Protein AF-A0A6A3CNN8-F1 (afdb_monomer)

InterPro domains:
  IPR002156 Ribonuclease H domain [PF13456] (486-608)
  IPR002300 Aminoacyl-tRNA synthetase, class Ia [PF00133] (35-396)
  IPR002301 Isoleucine-tRNA ligase [PR00984] (163-186)
  IPR002301 Isoleucine-tRNA ligase [PR00984] (351-366)
  IPR009008 Valyl/Leucyl/Isoleucyl-tRNA synthetase, editing domain [G3DSA:3.90.740.10] (124-358)
  IPR009008 Valyl/Leucyl/Isoleucyl-tRNA synthetase, editing domain [SSF50677] (131-353)
  IPR012337 Ribonuclease H-like superfamily [SSF53098] (482-610)
  IPR014729 Rossmann-like alpha/beta/alpha sandwich fold [G3DSA:3.40.50.620] (22-123)
  IPR036397 Ribonuclease H superfamily [G3DSA:3.30.420.10] (482-611)
  IPR044730 Ribonuclease H-like domain, plant type [cd06222] (486-607)
  IPR050081 Isoleucine--tRNA ligase [PTHR42765] (30-399)

Sequence (611 aa):
MNIVHSSSETLDFFENSLKLSLPLAFILSLLQSLDQDARKDLTPLKLRAKAAKFAKATVKAQMSSFQRFGVWADWDNPYLTLDPKYEAAQIEVFGEMALRGYIYRGRKPVHWSPSSRTALAEAELEYPEGHVSRSIYVLFRMVSAPASKDSLLKEFFPDLCFAIWTTTPWTVPANAAVAVNAKLQYAVVGAKPFFEDAHLSAGNKKKRVGNVLKEPNMPFFIVAYDLVPTLEAKWGIKLIIKKTLLGSDLENFRYVHPVTNIECPVVIGGDYITTESGTGLVHTAPGHGQEDYVTGMKYGLPINSPVDDDGKFTDEAGQFNGLDVLGDGNVAVVKYLDEKMSLIMEESYEHKYPYDWRTKKPTIFRATEQWFASVEGFHQAVMDAIGHVKWIPAQRAVVLVLYKERCISLGNARVFEGTPIDKVSLFFIIRFRIAKWFLAKFPGITIQEDVLIGNPSLADGVSSSNVIDRVVLRWLPPPVDFLKMNVDGAVRQIDSGGGIGGLLRDWNGCTLLTFSESIGQAIPPLAELKAIKRGLDIFLSSRWASVARLIVESDCSSAVEWIHSPVLAPIFFLPIVFQISRLISDKVHSFRLIPRECNGEADILAKEGIG

Organism: Hibiscus syriacus (NCBI:txid106335)

pLDDT: mean 80.38, std 17.81, range [21.27, 97.81]

Radius of gyration: 33.65 Å; Cα contacts (8 Å, |Δi|>4): 1091; chains: 1; bounding box: 75×48×112 Å

Secondary structure (DSSP, 8-state):
------S-HHHHHHHHTTS-SS-HHHHHHHHHHS-HHHHHT--HHHHHHHHHHHHHHHHHHHHHHHHHTT----SSS---TTSHHHHHHHHHHHHHHHHTT-EEEEEEEEEEETTTTEEE-GGGEE--TT-EEEEEEEEEEEEE--GGGHHHHGGG-SSEEEEEEES-GGGGGG--EEEE-TTSEEEEEEEEE--------TT-TTEEE-GGGGSSSPPEEEEEGGGHHHHHHHHTEEEEEEEEEEGGGGTT-EEE-TTT--EEEEEE--TT--SSSTTSEEEE-TTS-HHHHHHHHHHT------B-TTSBB-GGGGGGTT-BTTTHHHHHHHHHHHHTT-EEEEEEEE----EETTT--B-EEEEEEEEEEESTTTHHHHHHHHHT---SSGGGGGGGTT-SEEE-----TTTTTT----HHHHHHHHHHHHHHHHHHH-TT----HHHHHH-GGGGTT--TT--------S--PPPTTEEEEEEEEEE-TTT-EEEEEEEEE-TT--EEEEEEEEEEE--HHHHHHHHHHHHHHHHHTSGGGGT-EEEEEES-HHHHHHHH-GGGS-TTTHHHHHHHHHH--TTEEEEEE--GGG-HHHHHHHHHTT-

Solvent-accessible surface area (backbone atoms only — not comparable to full-atom values): 33558 Å² total; per-residue (Å²): 130,90,85,76,86,74,91,54,65,74,53,50,56,60,56,51,54,57,37,96,56,76,61,62,65,46,50,51,52,51,52,71,74,47,55,76,71,69,56,74,78,54,48,48,67,59,46,50,54,51,29,53,54,49,50,55,52,50,50,55,54,50,50,54,51,40,50,73,72,65,59,86,73,70,80,90,70,64,89,50,78,86,36,67,72,46,48,30,54,37,46,51,53,50,49,54,39,38,76,72,63,31,48,46,76,49,76,45,42,36,44,27,26,38,91,76,37,30,58,50,56,78,90,48,46,36,66,55,84,84,37,70,37,59,25,39,33,35,48,36,45,43,74,49,56,44,84,94,49,39,82,80,56,51,93,45,60,79,46,30,26,40,36,31,36,44,58,56,51,49,48,58,77,34,52,48,32,39,28,28,25,51,86,45,53,29,24,38,28,39,69,41,88,52,89,65,92,66,73,74,64,95,76,70,93,52,69,44,78,23,54,34,71,73,46,95,78,55,60,32,31,37,33,26,47,85,33,46,68,60,47,24,70,73,70,55,34,47,68,43,78,77,45,75,47,50,27,58,73,50,50,59,24,31,26,36,39,88,78,82,67,46,80,29,44,25,41,69,47,53,85,87,52,43,78,86,60,78,27,40,31,38,69,25,24,17,5,51,31,67,67,28,28,56,46,19,64,76,72,72,48,65,66,44,45,45,52,50,66,71,39,20,25,30,72,83,43,52,94,48,43,70,28,39,39,88,54,60,23,29,56,53,44,51,51,51,36,30,77,66,52,24,19,49,34,38,35,70,39,75,50,80,49,57,19,31,64,84,78,72,39,74,44,44,49,38,42,42,82,40,36,30,40,52,33,74,90,48,45,66,62,50,52,56,54,55,71,74,56,87,54,87,62,68,83,61,72,70,77,76,78,79,67,68,63,42,79,49,52,70,58,43,42,83,67,54,81,59,60,80,80,43,74,64,58,48,50,49,55,50,35,46,44,51,28,53,33,52,46,70,75,39,73,80,48,83,70,53,57,57,57,34,40,50,40,58,72,77,61,64,92,69,51,102,86,56,81,62,84,76,79,77,85,60,76,71,48,36,28,85,62,29,30,34,32,39,29,19,31,30,56,40,89,88,77,29,40,12,5,20,7,23,37,34,27,35,46,86,58,48,77,79,47,74,49,58,39,62,65,51,72,42,52,55,70,56,22,36,46,49,15,49,43,49,54,49,56,52,43,70,74,37,82,54,50,82,69,33,33,35,35,41,36,29,60,49,58,66,52,43,48,20,61,80,37,56,88,74,37,56,80,89,49,36,68,60,38,52,52,44,57,70,68,59,44,97,44,48,71,49,76,36,70,44,62,63,85,56,40,52,71,16,46,51,29,1,47,59,17,51,108

Mean predicted aligned error: 15.68 Å

Foldseek 3Di:
DDDDDDPLVVVVVVQVLLQLADPVVLLVVVVVVDDPVVLVPDDLVNSRVVSVVVVVVVLVVVLVVCVVVVDDDDPVDDDDCPDLLNSLVSLVVVVVLVVVVQKDKDWAWFWADLVQLWGDDPSQWDWDFFDKFKKFKWWWFFDADPPVQRVVCVVQPRQETETAIDRQLLLLLLFFAKAAAQAFKKFFWDKDQDDDPPPPPPPAPFKDFFPLSVDRGHGTYMFGPLCQVVCCVVLVIHIDTDDMDGRNSQFQTWTQRLQPRDIHTYFHFDPVQDSPDTRSMYGARRFFDNSSVVRCVVVVTDNDFQADSNQAGPCSSPPRGGDRSRPVSSVVSQVSSRVSSTTGMIGIDTDTFIARNSVRHGITTGTDTFMKRACPVCLVVVVVVLVPDDDVVPVPSPPPNPDRMDGSDICCCPNVVNDPCDPLNVLLVSLLSNLVNLCVVAVLEPDDSQNCSLPVCVSPPDDPVDHDHPADLEDAAGDAQEKEKQKAKDADPPQQWIKIKIFIAHNVRDTPDIAIATPGHDDRLRRRLVNLLVSLVVCVPDPSLVRHAYEYEYQDPLNQVCLVPVVPDDPVCSVSSVSSVVSDDPRHDGYDNDHPSHRVVRVVRGVVNSD

Nearest PDB structures (foldseek):
  8c9f-assembly1_A  TM=9.309E-01  e=1.571E-35  Priestia megaterium
  8c9g-assembly1_A  TM=8.594E-01  e=1.631E-36  Priestia megaterium
  8wnj-assembly1_A  TM=8.677E-01  e=2.219E-28  Helicobacter pylori
  8c8v-assembly1_A  TM=8.482E-01  e=1.274E-25  Priestia megaterium NBRC 15308 = ATCC 14581
  8c8w-assembly1_A  TM=8.395E-01  e=4.066E-25  Priestia megaterium

Structure (mmCIF, N/CA/C/O backbone):
data_AF-A0A6A3CNN8-F1
#
_entry.id   AF-A0A6A3CNN8-F1
#
loop_
_atom_site.group_PDB
_atom_site.id
_atom_site.type_symbol
_atom_site.label_atom_id
_atom_site.label_alt_id
_atom_site.label_comp_id
_atom_site.label_asym_id
_atom_site.label_entity_id
_atom_site.label_seq_id
_atom_site.pdbx_PDB_ins_code
_atom_site.Cartn_x
_atom_site.Cartn_y
_atom_site.Cartn_z
_atom_site.occupancy
_atom_site.B_iso_or_equiv
_atom_site.auth_seq_id
_atom_site.auth_comp_id
_atom_site.auth_asym_id
_atom_site.auth_atom_id
_atom_site.pdbx_PDB_model_num
ATOM 1 N N . MET A 1 1 ? 40.280 2.845 15.882 1.00 25.11 1 MET A N 1
ATOM 2 C CA . MET A 1 1 ? 39.636 4.168 15.722 1.00 25.11 1 MET A CA 1
ATOM 3 C C . MET A 1 1 ? 38.171 3.899 15.416 1.00 25.11 1 MET A C 1
ATOM 5 O O . MET A 1 1 ? 37.906 3.089 14.539 1.00 25.11 1 MET A O 1
ATOM 9 N N . ASN A 1 2 ? 37.262 4.416 16.243 1.00 21.27 2 ASN A N 1
ATOM 10 C CA . ASN A 1 2 ? 35.865 3.980 16.339 1.00 21.27 2 ASN A CA 1
ATOM 11 C C . ASN A 1 2 ? 35.083 4.170 15.031 1.00 21.27 2 ASN A C 1
ATOM 13 O O . ASN A 1 2 ? 34.827 5.296 14.617 1.00 21.27 2 ASN A O 1
ATOM 17 N N . ILE A 1 3 ? 34.686 3.050 14.425 1.00 21.47 3 ILE A N 1
ATOM 18 C CA . ILE A 1 3 ? 33.710 2.971 13.337 1.00 21.47 3 ILE A CA 1
ATOM 19 C C . ILE A 1 3 ? 32.329 2.974 13.999 1.00 21.47 3 ILE A C 1
ATOM 21 O O . ILE A 1 3 ? 31.939 2.000 14.642 1.00 21.47 3 ILE A O 1
ATOM 25 N N . VAL A 1 4 ? 31.616 4.090 13.887 1.00 22.12 4 VAL A N 1
ATOM 26 C CA . VAL A 1 4 ? 30.238 4.251 14.359 1.00 22.12 4 VAL A CA 1
ATOM 27 C C . VAL A 1 4 ? 29.326 4.291 13.131 1.00 22.12 4 VAL A C 1
ATOM 29 O O . VAL A 1 4 ? 29.430 5.226 12.348 1.00 22.12 4 VAL A O 1
ATOM 32 N N . HIS A 1 5 ? 28.442 3.285 13.032 1.00 22.83 5 HIS A N 1
ATOM 33 C CA . HIS A 1 5 ? 27.302 3.123 12.101 1.00 22.83 5 HIS A CA 1
ATOM 34 C C . HIS A 1 5 ? 27.659 3.015 10.593 1.00 22.83 5 HIS A C 1
ATOM 36 O O . HIS A 1 5 ? 28.564 3.674 10.121 1.00 22.83 5 HIS A O 1
ATOM 42 N N . SER A 1 6 ? 27.045 2.172 9.756 1.00 23.89 6 SER A N 1
ATOM 43 C CA . SER A 1 6 ? 25.745 1.507 9.800 1.00 23.89 6 SER A CA 1
ATOM 44 C C . SER A 1 6 ? 25.821 0.082 9.219 1.00 23.89 6 SER A C 1
ATOM 46 O O . SER A 1 6 ? 26.575 -0.232 8.307 1.00 23.89 6 SER A O 1
ATOM 48 N N . SER A 1 7 ? 24.994 -0.810 9.751 1.00 22.55 7 SER A N 1
ATOM 49 C CA . SER A 1 7 ? 24.677 -2.126 9.184 1.00 22.55 7 SER A CA 1
ATOM 50 C C . SER A 1 7 ? 23.619 -2.044 8.067 1.00 22.55 7 SER A C 1
ATOM 52 O O . SER A 1 7 ? 22.994 -3.053 7.755 1.00 22.55 7 SER A O 1
ATOM 54 N N . SER A 1 8 ? 23.381 -0.852 7.499 1.00 25.02 8 SER A N 1
ATOM 55 C CA . SER A 1 8 ? 22.343 -0.604 6.486 1.00 25.02 8 SER A CA 1
ATOM 56 C C . SER A 1 8 ? 22.848 -0.774 5.049 1.00 25.02 8 SER A C 1
ATOM 58 O O . SER A 1 8 ? 22.085 -1.186 4.184 1.00 25.02 8 SER A O 1
ATOM 60 N N . GLU A 1 9 ? 24.139 -0.548 4.787 1.00 24.92 9 GLU A N 1
ATOM 61 C CA . GLU A 1 9 ? 24.662 -0.468 3.411 1.00 24.92 9 GLU A CA 1
ATOM 62 C C . GLU A 1 9 ? 24.713 -1.823 2.680 1.00 24.92 9 GLU A C 1
ATOM 64 O O . GLU A 1 9 ? 24.568 -1.892 1.460 1.00 24.92 9 GLU A O 1
ATOM 69 N N . THR A 1 10 ? 24.868 -2.934 3.405 1.00 23.72 10 THR A N 1
ATOM 70 C CA . THR A 1 10 ? 24.856 -4.281 2.800 1.00 23.72 10 THR A CA 1
ATOM 71 C C . THR A 1 10 ? 23.437 -4.753 2.472 1.00 23.72 10 THR A C 1
ATOM 73 O O . THR A 1 10 ? 23.248 -5.544 1.550 1.00 23.72 10 THR A O 1
ATOM 76 N N . LEU A 1 11 ? 22.433 -4.237 3.191 1.00 24.55 11 LEU A N 1
ATOM 77 C CA . LEU A 1 11 ? 21.018 -4.440 2.882 1.00 24.55 11 LEU A CA 1
ATOM 78 C C . LEU A 1 11 ? 20.604 -3.554 1.696 1.00 24.55 11 LEU A C 1
ATOM 80 O O . LEU A 1 11 ? 19.995 -4.078 0.763 1.00 24.55 11 LEU A O 1
ATOM 84 N N . ASP A 1 12 ? 21.056 -2.293 1.643 1.00 27.58 12 ASP A N 1
ATOM 85 C CA . ASP A 1 12 ? 20.881 -1.375 0.499 1.00 27.58 12 ASP A CA 1
ATOM 86 C C . ASP A 1 12 ? 21.372 -1.966 -0.836 1.00 27.58 12 ASP A C 1
ATOM 88 O O . ASP A 1 12 ? 20.787 -1.703 -1.894 1.00 27.58 12 ASP A O 1
ATOM 92 N N . PHE A 1 13 ? 22.418 -2.799 -0.804 1.00 26.97 13 PHE A N 1
ATOM 93 C CA . PHE A 1 13 ? 22.959 -3.480 -1.985 1.00 26.97 13 PHE A CA 1
ATOM 94 C C . PHE A 1 13 ? 21.966 -4.480 -2.602 1.00 26.97 13 PHE A C 1
ATOM 96 O O . PHE A 1 13 ? 21.822 -4.506 -3.823 1.00 26.97 13 PHE A O 1
ATOM 103 N N . PHE A 1 14 ? 21.232 -5.244 -1.782 1.00 26.88 14 PHE A N 1
ATOM 104 C CA . PHE A 1 14 ? 20.165 -6.160 -2.226 1.00 26.88 14 PHE A CA 1
ATOM 105 C C . PHE A 1 14 ? 18.826 -5.433 -2.469 1.00 26.88 14 PHE A C 1
ATOM 107 O O . PHE A 1 14 ? 18.009 -5.878 -3.273 1.00 26.88 14 PHE A O 1
ATOM 114 N N . GLU A 1 15 ? 18.570 -4.314 -1.775 1.00 32.97 15 GLU A N 1
ATOM 115 C CA . GLU A 1 15 ? 17.359 -3.491 -1.946 1.00 32.97 15 GLU A CA 1
ATOM 116 C C . GLU A 1 15 ? 17.323 -2.778 -3.306 1.00 32.97 15 GLU A C 1
ATOM 118 O O . GLU A 1 15 ? 16.279 -2.730 -3.963 1.00 32.97 15 GLU A O 1
ATOM 123 N N . ASN A 1 16 ? 18.461 -2.233 -3.747 1.00 34.84 16 ASN A N 1
ATOM 124 C CA . ASN A 1 16 ? 18.561 -1.525 -5.023 1.00 34.84 16 ASN A CA 1
ATOM 125 C C . ASN A 1 16 ? 18.631 -2.477 -6.224 1.00 34.84 16 ASN A C 1
ATOM 127 O O . ASN A 1 16 ? 18.208 -2.108 -7.314 1.00 34.84 16 ASN A O 1
ATOM 131 N N . SER A 1 17 ? 19.102 -3.710 -6.026 1.00 31.59 17 SER A N 1
ATOM 132 C CA . SER A 1 17 ? 19.257 -4.718 -7.082 1.00 31.59 17 SER A CA 1
ATOM 133 C C . SER A 1 17 ? 18.014 -5.582 -7.320 1.00 31.59 17 SER A C 1
ATOM 135 O O . SER A 1 17 ? 18.073 -6.512 -8.108 1.00 31.59 17 SER A O 1
ATOM 137 N N . LEU A 1 18 ? 16.854 -5.262 -6.734 1.00 33.56 18 LEU A N 1
ATOM 138 C CA . LEU A 1 18 ? 15.545 -5.774 -7.194 1.00 33.56 18 LEU A CA 1
ATOM 139 C C . LEU A 1 18 ? 14.625 -4.660 -7.717 1.00 33.56 18 LEU A C 1
ATOM 141 O O . LEU A 1 18 ? 13.737 -4.914 -8.530 1.00 33.56 18 LEU A O 1
ATOM 145 N N . LYS A 1 19 ? 14.894 -3.406 -7.345 1.00 41.84 19 LYS A N 1
ATOM 146 C CA . LYS A 1 19 ? 14.243 -2.222 -7.910 1.00 41.84 19 LYS A CA 1
ATOM 147 C C . LYS A 1 19 ? 14.840 -1.964 -9.302 1.00 41.84 19 LYS A C 1
ATOM 149 O O . LYS A 1 19 ? 15.948 -1.469 -9.428 1.00 41.84 19 LYS A O 1
ATOM 154 N N . LEU A 1 20 ? 14.110 -2.314 -10.363 1.00 39.22 20 LEU A N 1
ATOM 155 C CA . LEU A 1 20 ? 14.493 -2.223 -11.794 1.00 39.22 20 LEU A CA 1
ATOM 156 C C . LEU A 1 20 ? 14.838 -0.805 -12.331 1.00 39.22 20 LEU A C 1
ATOM 158 O O . LEU A 1 20 ? 14.877 -0.590 -13.549 1.00 39.22 20 LEU A O 1
ATOM 162 N N . SER A 1 21 ? 15.076 0.180 -11.468 1.00 40.66 21 SER A N 1
ATOM 163 C CA . SER A 1 21 ? 15.375 1.565 -11.828 1.00 40.66 21 SER A CA 1
ATOM 164 C C . SER A 1 21 ? 16.665 2.040 -11.169 1.00 40.66 21 SER A C 1
ATOM 166 O O . SER A 1 21 ? 16.942 1.648 -10.038 1.00 40.66 21 SER A O 1
ATOM 168 N N . LEU A 1 22 ? 17.373 2.970 -11.835 1.00 42.97 22 LEU A N 1
ATOM 169 C CA . LEU A 1 22 ? 18.376 3.850 -11.217 1.00 42.97 22 LEU A CA 1
ATOM 170 C C . LEU A 1 22 ? 17.983 4.188 -9.771 1.00 42.97 22 LEU A C 1
ATOM 172 O O . LEU A 1 22 ? 16.787 4.413 -9.545 1.00 42.97 22 LEU A O 1
ATOM 176 N N . PRO A 1 23 ? 18.942 4.295 -8.828 1.00 53.31 23 PRO A N 1
ATOM 177 C CA . PRO A 1 23 ? 18.626 4.501 -7.423 1.00 53.31 23 PRO A CA 1
ATOM 178 C C . PRO A 1 23 ? 17.643 5.659 -7.309 1.00 53.31 23 PRO A C 1
ATOM 180 O O . PRO A 1 23 ? 17.953 6.790 -7.692 1.00 53.31 23 PRO A O 1
ATOM 183 N N . LEU A 1 24 ? 16.433 5.364 -6.836 1.00 51.78 24 LEU A N 1
ATOM 184 C CA . LEU A 1 24 ? 15.346 6.333 -6.700 1.00 51.78 24 LEU A CA 1
ATOM 185 C C . LEU A 1 24 ? 15.821 7.582 -5.937 1.00 51.78 24 LEU A C 1
ATOM 187 O O . LEU A 1 24 ? 15.384 8.694 -6.222 1.00 51.78 24 LEU A O 1
ATOM 191 N N . ALA A 1 25 ? 16.795 7.392 -5.042 1.00 53.94 25 ALA A N 1
ATOM 192 C CA . ALA A 1 25 ? 17.545 8.429 -4.349 1.00 53.94 25 ALA A CA 1
ATOM 193 C C . ALA A 1 25 ? 18.136 9.502 -5.285 1.00 53.94 25 ALA A C 1
ATOM 195 O O . ALA A 1 25 ? 17.972 10.689 -5.018 1.00 53.94 25 ALA A O 1
ATOM 196 N N . PHE A 1 26 ? 18.757 9.125 -6.407 1.00 57.94 26 PHE A N 1
ATOM 197 C CA . PHE A 1 26 ? 19.326 10.084 -7.359 1.00 57.94 26 PHE A CA 1
ATOM 198 C C . PHE A 1 26 ? 18.257 10.813 -8.163 1.00 57.94 26 PHE A C 1
ATOM 200 O O . PHE A 1 26 ? 18.399 12.005 -8.418 1.00 57.94 26 PHE A O 1
ATOM 207 N N . ILE A 1 27 ? 17.172 10.130 -8.537 1.00 60.53 27 ILE A N 1
ATOM 208 C CA . ILE A 1 27 ? 16.049 10.767 -9.238 1.00 60.53 27 ILE A CA 1
ATOM 209 C C . ILE A 1 27 ? 15.367 11.785 -8.319 1.00 60.53 27 ILE A C 1
ATOM 211 O O . ILE A 1 27 ? 15.119 12.911 -8.739 1.00 60.53 27 ILE A O 1
ATOM 215 N N . LEU A 1 28 ? 15.099 11.424 -7.063 1.00 59.16 28 LEU A N 1
ATOM 216 C CA . LEU A 1 28 ? 14.475 12.318 -6.086 1.00 59.16 28 LEU A CA 1
ATOM 217 C C . LEU A 1 28 ? 15.395 13.479 -5.697 1.00 59.16 28 LEU A C 1
ATOM 219 O O . LEU A 1 28 ? 14.931 14.615 -5.676 1.00 59.16 28 LEU A O 1
ATOM 223 N N . SER A 1 29 ? 16.683 13.223 -5.453 1.00 63.25 29 SER A N 1
ATOM 224 C CA . SER A 1 29 ? 17.671 14.271 -5.160 1.00 63.25 29 SER A CA 1
ATOM 225 C C . SER A 1 29 ? 17.822 15.242 -6.337 1.00 63.25 29 SER A C 1
ATOM 227 O O . SER A 1 29 ? 17.780 16.459 -6.151 1.00 63.25 29 SER A O 1
ATOM 229 N N . LEU A 1 30 ? 17.869 14.720 -7.569 1.00 67.31 30 LEU A N 1
ATOM 230 C CA . LEU A 1 30 ? 17.843 15.540 -8.775 1.00 67.31 30 LEU A CA 1
ATOM 231 C C . LEU A 1 30 ? 16.554 16.364 -8.850 1.00 67.31 30 LEU A C 1
ATOM 233 O O . LEU A 1 30 ? 16.626 17.569 -9.063 1.00 67.31 30 LEU A O 1
ATOM 237 N N . LEU A 1 31 ? 15.384 15.754 -8.649 1.00 66.19 31 LEU A N 1
ATOM 238 C CA . LEU A 1 31 ? 14.110 16.473 -8.671 1.00 66.19 31 LEU A CA 1
ATOM 239 C C . LEU A 1 31 ? 14.078 17.587 -7.621 1.00 66.19 31 LEU A C 1
ATOM 241 O O . LEU A 1 31 ? 13.673 18.695 -7.953 1.00 66.19 31 LEU A O 1
ATOM 245 N N . GLN A 1 32 ? 14.541 17.328 -6.396 1.00 67.19 32 GLN A N 1
ATOM 246 C CA . GLN A 1 32 ? 14.641 18.325 -5.324 1.00 67.19 32 GLN A CA 1
ATOM 247 C C . GLN A 1 32 ? 15.563 19.495 -5.694 1.00 67.19 32 GLN A C 1
ATOM 249 O O . GLN A 1 32 ? 15.250 20.626 -5.336 1.00 67.19 32 GLN A O 1
ATOM 254 N N . SER A 1 33 ? 16.639 19.240 -6.446 1.00 67.50 33 SER A N 1
ATOM 255 C CA . SER A 1 33 ? 17.569 20.269 -6.935 1.00 67.50 33 SER A CA 1
ATOM 256 C C . SER A 1 33 ? 17.035 21.105 -8.109 1.00 67.50 33 SER A C 1
ATOM 258 O O . SER A 1 33 ? 17.602 22.150 -8.415 1.00 67.50 33 SER A O 1
ATOM 260 N N . LEU A 1 34 ? 15.963 20.654 -8.771 1.00 70.69 34 LEU A N 1
ATOM 261 C CA . LEU A 1 34 ? 15.360 21.318 -9.929 1.00 70.69 34 LEU A CA 1
ATOM 262 C C . LEU A 1 34 ? 14.177 22.200 -9.513 1.00 70.69 34 LEU A C 1
ATOM 264 O O . LEU A 1 34 ? 13.340 21.802 -8.694 1.00 70.69 34 LEU A O 1
ATOM 268 N N . ASP A 1 35 ? 14.079 23.363 -10.146 1.00 69.56 35 ASP A N 1
ATOM 269 C CA . ASP A 1 35 ? 12.978 24.316 -10.045 1.00 69.56 35 ASP A CA 1
ATOM 270 C C . ASP A 1 35 ? 11.686 23.799 -10.708 1.00 69.56 35 ASP A C 1
ATOM 272 O O . ASP A 1 35 ? 11.681 22.836 -11.481 1.00 69.56 35 ASP A O 1
ATOM 276 N N . GLN A 1 36 ? 10.546 24.409 -10.359 1.00 60.50 36 GLN A N 1
ATOM 277 C CA . GLN A 1 36 ? 9.219 23.934 -10.776 1.00 60.50 36 GLN A CA 1
ATOM 278 C C . GLN A 1 36 ? 9.005 23.956 -12.294 1.00 60.50 36 GLN A C 1
ATOM 280 O O . GLN A 1 36 ? 8.314 23.073 -12.803 1.00 60.50 36 GLN A O 1
ATOM 285 N N . ASP A 1 37 ? 9.599 24.905 -13.016 1.00 60.41 37 ASP A N 1
ATOM 286 C CA . ASP A 1 37 ? 9.435 25.000 -14.468 1.00 60.41 37 ASP A CA 1
ATOM 287 C C . ASP A 1 37 ? 10.315 23.986 -15.208 1.00 60.41 37 ASP A C 1
ATOM 289 O O . ASP A 1 37 ? 9.823 23.302 -16.107 1.00 60.41 37 ASP A O 1
ATOM 293 N N . ALA A 1 38 ? 11.544 23.728 -14.742 1.00 62.09 38 ALA A N 1
ATOM 294 C CA . ALA A 1 38 ? 12.375 22.653 -15.293 1.00 62.09 38 ALA A CA 1
ATOM 295 C C . ALA A 1 38 ? 11.774 21.249 -15.104 1.00 62.09 38 ALA A C 1
ATOM 297 O O . ALA A 1 38 ? 12.139 20.324 -15.837 1.00 62.09 38 ALA A O 1
ATOM 298 N N . ARG A 1 39 ? 10.861 21.070 -14.136 1.00 64.94 39 ARG A N 1
ATOM 299 C CA . ARG A 1 39 ? 10.127 19.812 -13.911 1.00 64.94 39 ARG A CA 1
ATOM 300 C C . ARG A 1 39 ? 9.022 19.554 -14.938 1.00 64.94 39 ARG A C 1
ATOM 302 O O . ARG A 1 39 ? 8.715 18.386 -15.161 1.00 64.94 39 ARG A O 1
ATOM 309 N N . LYS A 1 40 ? 8.444 20.585 -15.564 1.00 61.16 40 LYS A N 1
ATOM 310 C CA . LYS A 1 40 ? 7.328 20.431 -16.522 1.00 61.16 40 LYS A CA 1
ATOM 311 C C . LYS A 1 40 ? 7.773 19.841 -17.868 1.00 61.16 40 LYS A C 1
ATOM 313 O O . LYS A 1 40 ? 7.027 19.070 -18.459 1.00 61.16 40 LYS A O 1
ATOM 318 N N . ASP A 1 41 ? 9.012 20.103 -18.289 1.00 65.75 41 ASP A N 1
ATOM 319 C CA . ASP A 1 41 ? 9.572 19.643 -19.577 1.00 65.75 41 ASP A CA 1
ATOM 320 C C . ASP A 1 41 ? 10.328 18.297 -19.504 1.00 65.75 41 ASP A C 1
ATOM 322 O O . ASP A 1 41 ? 10.981 17.851 -20.465 1.00 65.75 41 ASP A O 1
ATOM 326 N N . LEU A 1 42 ? 10.297 17.643 -18.340 1.00 67.50 42 LEU A N 1
ATOM 327 C CA . LEU A 1 42 ? 11.040 16.417 -18.074 1.00 67.50 42 LEU A CA 1
ATOM 328 C C . LEU A 1 42 ? 10.244 15.175 -18.483 1.00 67.50 42 LEU A C 1
ATOM 330 O O . LEU A 1 42 ? 9.400 14.684 -17.743 1.00 67.50 42 LEU A O 1
ATOM 334 N N . THR A 1 43 ? 10.595 14.602 -19.636 1.00 70.25 43 THR A N 1
ATOM 335 C CA . THR A 1 43 ? 10.170 13.241 -19.993 1.00 70.25 43 THR A CA 1
ATOM 336 C C . THR A 1 43 ? 10.929 12.198 -19.157 1.00 70.25 43 THR A C 1
ATOM 338 O O . THR A 1 43 ? 12.069 12.455 -18.742 1.00 70.25 43 THR A O 1
ATOM 341 N N . PRO A 1 44 ? 10.387 10.982 -18.953 1.00 63.28 44 PRO A N 1
ATOM 342 C CA . PRO A 1 44 ? 11.074 9.928 -18.199 1.00 63.28 44 PRO A CA 1
ATOM 343 C C . PRO A 1 44 ? 12.458 9.557 -18.747 1.00 63.28 44 PRO A C 1
ATOM 345 O O . PRO A 1 44 ? 13.372 9.224 -17.991 1.00 63.28 44 PRO A O 1
ATOM 348 N N . LEU A 1 45 ? 12.651 9.622 -20.069 1.00 65.88 45 LEU A N 1
ATOM 349 C CA . LEU A 1 45 ? 13.955 9.391 -20.705 1.00 65.88 45 LEU A CA 1
ATOM 350 C C . LEU A 1 45 ? 14.961 10.491 -20.350 1.00 65.88 45 LEU A C 1
ATOM 352 O O . LEU A 1 45 ? 16.081 10.188 -19.934 1.00 65.88 45 LEU A O 1
ATOM 356 N N . LYS A 1 46 ? 14.551 11.764 -20.449 1.00 72.06 46 LYS A N 1
ATOM 357 C CA . LYS A 1 46 ? 15.391 12.907 -20.058 1.00 72.06 46 LYS A CA 1
ATOM 358 C C . LYS A 1 46 ? 15.742 12.847 -18.571 1.00 72.06 46 LYS A C 1
ATOM 360 O O . LYS A 1 46 ? 16.886 13.116 -18.202 1.00 72.06 46 LYS A O 1
ATOM 365 N N . LEU A 1 47 ? 14.787 12.455 -17.728 1.00 68.69 47 LEU A N 1
ATOM 366 C CA . LEU A 1 47 ? 14.991 12.295 -16.291 1.00 68.69 47 LEU A CA 1
ATOM 367 C C . LEU A 1 47 ? 16.031 11.210 -15.985 1.00 68.69 47 LEU A C 1
ATOM 369 O O . LEU A 1 47 ? 16.984 11.473 -15.252 1.00 68.69 47 LEU A O 1
ATOM 373 N N . ARG A 1 48 ? 15.905 10.025 -16.599 1.00 67.88 48 ARG A N 1
ATOM 374 C CA . ARG A 1 48 ? 16.876 8.926 -16.451 1.00 67.88 48 ARG A CA 1
ATOM 375 C C . ARG A 1 48 ? 18.275 9.321 -16.918 1.00 67.88 48 ARG A C 1
ATOM 377 O O . ARG A 1 48 ? 19.243 9.053 -16.211 1.00 67.88 48 ARG A O 1
ATOM 384 N N . ALA A 1 49 ? 18.388 10.009 -18.055 1.00 73.62 49 ALA A N 1
ATOM 385 C CA . ALA A 1 49 ? 19.674 10.479 -18.569 1.00 73.62 49 ALA A CA 1
ATOM 386 C C . ALA A 1 49 ? 20.349 11.481 -17.615 1.00 73.62 49 ALA A C 1
ATOM 388 O O . ALA A 1 49 ? 21.543 11.358 -17.324 1.00 73.62 49 ALA A O 1
ATOM 389 N N . LYS A 1 50 ? 19.589 12.445 -17.075 1.00 76.19 50 LYS A N 1
ATOM 390 C CA . LYS A 1 50 ? 20.108 13.394 -16.077 1.00 76.19 50 LYS A CA 1
ATOM 391 C C . LYS A 1 50 ? 20.517 12.690 -14.780 1.00 76.19 50 LYS A C 1
ATOM 393 O O . LYS A 1 50 ? 21.593 12.980 -14.264 1.00 76.19 50 LYS A O 1
ATOM 398 N N . ALA A 1 51 ? 19.712 11.749 -14.287 1.00 71.94 51 ALA A N 1
ATOM 399 C CA . ALA A 1 51 ? 20.025 10.983 -13.082 1.00 71.94 51 ALA A CA 1
ATOM 400 C C . ALA A 1 51 ? 21.295 10.131 -13.257 1.00 71.94 51 ALA A C 1
ATOM 402 O O . ALA A 1 51 ? 22.153 10.134 -12.379 1.00 71.94 51 ALA A O 1
ATOM 403 N N . ALA A 1 52 ? 21.475 9.483 -14.414 1.00 73.94 52 ALA A N 1
ATOM 404 C CA . ALA A 1 52 ? 22.689 8.727 -14.726 1.00 73.94 52 ALA A CA 1
ATOM 405 C C . ALA A 1 52 ? 23.934 9.625 -14.781 1.00 73.94 52 ALA A C 1
ATOM 407 O O . ALA A 1 52 ? 24.989 9.260 -14.261 1.00 73.94 52 ALA A O 1
ATOM 408 N N . LYS A 1 53 ? 23.815 10.824 -15.369 1.00 80.75 53 LYS A N 1
ATOM 409 C CA . LYS A 1 53 ? 24.903 11.812 -15.387 1.00 80.75 53 LYS A CA 1
ATOM 410 C C . LYS A 1 53 ? 25.272 12.270 -13.975 1.00 80.75 53 LYS A C 1
ATOM 412 O O . LYS A 1 53 ? 26.456 12.339 -13.655 1.00 80.75 53 LYS A O 1
ATOM 417 N N . PHE A 1 54 ? 24.271 12.561 -13.145 1.00 76.75 54 PHE A N 1
ATOM 418 C CA . PHE A 1 54 ? 24.473 12.950 -11.752 1.00 76.75 54 PHE A CA 1
ATOM 419 C C . PHE A 1 54 ? 25.163 11.833 -10.957 1.00 76.75 54 PHE A C 1
ATOM 421 O O . PHE A 1 54 ? 26.210 12.076 -10.366 1.00 76.75 54 PHE A O 1
ATOM 428 N N . ALA A 1 55 ? 24.661 10.595 -11.043 1.00 76.38 55 ALA A N 1
ATOM 429 C CA . ALA A 1 55 ? 25.242 9.438 -10.363 1.00 76.38 55 ALA A CA 1
ATOM 430 C C . ALA A 1 55 ? 26.720 9.226 -10.732 1.00 76.38 55 ALA A C 1
ATOM 432 O O . ALA A 1 55 ? 27.561 9.092 -9.847 1.00 76.38 55 ALA A O 1
ATOM 433 N N . LYS A 1 56 ? 27.069 9.280 -12.026 1.00 81.31 56 LYS A N 1
ATOM 434 C CA . LYS A 1 56 ? 28.467 9.149 -12.483 1.00 81.31 56 LYS A CA 1
ATOM 435 C C . LYS A 1 56 ? 29.375 10.256 -11.937 1.00 81.31 56 LYS A C 1
ATOM 437 O O . LYS A 1 56 ? 30.525 9.989 -11.591 1.00 81.31 56 LYS A O 1
ATOM 442 N N . ALA A 1 57 ? 28.874 11.488 -11.841 1.00 81.25 57 ALA A N 1
ATOM 443 C CA . ALA A 1 57 ? 29.627 12.591 -11.247 1.00 81.25 57 ALA A CA 1
ATOM 444 C C . ALA A 1 57 ? 29.858 12.376 -9.740 1.00 81.25 57 ALA A C 1
ATOM 446 O O . ALA A 1 57 ? 30.976 12.571 -9.262 1.00 81.25 57 ALA A O 1
ATOM 447 N N . THR A 1 58 ? 28.835 11.920 -9.009 1.00 79.94 58 THR A N 1
ATOM 448 C CA . THR A 1 58 ? 28.935 11.595 -7.579 1.00 79.94 58 THR A CA 1
ATOM 449 C C . THR A 1 58 ? 29.911 10.449 -7.321 1.00 79.94 58 THR A C 1
ATOM 451 O O . THR A 1 58 ? 30.756 10.580 -6.440 1.00 79.94 58 THR A O 1
ATOM 454 N N . VAL A 1 59 ? 29.859 9.377 -8.120 1.00 83.31 59 VAL A N 1
ATOM 455 C CA . VAL A 1 59 ? 30.803 8.246 -8.041 1.00 83.31 59 VAL A CA 1
ATOM 456 C C . VAL A 1 59 ? 32.241 8.740 -8.171 1.00 83.31 59 VAL A C 1
ATOM 458 O O . VAL A 1 59 ? 33.070 8.442 -7.317 1.00 83.31 59 VAL A O 1
ATOM 461 N N . LYS A 1 60 ? 32.531 9.577 -9.177 1.00 86.00 60 LYS A N 1
ATOM 462 C CA . LYS A 1 60 ? 33.878 10.131 -9.371 1.00 86.00 60 LYS A CA 1
ATOM 463 C C . LYS A 1 60 ? 34.350 10.941 -8.158 1.00 86.00 60 LYS A C 1
ATOM 465 O O . LYS A 1 60 ? 35.492 10.789 -7.733 1.00 86.00 60 LYS A O 1
ATOM 470 N N . ALA A 1 61 ? 33.478 11.775 -7.591 1.00 84.38 61 ALA A N 1
ATOM 471 C CA . ALA A 1 61 ? 33.802 12.562 -6.403 1.00 84.38 61 ALA A CA 1
ATOM 472 C C . ALA A 1 61 ? 34.075 11.672 -5.175 1.00 84.38 61 ALA A C 1
ATOM 474 O O . ALA A 1 61 ? 35.075 11.869 -4.487 1.00 84.38 61 ALA A O 1
ATOM 475 N N . GLN A 1 62 ? 33.231 10.662 -4.937 1.00 84.19 62 GLN A N 1
ATOM 476 C CA . GLN A 1 62 ? 33.397 9.703 -3.840 1.00 84.19 62 GLN A CA 1
ATOM 477 C C . GLN A 1 62 ? 34.676 8.871 -3.986 1.00 84.19 62 GLN A C 1
ATOM 479 O O . GLN A 1 62 ? 35.399 8.701 -3.006 1.00 84.19 62 GLN A O 1
ATOM 484 N N . MET A 1 63 ? 35.006 8.417 -5.200 1.00 86.50 63 MET A N 1
ATOM 485 C CA . MET A 1 63 ? 36.259 7.705 -5.480 1.00 86.50 63 MET A CA 1
ATOM 486 C C . MET A 1 63 ? 37.479 8.557 -5.120 1.00 86.50 63 MET A C 1
ATOM 488 O O . MET A 1 63 ? 38.366 8.080 -4.416 1.00 86.50 63 MET A O 1
ATOM 492 N N . SER A 1 64 ? 37.508 9.834 -5.523 1.00 91.81 64 SER A N 1
ATOM 493 C CA . SER A 1 64 ? 38.602 10.746 -5.156 1.00 91.81 64 SER A CA 1
ATOM 494 C C . SER A 1 64 ? 38.729 10.925 -3.640 1.00 91.81 64 SER A C 1
ATOM 496 O O . SER A 1 64 ? 39.841 10.962 -3.110 1.00 91.81 64 SER A O 1
ATOM 498 N N . SER A 1 65 ? 37.607 11.004 -2.918 1.00 90.88 65 SER A N 1
ATOM 499 C CA . SER A 1 65 ? 37.615 11.050 -1.453 1.00 90.88 65 SER A CA 1
ATOM 500 C C . SER A 1 65 ? 38.149 9.755 -0.833 1.00 90.88 65 SER A C 1
ATOM 502 O O . SER A 1 65 ? 39.000 9.828 0.051 1.00 90.88 65 SER A O 1
ATOM 504 N N . PHE A 1 66 ? 37.721 8.580 -1.302 1.00 90.56 66 PHE A N 1
ATOM 505 C CA . PHE A 1 66 ? 38.215 7.298 -0.786 1.00 90.56 66 PHE A CA 1
ATOM 506 C C . PHE A 1 66 ? 39.704 7.075 -1.063 1.00 90.56 66 PHE A C 1
ATOM 508 O O . PHE A 1 66 ? 40.429 6.637 -0.167 1.00 90.56 66 PHE A O 1
ATOM 515 N N . GLN A 1 67 ? 40.185 7.451 -2.249 1.00 93.19 67 GLN A N 1
ATOM 516 C CA . GLN A 1 67 ? 41.615 7.452 -2.566 1.00 93.19 67 GLN A CA 1
ATOM 517 C C . GLN A 1 67 ? 42.393 8.362 -1.609 1.00 93.19 67 GLN A C 1
ATOM 519 O O . GLN A 1 67 ? 43.431 7.965 -1.081 1.00 93.19 67 GLN A O 1
ATOM 524 N N . ARG A 1 68 ? 41.863 9.558 -1.310 1.00 95.25 68 ARG A N 1
ATOM 525 C CA . ARG A 1 68 ? 42.461 10.480 -0.332 1.00 95.25 68 ARG A CA 1
ATOM 526 C C . ARG A 1 68 ? 42.480 9.908 1.088 1.00 95.25 68 ARG A C 1
ATOM 528 O O . ARG A 1 68 ? 43.416 10.190 1.830 1.00 95.25 68 ARG A O 1
ATOM 535 N N . PHE A 1 69 ? 41.485 9.107 1.466 1.00 95.62 69 PHE A N 1
ATOM 536 C CA . PHE A 1 69 ? 41.474 8.382 2.741 1.00 95.62 69 PHE A CA 1
ATOM 537 C C . PHE A 1 69 ? 42.446 7.192 2.780 1.00 95.62 69 PHE A C 1
ATOM 539 O O . PHE A 1 69 ? 42.575 6.555 3.823 1.00 95.62 69 PHE A O 1
ATOM 546 N N . GLY A 1 70 ? 43.148 6.902 1.681 1.00 95.25 70 GLY A N 1
ATOM 547 C CA . GLY A 1 70 ? 44.101 5.799 1.598 1.00 95.25 70 GLY A CA 1
ATOM 548 C C . GLY A 1 70 ? 43.441 4.434 1.409 1.00 95.25 70 GLY A C 1
ATOM 549 O O . GLY A 1 70 ? 44.076 3.419 1.680 1.00 95.25 70 GLY A O 1
ATOM 550 N N . VAL A 1 71 ? 42.183 4.385 0.953 1.00 95.00 71 VAL A N 1
ATOM 551 C CA . VAL A 1 71 ? 41.510 3.119 0.637 1.00 95.00 71 VAL A CA 1
ATOM 552 C C . VAL A 1 71 ? 42.170 2.495 -0.594 1.00 95.00 71 VAL A C 1
ATOM 554 O O . VAL A 1 71 ? 42.276 3.121 -1.650 1.00 95.00 71 VAL A O 1
ATOM 557 N N . TRP A 1 72 ? 42.621 1.250 -0.460 1.00 93.88 72 TRP A N 1
ATOM 558 C CA . TRP A 1 72 ? 43.160 0.462 -1.566 1.00 93.88 72 TRP A CA 1
ATOM 559 C C . TRP A 1 72 ? 42.043 -0.377 -2.189 1.00 93.88 72 TRP A C 1
ATOM 561 O O . TR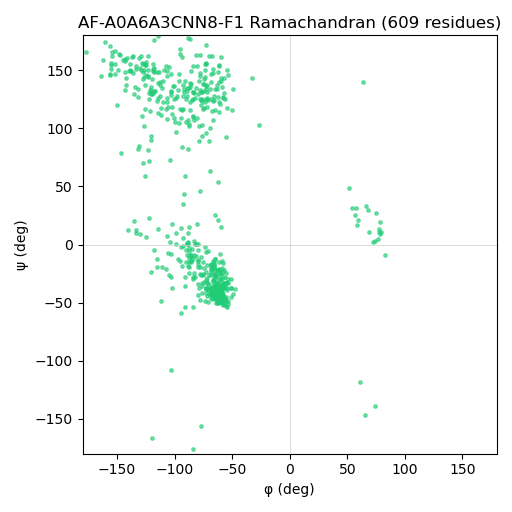P A 1 72 ? 41.468 -1.235 -1.523 1.00 93.88 72 TRP A O 1
ATOM 57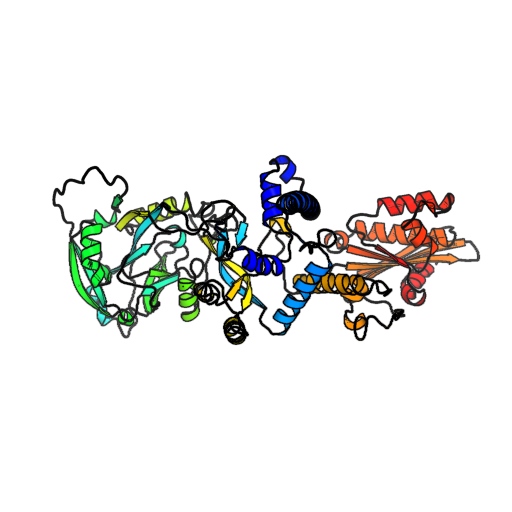1 N N . ALA A 1 73 ? 41.728 -0.109 -3.456 1.00 91.88 73 ALA A N 1
ATOM 572 C CA . ALA A 1 73 ? 40.710 -0.804 -4.239 1.00 91.88 73 ALA A CA 1
ATOM 573 C C . ALA A 1 73 ? 41.066 -0.754 -5.736 1.00 91.88 73 ALA A C 1
ATOM 575 O O . ALA A 1 73 ? 41.929 0.029 -6.140 1.00 91.88 73 ALA A O 1
ATOM 576 N N . ASP A 1 74 ? 40.393 -1.567 -6.554 1.00 91.69 74 ASP A N 1
ATOM 577 C CA . ASP A 1 74 ? 40.447 -1.448 -8.016 1.00 91.69 74 ASP A CA 1
ATOM 578 C C . ASP A 1 74 ? 39.586 -0.255 -8.460 1.00 91.69 74 ASP A C 1
ATOM 580 O O . ASP A 1 74 ? 38.367 -0.351 -8.611 1.00 91.69 74 ASP A O 1
ATOM 584 N N . TRP A 1 75 ? 40.228 0.904 -8.595 1.00 89.38 75 TRP A N 1
ATOM 585 C CA . TRP A 1 75 ? 39.570 2.150 -8.987 1.00 89.38 75 TRP A CA 1
ATOM 586 C C . TRP A 1 75 ? 39.323 2.258 -10.492 1.00 89.38 75 TRP A C 1
ATOM 588 O O . TRP A 1 75 ? 38.518 3.093 -10.902 1.00 89.38 75 TRP A O 1
ATOM 598 N N . ASP A 1 76 ? 39.999 1.443 -11.299 1.00 88.81 76 ASP A N 1
ATOM 599 C CA . ASP A 1 76 ? 39.871 1.475 -12.754 1.00 88.81 76 ASP A CA 1
ATOM 600 C C . ASP A 1 76 ? 38.661 0.652 -13.219 1.00 88.81 76 ASP A C 1
ATOM 602 O O . ASP A 1 76 ? 38.033 0.999 -14.221 1.00 88.81 76 ASP A O 1
ATOM 606 N N . ASN A 1 77 ? 38.274 -0.379 -12.452 1.00 88.19 77 ASN A N 1
ATOM 607 C CA . ASN A 1 77 ? 37.131 -1.248 -12.754 1.00 88.19 77 ASN A CA 1
ATOM 608 C C . ASN A 1 77 ? 36.104 -1.343 -11.601 1.00 88.19 77 ASN A C 1
ATOM 610 O O . ASN A 1 77 ? 35.811 -2.446 -11.125 1.00 88.19 77 ASN A O 1
ATOM 614 N N . PRO A 1 78 ? 35.504 -0.227 -11.140 1.00 84.50 78 PRO A N 1
ATOM 615 C CA . PRO A 1 78 ? 34.439 -0.294 -10.147 1.00 84.50 78 PRO A CA 1
ATOM 616 C C . PRO A 1 78 ? 33.186 -0.932 -10.760 1.00 84.50 78 PRO A C 1
ATOM 618 O O . PRO A 1 78 ? 32.809 -0.617 -11.888 1.00 84.50 78 PRO A O 1
ATOM 621 N N . TYR A 1 79 ? 32.489 -1.786 -10.008 1.00 81.06 79 TYR A N 1
ATOM 622 C CA . TYR A 1 79 ? 31.156 -2.219 -10.427 1.00 81.06 79 TYR A CA 1
ATOM 623 C C . TYR A 1 79 ? 30.168 -1.060 -10.236 1.00 81.06 79 TYR A C 1
ATOM 625 O O . TYR A 1 79 ? 30.151 -0.424 -9.180 1.00 81.06 79 TYR A O 1
ATOM 633 N N . LEU A 1 80 ? 29.316 -0.790 -11.228 1.00 77.62 80 LEU A N 1
ATOM 634 C CA . LEU A 1 80 ? 28.227 0.175 -11.092 1.00 77.62 80 LEU A CA 1
ATOM 635 C C . LEU A 1 80 ? 26.890 -0.518 -11.331 1.00 77.62 80 LEU A C 1
ATOM 637 O O . LEU A 1 80 ? 26.707 -1.246 -12.301 1.00 77.62 80 LEU A O 1
ATOM 641 N N . THR A 1 81 ? 25.909 -0.237 -10.478 1.00 73.31 81 THR A N 1
ATOM 642 C CA . THR A 1 81 ? 24.560 -0.813 -10.612 1.00 73.31 81 THR A CA 1
ATOM 643 C C . THR A 1 81 ? 23.826 -0.344 -11.871 1.00 73.31 81 THR A C 1
ATOM 645 O O . THR A 1 81 ? 22.892 -0.997 -12.319 1.00 73.31 81 THR A O 1
ATOM 648 N N . LEU A 1 82 ? 24.269 0.773 -12.458 1.00 71.19 82 LEU A N 1
ATOM 649 C CA . LEU A 1 82 ? 23.785 1.310 -13.732 1.00 71.19 82 LEU A CA 1
ATOM 650 C C . LEU A 1 82 ? 24.469 0.692 -14.963 1.00 71.19 82 LEU A C 1
ATOM 652 O O . LEU A 1 82 ? 24.134 1.065 -16.089 1.00 71.19 82 LEU A O 1
ATOM 656 N N . ASP A 1 83 ? 25.460 -0.184 -14.773 1.00 74.88 83 ASP A N 1
ATOM 657 C CA . ASP A 1 83 ? 26.126 -0.843 -15.890 1.00 74.88 83 ASP A CA 1
ATOM 658 C C . ASP A 1 83 ? 25.218 -1.925 -16.484 1.00 74.88 83 ASP A C 1
ATOM 660 O O . ASP A 1 83 ? 24.646 -2.725 -15.736 1.00 74.88 83 ASP A O 1
ATOM 664 N N . PRO A 1 84 ? 25.148 -2.050 -17.824 1.00 72.69 84 PRO A N 1
ATOM 665 C CA . PRO A 1 84 ? 24.276 -3.030 -18.472 1.00 72.69 84 PRO A CA 1
ATOM 666 C C . PRO A 1 84 ? 24.504 -4.475 -18.008 1.00 72.69 84 PRO A C 1
ATOM 668 O O . PRO A 1 84 ? 23.562 -5.259 -17.934 1.00 72.69 84 PRO A O 1
ATOM 671 N N . LYS A 1 85 ? 25.752 -4.834 -17.669 1.00 74.31 85 LYS A N 1
ATOM 672 C CA . LYS A 1 85 ? 26.090 -6.168 -17.147 1.00 74.31 85 LYS A CA 1
ATOM 673 C C . LYS A 1 85 ? 25.476 -6.423 -15.767 1.00 74.31 85 LYS A C 1
ATOM 675 O O . LYS A 1 85 ? 25.049 -7.543 -15.505 1.00 74.31 85 LYS A O 1
ATOM 680 N N . TYR A 1 86 ? 25.423 -5.403 -14.911 1.00 74.50 86 TYR A N 1
ATOM 681 C CA . TYR A 1 86 ? 24.851 -5.509 -13.571 1.00 74.50 86 TYR A CA 1
ATOM 682 C C . TYR A 1 86 ? 23.321 -5.585 -13.638 1.00 74.50 86 TYR A C 1
ATOM 684 O O . TYR A 1 86 ? 22.727 -6.501 -13.072 1.00 74.50 86 TYR A O 1
ATOM 692 N N . GLU A 1 87 ? 22.686 -4.678 -14.394 1.00 67.38 87 GLU A N 1
ATOM 693 C CA . GLU A 1 87 ? 21.224 -4.669 -14.585 1.00 67.38 87 GLU A CA 1
ATOM 694 C C . GLU A 1 87 ? 20.708 -6.006 -15.130 1.00 67.38 87 GLU A C 1
ATOM 696 O O . GLU A 1 87 ? 19.625 -6.464 -14.766 1.00 67.38 87 GLU A O 1
ATOM 701 N N . ALA A 1 88 ? 21.488 -6.638 -16.001 1.00 67.31 88 ALA A N 1
ATOM 702 C CA . ALA A 1 88 ? 21.164 -7.935 -16.554 1.00 67.31 88 ALA A CA 1
ATOM 703 C C . ALA A 1 88 ? 21.221 -9.078 -15.533 1.00 67.31 88 ALA A C 1
ATOM 705 O O . ALA A 1 88 ? 20.288 -9.875 -15.477 1.00 67.31 88 ALA A O 1
ATOM 706 N N . ALA A 1 89 ? 22.272 -9.140 -14.710 1.00 72.69 89 ALA A N 1
ATOM 707 C CA . ALA A 1 89 ? 22.393 -10.155 -13.662 1.00 72.69 89 ALA A CA 1
ATOM 708 C C . ALA A 1 89 ? 21.228 -10.064 -12.660 1.00 72.69 89 ALA A C 1
ATOM 710 O O . ALA A 1 89 ? 20.656 -11.074 -12.259 1.00 72.69 89 ALA A O 1
ATOM 711 N N . GLN A 1 90 ? 20.802 -8.844 -12.325 1.00 71.31 90 GLN A N 1
ATOM 712 C CA . GLN A 1 90 ? 19.611 -8.594 -11.509 1.00 71.31 90 GLN A CA 1
ATOM 713 C C . GLN A 1 90 ? 18.332 -9.193 -12.122 1.00 71.31 90 GLN A C 1
ATOM 715 O O . GLN A 1 90 ? 17.463 -9.692 -11.405 1.00 71.31 90 GLN A O 1
ATOM 720 N N . ILE A 1 91 ? 18.203 -9.166 -13.446 1.00 69.25 91 ILE A N 1
ATOM 721 C CA . ILE A 1 91 ? 17.021 -9.684 -14.149 1.00 69.25 91 ILE A CA 1
ATOM 722 C C . ILE A 1 91 ? 17.054 -11.189 -14.285 1.00 69.25 91 ILE A C 1
ATOM 724 O O . ILE A 1 91 ? 16.000 -11.811 -14.216 1.00 69.25 91 ILE A O 1
ATOM 728 N N . GLU A 1 92 ? 18.237 -11.766 -14.450 1.00 69.69 92 GLU A N 1
ATOM 729 C CA . GLU A 1 92 ? 18.430 -13.212 -14.410 1.00 69.69 92 GLU A CA 1
ATOM 730 C C . GLU A 1 92 ? 17.941 -13.764 -13.064 1.00 69.69 92 GLU A C 1
ATOM 732 O O . GLU A 1 92 ? 17.051 -14.613 -13.040 1.00 69.69 92 GLU A O 1
ATOM 737 N N . VAL A 1 93 ? 18.377 -13.163 -11.950 1.00 76.44 93 VAL A N 1
ATOM 738 C CA . VAL A 1 93 ? 17.907 -13.525 -10.601 1.00 76.44 93 VAL A CA 1
ATOM 739 C C . VAL A 1 93 ? 16.393 -13.339 -10.459 1.00 76.44 93 VAL A C 1
ATOM 741 O O . VAL A 1 93 ? 15.703 -14.238 -9.980 1.00 76.44 93 VAL A O 1
ATOM 744 N N . PHE A 1 94 ? 15.843 -12.203 -10.904 1.00 72.19 94 PHE A N 1
ATOM 745 C CA . PHE A 1 94 ? 14.393 -11.981 -10.878 1.00 72.19 94 PHE A CA 1
ATOM 746 C C . PHE A 1 94 ? 13.635 -13.042 -11.692 1.00 72.19 94 PHE A C 1
ATOM 748 O O . PHE A 1 94 ? 12.611 -13.556 -11.241 1.00 72.19 94 PHE A O 1
ATOM 755 N N . GLY A 1 95 ? 14.136 -13.376 -12.883 1.00 68.00 95 GLY A N 1
ATOM 756 C CA . GLY A 1 95 ? 13.566 -14.381 -13.771 1.00 68.00 95 GLY A CA 1
ATOM 757 C C . GLY A 1 95 ? 13.567 -15.765 -13.131 1.00 68.00 95 GLY A C 1
ATOM 758 O O . GLY A 1 95 ? 12.535 -16.431 -13.129 1.00 68.00 95 GLY A O 1
ATOM 759 N N . GLU A 1 96 ? 14.674 -16.168 -12.509 1.00 75.50 96 GLU A N 1
ATOM 760 C CA . GLU A 1 96 ? 14.757 -17.421 -11.754 1.00 75.50 96 GLU A CA 1
ATOM 761 C C . GLU A 1 96 ? 13.762 -17.462 -10.591 1.00 75.50 96 GLU A C 1
ATOM 763 O O . GLU A 1 96 ? 13.058 -18.459 -10.413 1.00 75.50 96 GLU A O 1
ATOM 768 N N . MET A 1 97 ? 13.661 -16.377 -9.818 1.00 75.12 97 MET A N 1
ATOM 769 C CA . MET A 1 97 ? 12.689 -16.273 -8.727 1.00 75.12 97 MET A CA 1
ATOM 770 C C . MET A 1 97 ? 11.252 -16.375 -9.248 1.00 75.12 97 MET A C 1
ATOM 772 O O . MET A 1 97 ? 10.425 -17.066 -8.651 1.00 75.12 97 MET A O 1
ATOM 776 N N . ALA A 1 98 ? 10.948 -15.724 -10.371 1.00 70.50 98 ALA A N 1
ATOM 777 C CA . ALA A 1 98 ? 9.629 -15.771 -10.988 1.00 70.50 98 ALA A CA 1
ATOM 778 C C . ALA A 1 98 ? 9.284 -17.178 -11.496 1.00 70.50 98 ALA A C 1
ATOM 780 O O . ALA A 1 98 ? 8.188 -17.667 -11.225 1.00 70.50 98 ALA A O 1
ATOM 781 N N . LEU A 1 99 ? 10.222 -17.858 -12.164 1.00 75.56 99 LEU A N 1
ATOM 782 C CA . LEU A 1 99 ? 10.046 -19.230 -12.657 1.00 75.56 99 LEU A CA 1
ATOM 783 C C . LEU A 1 99 ? 9.827 -20.238 -11.523 1.00 75.56 99 LEU A C 1
ATOM 785 O O . LEU A 1 99 ? 9.083 -21.201 -11.694 1.00 75.56 99 LEU A O 1
ATOM 789 N N . ARG A 1 100 ? 10.426 -20.001 -10.352 1.00 78.88 100 ARG A N 1
ATOM 790 C CA . ARG A 1 100 ? 10.212 -20.810 -9.140 1.00 78.88 100 ARG A CA 1
ATOM 791 C C . ARG A 1 100 ? 8.921 -20.461 -8.387 1.00 78.88 100 ARG A C 1
ATOM 793 O O . ARG A 1 100 ? 8.647 -21.059 -7.353 1.00 78.88 100 ARG A O 1
ATOM 800 N N . GLY A 1 101 ? 8.128 -19.508 -8.882 1.00 76.75 101 GLY A N 1
ATOM 801 C CA . GLY A 1 101 ? 6.873 -19.087 -8.256 1.00 76.75 101 GLY A CA 1
ATOM 802 C C . GLY A 1 101 ? 7.048 -18.169 -7.044 1.00 76.75 101 GLY A C 1
ATOM 803 O O . GLY A 1 101 ? 6.089 -17.934 -6.314 1.00 76.75 101 GLY A O 1
ATOM 804 N N . TYR A 1 102 ? 8.246 -17.621 -6.821 1.00 77.75 102 TYR A N 1
ATOM 805 C CA . TYR A 1 102 ? 8.508 -16.717 -5.697 1.00 77.75 102 TYR A CA 1
ATOM 806 C C . TYR A 1 102 ? 8.036 -15.288 -5.961 1.00 77.75 102 TYR A C 1
ATOM 808 O O . TYR A 1 102 ? 7.939 -14.503 -5.024 1.00 77.75 102 TYR A O 1
ATOM 816 N N . ILE A 1 103 ? 7.728 -14.938 -7.211 1.00 74.00 103 ILE A N 1
ATOM 817 C CA . ILE A 1 103 ? 7.255 -13.608 -7.597 1.00 74.00 103 ILE A CA 1
ATOM 818 C C . ILE A 1 103 ? 5.766 -13.670 -7.916 1.00 74.00 103 ILE A C 1
ATOM 820 O O . ILE A 1 103 ? 5.346 -14.400 -8.813 1.00 74.00 103 ILE A O 1
ATOM 824 N N . TYR A 1 104 ? 4.964 -12.870 -7.219 1.00 69.62 104 TYR A N 1
ATOM 825 C CA . TYR A 1 104 ? 3.522 -12.809 -7.440 1.00 69.62 104 TYR A CA 1
ATOM 826 C C . TYR A 1 104 ? 2.996 -11.378 -7.328 1.00 69.62 104 TYR A C 1
ATOM 828 O O . TYR A 1 104 ? 3.639 -10.500 -6.754 1.00 69.62 104 TYR A O 1
ATOM 836 N N . ARG A 1 105 ? 1.811 -11.134 -7.891 1.00 73.44 105 ARG A N 1
ATOM 837 C CA . ARG A 1 105 ? 1.104 -9.854 -7.780 1.00 73.44 105 ARG A CA 1
ATOM 838 C C . ARG A 1 105 ? -0.027 -10.000 -6.772 1.00 73.44 105 ARG A C 1
ATOM 840 O O . ARG A 1 105 ? -0.796 -10.955 -6.857 1.00 73.44 105 ARG A O 1
ATOM 847 N N . GLY A 1 106 ? -0.126 -9.065 -5.836 1.00 73.00 106 GLY A N 1
ATOM 848 C CA . GLY A 1 106 ? -1.159 -9.062 -4.805 1.00 73.00 106 GLY A CA 1
ATOM 849 C C . GLY A 1 106 ? -1.609 -7.649 -4.459 1.00 73.00 106 GLY A C 1
ATOM 850 O O . GLY A 1 106 ? -0.887 -6.683 -4.697 1.00 73.00 106 GLY A O 1
ATOM 851 N N . ARG A 1 107 ? -2.808 -7.528 -3.885 1.00 80.88 107 ARG A N 1
ATOM 852 C CA . ARG A 1 107 ? -3.293 -6.286 -3.276 1.00 80.88 107 ARG A CA 1
ATOM 853 C C . ARG A 1 107 ? -3.129 -6.402 -1.766 1.00 80.88 107 ARG A C 1
ATOM 855 O O . ARG A 1 107 ? -3.831 -7.193 -1.137 1.00 80.88 107 ARG A O 1
ATOM 862 N N . LYS A 1 108 ? -2.176 -5.656 -1.209 1.00 84.62 108 LYS A N 1
ATOM 863 C CA . LYS A 1 108 ? -1.826 -5.688 0.221 1.00 84.62 108 LYS A CA 1
ATOM 864 C C . LYS A 1 108 ? -1.603 -4.272 0.742 1.00 84.62 108 LYS A C 1
ATOM 866 O O . LYS A 1 108 ? -1.169 -3.422 -0.045 1.00 84.62 108 LYS A O 1
ATOM 871 N N . PRO A 1 109 ? -1.890 -3.999 2.026 1.00 89.38 109 PRO A N 1
ATOM 872 C CA . PRO A 1 109 ? -1.463 -2.759 2.652 1.00 89.38 109 PRO A CA 1
ATOM 873 C C . PRO A 1 109 ? 0.063 -2.698 2.647 1.00 89.38 109 PRO A C 1
ATOM 875 O O . PRO A 1 109 ? 0.745 -3.621 3.083 1.00 89.38 109 PRO A O 1
ATOM 878 N N . VAL A 1 110 ? 0.595 -1.603 2.127 1.00 86.81 110 VAL A N 1
ATOM 879 C CA . VAL A 1 110 ? 2.027 -1.303 2.147 1.00 86.81 110 VAL A CA 1
ATOM 880 C C . VAL A 1 110 ? 2.226 0.066 2.770 1.00 86.81 110 VAL A C 1
ATOM 882 O O . VAL A 1 110 ? 1.322 0.907 2.713 1.00 86.81 110 VAL A O 1
ATOM 885 N N . HIS A 1 111 ? 3.410 0.310 3.328 1.00 89.06 111 HIS A N 1
ATOM 886 C CA . HIS A 1 111 ? 3.806 1.672 3.647 1.00 89.06 111 HIS A CA 1
ATOM 887 C C . HIS A 1 111 ? 3.852 2.479 2.357 1.00 89.06 111 HIS A C 1
ATOM 889 O O . HIS A 1 111 ? 4.550 2.128 1.410 1.00 89.06 111 HIS A O 1
ATOM 895 N N . TRP A 1 112 ? 3.086 3.555 2.316 1.00 89.69 112 TRP A N 1
ATOM 896 C CA . TRP A 1 112 ? 2.985 4.479 1.206 1.00 89.69 112 TRP A CA 1
ATOM 897 C C . TRP A 1 112 ? 3.444 5.852 1.674 1.00 89.69 112 TRP A C 1
ATOM 899 O O . TRP A 1 112 ? 3.016 6.339 2.721 1.00 89.69 112 TRP A O 1
ATOM 909 N N . SER A 1 113 ? 4.310 6.489 0.891 1.00 88.69 113 SER A N 1
ATOM 910 C CA . SER A 1 113 ? 4.697 7.881 1.096 1.00 88.69 113 SER A CA 1
ATOM 911 C C . SER A 1 113 ? 3.913 8.762 0.129 1.00 88.69 113 SER A C 1
ATOM 913 O O . SER A 1 113 ? 4.267 8.800 -1.052 1.00 88.69 113 SER A O 1
ATOM 915 N N . PRO A 1 114 ? 2.898 9.521 0.592 1.00 88.88 114 PRO A N 1
ATOM 916 C CA . PRO A 1 114 ? 2.196 10.491 -0.253 1.00 88.88 114 PRO A CA 1
ATOM 917 C C . PRO A 1 114 ? 3.150 11.526 -0.858 1.00 88.88 114 PRO A C 1
ATOM 919 O O . PRO A 1 114 ? 3.020 11.947 -2.004 1.00 88.88 114 PRO A O 1
ATOM 922 N N . SER A 1 115 ? 4.188 11.892 -0.101 1.00 84.25 115 SER A N 1
ATOM 923 C CA . SER A 1 115 ? 5.181 12.876 -0.534 1.00 84.25 115 SER A CA 1
ATOM 924 C C . SER A 1 115 ? 6.046 12.399 -1.706 1.00 84.25 115 SER A C 1
ATOM 926 O O . SER A 1 115 ? 6.385 13.193 -2.591 1.00 84.25 115 SER A O 1
ATOM 928 N N . SER A 1 116 ? 6.378 11.106 -1.726 1.00 74.50 116 SER A N 1
ATOM 929 C CA . SER A 1 116 ? 7.190 10.477 -2.769 1.00 74.50 116 SER A CA 1
ATOM 930 C C . SER A 1 116 ? 6.340 9.776 -3.838 1.00 74.50 116 SER A C 1
ATOM 932 O O . SER A 1 116 ? 6.868 9.460 -4.903 1.00 74.50 116 SER A O 1
ATOM 934 N N . ARG A 1 117 ? 5.035 9.590 -3.585 1.00 78.62 117 ARG A N 1
ATOM 935 C CA . ARG A 1 117 ? 4.069 8.823 -4.392 1.00 78.62 117 ARG A CA 1
ATOM 936 C C . ARG A 1 117 ? 4.563 7.413 -4.713 1.00 78.62 117 ARG A C 1
ATOM 938 O O . ARG A 1 117 ? 4.592 7.007 -5.871 1.00 78.62 117 ARG A O 1
ATOM 945 N N . THR A 1 118 ? 5.027 6.701 -3.691 1.00 74.31 118 THR A N 1
ATOM 946 C CA . THR A 1 118 ? 5.534 5.333 -3.843 1.00 74.31 118 THR A CA 1
ATOM 947 C C . THR A 1 118 ? 5.349 4.525 -2.569 1.00 74.31 118 THR A C 1
ATOM 949 O O . THR A 1 118 ? 5.324 5.073 -1.463 1.00 74.31 118 THR A O 1
ATOM 952 N N . ALA A 1 119 ? 5.288 3.206 -2.743 1.00 76.94 119 ALA A N 1
ATOM 953 C CA . ALA A 1 119 ? 5.446 2.257 -1.659 1.00 76.94 119 ALA A CA 1
ATOM 954 C C . ALA A 1 119 ? 6.892 2.281 -1.132 1.00 76.94 119 ALA A C 1
ATOM 956 O O . ALA A 1 119 ? 7.831 2.505 -1.906 1.00 76.94 119 ALA A O 1
ATOM 957 N N . LEU A 1 120 ? 7.046 2.046 0.167 1.00 74.94 120 LEU A N 1
ATOM 958 C CA . LEU A 1 120 ? 8.309 1.952 0.893 1.00 74.94 120 LEU A CA 1
ATOM 959 C C . LEU A 1 120 ? 8.403 0.591 1.592 1.00 74.94 120 LEU A C 1
ATOM 961 O O . LEU A 1 120 ? 7.396 0.046 2.049 1.00 74.94 120 LEU A O 1
ATOM 965 N N . ALA A 1 121 ? 9.612 0.041 1.665 1.00 72.38 121 ALA A N 1
ATOM 966 C CA . ALA A 1 121 ? 9.906 -1.105 2.525 1.00 72.38 121 ALA A CA 1
ATOM 967 C C . ALA A 1 121 ? 10.151 -0.653 3.978 1.00 72.38 121 ALA A C 1
ATOM 969 O O . ALA A 1 121 ? 10.467 0.509 4.205 1.00 72.38 121 ALA A O 1
ATOM 970 N N . GLU A 1 122 ? 10.085 -1.573 4.948 1.00 72.00 122 GLU A N 1
ATOM 971 C CA . GLU A 1 122 ? 10.367 -1.282 6.369 1.00 72.00 122 GLU A CA 1
ATOM 972 C C . GLU A 1 122 ? 11.750 -0.637 6.576 1.00 72.00 122 GLU A C 1
ATOM 974 O O . GLU A 1 122 ? 11.899 0.305 7.345 1.00 72.00 122 GLU A O 1
ATOM 979 N N . ALA A 1 123 ? 12.759 -1.090 5.824 1.00 69.81 123 ALA A N 1
ATOM 980 C CA . ALA A 1 123 ? 14.107 -0.522 5.852 1.00 69.81 123 ALA A CA 1
ATOM 981 C C . ALA A 1 123 ? 14.183 0.925 5.318 1.00 69.81 123 ALA A C 1
ATOM 983 O O . ALA A 1 123 ? 15.150 1.632 5.591 1.00 69.81 123 ALA A O 1
ATOM 984 N N . GLU A 1 124 ? 13.168 1.379 4.575 1.00 70.31 124 GLU A N 1
ATOM 985 C CA . GLU A 1 124 ? 13.031 2.750 4.068 1.00 70.31 124 GLU A CA 1
ATOM 986 C C . GLU A 1 124 ? 12.176 3.631 4.998 1.00 70.31 124 GLU A C 1
ATOM 988 O O . GLU A 1 124 ? 11.731 4.715 4.604 1.00 70.31 124 GLU A O 1
ATOM 993 N N . LEU A 1 125 ? 11.924 3.182 6.225 1.00 81.81 125 LEU A N 1
ATOM 994 C CA . LEU A 1 125 ? 11.211 3.949 7.235 1.00 81.81 125 LEU A CA 1
ATOM 995 C C . LEU A 1 125 ? 12.155 4.400 8.336 1.00 81.81 125 LEU A C 1
ATOM 997 O O . LEU A 1 125 ? 13.130 3.739 8.691 1.00 81.81 125 LEU A O 1
ATOM 1001 N N . GLU A 1 126 ? 11.818 5.536 8.920 1.00 88.06 126 GLU A N 1
ATOM 1002 C CA . GLU A 1 126 ? 12.411 6.007 10.159 1.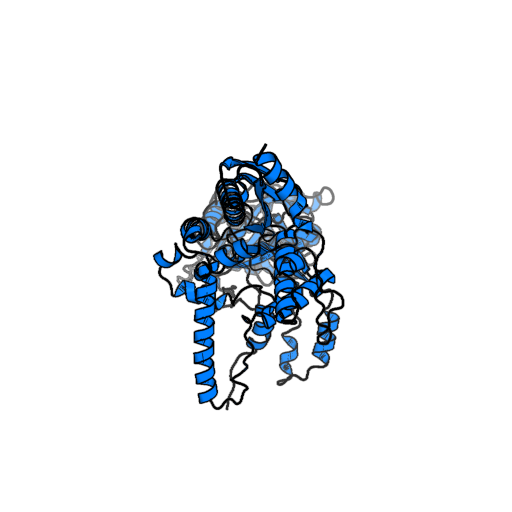00 88.06 126 GLU A CA 1
ATOM 1003 C C . GLU A 1 126 ? 11.317 6.340 11.170 1.00 88.06 126 GLU A C 1
ATOM 1005 O O . GLU A 1 126 ? 10.187 6.667 10.807 1.00 88.06 126 GLU A O 1
ATOM 1010 N N . TYR A 1 127 ? 11.666 6.280 12.450 1.00 90.88 127 TYR A N 1
ATOM 1011 C CA . TYR A 1 127 ? 10.730 6.483 13.550 1.00 90.88 127 TYR A CA 1
ATOM 1012 C C . TYR A 1 127 ? 11.238 7.624 14.435 1.00 90.88 127 TYR A C 1
ATOM 1014 O O . TYR A 1 127 ? 11.908 7.358 15.438 1.00 90.88 127 TYR A O 1
ATOM 1022 N N . PRO A 1 128 ? 10.996 8.892 14.050 1.00 89.88 128 PRO A N 1
ATOM 1023 C CA . PRO A 1 128 ? 11.426 10.034 14.842 1.00 89.88 128 PRO A CA 1
ATOM 1024 C C . PRO A 1 128 ? 10.671 10.099 16.176 1.00 89.88 128 PRO A C 1
ATOM 1026 O O . PRO A 1 128 ? 9.517 9.677 16.284 1.00 89.88 128 PRO A O 1
ATOM 1029 N N . GLU A 1 129 ? 11.323 10.656 17.195 1.00 88.75 129 GLU A N 1
ATOM 1030 C CA . GLU A 1 129 ? 10.682 10.968 18.475 1.00 88.75 129 GLU A CA 1
ATOM 1031 C C . GLU A 1 129 ? 9.761 12.192 18.349 1.00 88.75 129 GLU A C 1
ATOM 1033 O O . GLU A 1 129 ? 9.944 13.042 17.473 1.00 88.75 129 GLU A O 1
ATOM 1038 N N . GLY A 1 130 ? 8.760 12.294 19.229 1.00 87.12 130 GLY A N 1
ATOM 1039 C CA . GLY A 1 130 ? 7.887 13.467 19.308 1.00 87.12 130 GLY A CA 1
ATOM 1040 C C . GLY A 1 130 ? 6.773 13.546 18.259 1.00 87.12 130 GLY A C 1
ATOM 1041 O O . GLY A 1 130 ? 6.133 14.593 18.144 1.00 87.12 130 GLY A O 1
ATOM 1042 N N . HIS A 1 131 ? 6.504 12.483 17.488 1.00 91.94 131 HIS A N 1
ATOM 1043 C CA . HIS A 1 131 ? 5.320 12.466 16.626 1.00 91.94 131 HIS A CA 1
ATOM 1044 C C . HIS A 1 131 ? 4.048 12.461 17.478 1.00 91.94 131 HIS A C 1
ATOM 1046 O O . HIS A 1 131 ? 3.855 11.597 18.333 1.00 91.94 131 HIS A O 1
ATOM 1052 N N . VAL A 1 132 ? 3.145 13.401 17.196 1.00 92.81 132 VAL A N 1
ATOM 1053 C CA . VAL A 1 132 ? 1.865 13.531 17.892 1.00 92.81 132 VAL A CA 1
ATOM 1054 C C . VAL A 1 132 ? 0.726 13.254 16.919 1.00 92.81 132 VAL A C 1
ATOM 1056 O O . VAL A 1 132 ? 0.473 14.039 16.005 1.00 92.81 132 VAL A O 1
ATOM 1059 N N . SER A 1 133 ? 0.009 12.159 17.152 1.00 93.00 133 SER A N 1
ATOM 1060 C CA . SER A 1 133 ? -1.217 11.815 16.435 1.00 93.00 133 SER A CA 1
ATOM 1061 C C . SER A 1 133 ? -2.460 12.315 17.170 1.00 93.00 133 SER A C 1
ATOM 1063 O O . SER A 1 133 ? -2.449 12.589 18.374 1.00 93.00 133 SER A O 1
ATOM 1065 N N . ARG A 1 134 ? -3.568 12.403 16.433 1.00 93.44 134 ARG A N 1
ATOM 1066 C CA . ARG A 1 134 ? -4.894 12.678 16.985 1.00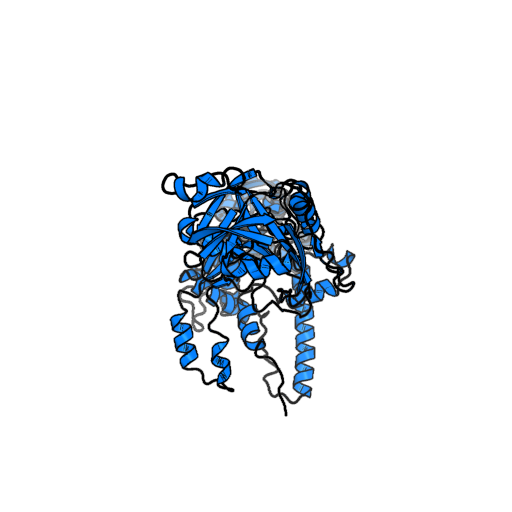 93.44 134 ARG A CA 1
ATOM 1067 C C . ARG A 1 134 ? -5.549 11.361 17.378 1.00 93.44 134 ARG A C 1
ATOM 1069 O O . ARG A 1 134 ? -5.960 10.593 16.518 1.00 93.44 134 ARG A O 1
ATOM 1076 N N . SER A 1 135 ? -5.633 11.108 18.673 1.00 94.75 135 SER A N 1
ATOM 1077 C CA . SER A 1 135 ? -6.265 9.920 19.232 1.00 94.75 135 SER A CA 1
ATOM 1078 C C . SER A 1 135 ? -7.729 10.195 19.535 1.00 94.75 135 SER A C 1
ATOM 1080 O O . SER A 1 135 ? -8.048 11.210 20.154 1.00 94.75 135 SER A O 1
ATOM 1082 N N . ILE A 1 136 ? -8.613 9.279 19.152 1.00 96.06 136 ILE A N 1
ATOM 1083 C CA . ILE A 1 136 ? -10.043 9.364 19.447 1.00 96.06 136 ILE A CA 1
ATOM 1084 C C . ILE A 1 136 ? -10.575 8.083 20.079 1.00 96.06 136 ILE A C 1
ATOM 1086 O O . ILE A 1 136 ? -10.098 6.984 19.796 1.00 96.06 136 ILE A O 1
ATOM 1090 N N . TYR A 1 137 ? -11.600 8.257 20.907 1.00 96.19 137 TYR A N 1
ATOM 1091 C CA . TYR A 1 137 ? -12.440 7.192 21.438 1.00 96.19 137 TYR A CA 1
ATOM 1092 C C . TYR A 1 137 ? -13.848 7.383 20.892 1.00 96.19 137 TYR A C 1
ATOM 1094 O O . TYR A 1 137 ? -14.422 8.463 21.050 1.00 96.19 137 TYR A O 1
ATOM 1102 N N . VAL A 1 138 ? -14.390 6.370 20.224 1.00 96.31 138 VAL A N 1
ATOM 1103 C CA . VAL A 1 138 ? -15.648 6.472 19.476 1.00 96.31 138 VAL A CA 1
ATOM 1104 C C . VAL A 1 138 ? -16.548 5.271 19.727 1.00 96.31 138 VAL A C 1
ATOM 1106 O O . VAL A 1 138 ? -16.070 4.163 19.946 1.00 96.31 138 VAL A O 1
ATOM 1109 N N . LEU A 1 139 ? -17.856 5.498 19.703 1.00 95.88 139 LEU A N 1
ATOM 1110 C CA . LEU A 1 139 ? -18.884 4.490 19.918 1.00 95.88 139 LEU A CA 1
ATOM 1111 C C . LEU A 1 139 ? -19.438 3.992 18.590 1.00 95.88 139 LEU A C 1
ATOM 1113 O O . LEU A 1 139 ? -19.912 4.781 17.775 1.00 95.88 139 LEU A O 1
ATOM 1117 N N . PHE A 1 140 ? -19.413 2.678 18.384 1.00 96.62 140 PHE A N 1
ATOM 1118 C CA . PHE A 1 140 ? -20.061 2.023 17.247 1.00 96.62 140 PHE A CA 1
ATOM 1119 C C . PHE A 1 140 ? -21.323 1.316 17.737 1.00 96.62 140 PHE A C 1
ATOM 1121 O O . PHE A 1 140 ? -21.241 0.420 18.578 1.00 96.62 140 PHE A O 1
ATOM 1128 N N . ARG A 1 141 ? -22.496 1.721 17.236 1.00 95.62 141 ARG A N 1
ATOM 1129 C CA . ARG A 1 141 ? -23.785 1.211 17.724 1.00 95.62 141 ARG A CA 1
ATOM 1130 C C . ARG A 1 141 ? -24.017 -0.230 17.288 1.00 95.62 141 ARG A C 1
ATOM 1132 O O . ARG A 1 141 ? -23.997 -0.524 16.094 1.00 95.62 141 ARG A O 1
ATOM 1139 N N . MET A 1 142 ? -24.301 -1.107 18.241 1.00 94.69 142 MET A N 1
ATOM 1140 C CA . MET A 1 142 ? -24.666 -2.495 17.984 1.00 94.69 142 MET A CA 1
ATOM 1141 C C . MET A 1 142 ? -26.093 -2.582 17.424 1.00 94.69 142 MET A C 1
ATOM 1143 O O . MET A 1 142 ? -26.969 -1.808 17.804 1.00 94.69 142 MET A O 1
ATOM 1147 N N . VAL A 1 143 ? -26.330 -3.516 16.503 1.00 92.25 143 VAL A N 1
ATOM 1148 C CA . VAL A 1 143 ? -27.643 -3.718 15.861 1.00 92.25 143 VAL A CA 1
ATOM 1149 C C . VAL A 1 143 ? -28.259 -5.031 16.285 1.00 92.25 143 VAL A C 1
ATOM 1151 O O . VAL A 1 143 ? -29.432 -5.077 16.645 1.00 92.25 143 VAL A O 1
ATOM 1154 N N . SER A 1 144 ? -27.475 -6.103 16.224 1.00 89.75 144 SER A N 1
ATOM 1155 C CA . SER A 1 144 ? -27.985 -7.445 16.451 1.00 89.75 144 SER A CA 1
ATOM 1156 C C . SER A 1 144 ? -26.893 -8.395 16.923 1.00 89.75 144 SER A C 1
ATOM 1158 O O . SER A 1 144 ? -25.694 -8.197 16.698 1.00 89.75 144 SER A O 1
ATOM 1160 N N . ALA A 1 145 ? -27.348 -9.442 17.598 1.00 88.50 145 ALA A N 1
ATOM 1161 C CA . ALA A 1 145 ? -26.567 -10.609 17.956 1.00 88.50 145 ALA A CA 1
ATOM 1162 C C . ALA A 1 145 ? -26.957 -11.780 17.035 1.00 88.50 145 ALA A C 1
ATOM 1164 O O . ALA A 1 145 ? -28.099 -11.838 16.567 1.00 88.50 145 ALA A O 1
ATOM 1165 N N . PRO A 1 146 ? -26.059 -12.747 16.783 1.00 87.75 146 PRO A N 1
ATOM 1166 C CA . PRO A 1 146 ? -26.444 -13.982 16.111 1.00 87.75 146 PRO A CA 1
ATOM 1167 C C . PRO A 1 146 ? -27.473 -14.748 16.956 1.00 87.75 146 PRO A C 1
ATOM 1169 O O . PRO A 1 146 ? -27.425 -14.710 18.184 1.00 87.75 146 PRO A O 1
ATOM 1172 N N . ALA A 1 147 ? -28.380 -15.490 16.310 1.00 82.38 147 ALA A N 1
ATOM 1173 C CA . ALA A 1 147 ? -29.505 -16.159 16.979 1.00 82.38 147 ALA A CA 1
ATOM 1174 C C . ALA A 1 147 ? -29.085 -17.081 18.143 1.00 82.38 147 ALA A C 1
ATOM 1176 O O . ALA A 1 147 ? -29.796 -17.189 19.137 1.00 82.38 147 ALA A O 1
ATOM 1177 N N . SER A 1 148 ? -27.905 -17.702 18.052 1.00 79.06 148 SER A N 1
ATOM 1178 C CA . SER A 1 148 ? -27.334 -18.546 19.111 1.00 79.06 148 SER A CA 1
ATOM 1179 C C . SER A 1 148 ? -26.907 -17.778 20.367 1.00 79.06 148 SER A C 1
ATOM 1181 O O . SER A 1 148 ? -26.720 -18.390 21.415 1.00 79.06 148 SER A O 1
ATOM 1183 N N . LYS A 1 149 ? -26.744 -16.455 20.272 1.00 83.44 149 LYS A N 1
ATOM 1184 C CA . LYS A 1 149 ? -26.219 -15.572 21.322 1.00 83.44 149 LYS A CA 1
ATOM 1185 C C . LYS A 1 149 ? -27.163 -14.410 21.664 1.00 83.44 149 LYS A C 1
ATOM 1187 O O . LYS A 1 149 ? -26.793 -13.556 22.466 1.00 83.44 149 LYS A O 1
ATOM 1192 N N . ASP A 1 150 ? -28.376 -14.382 21.102 1.00 76.19 150 ASP A N 1
ATOM 1193 C CA . ASP A 1 150 ? -29.353 -13.291 21.277 1.00 76.19 150 ASP A CA 1
ATOM 1194 C C . ASP A 1 150 ? -29.657 -13.001 22.754 1.00 76.19 150 ASP A C 1
ATOM 1196 O O . ASP A 1 150 ? -29.754 -11.850 23.171 1.00 76.19 150 ASP A O 1
ATOM 1200 N N . SER A 1 151 ? -29.716 -14.039 23.590 1.00 82.75 151 SER A N 1
ATOM 1201 C CA . SER A 1 151 ? -29.989 -13.905 25.023 1.00 82.75 151 SER A CA 1
ATOM 1202 C C . SER A 1 151 ? -28.841 -13.294 25.836 1.00 82.75 151 SER A C 1
ATOM 1204 O O . SER A 1 151 ? -29.087 -12.820 26.946 1.00 82.75 151 SER A O 1
ATOM 1206 N N . LEU A 1 152 ? -27.602 -13.268 25.323 1.00 84.12 152 LEU A N 1
ATOM 1207 C CA . LEU A 1 152 ? -26.437 -12.828 26.100 1.00 84.12 152 LEU A CA 1
ATOM 1208 C C . LEU A 1 152 ? -26.480 -11.336 26.429 1.00 84.12 152 LEU A C 1
ATOM 1210 O O . LEU A 1 152 ? -26.076 -10.955 27.524 1.00 84.12 152 LEU A O 1
ATOM 1214 N N . LEU A 1 153 ? -26.961 -10.496 25.511 1.00 89.44 153 LEU A N 1
ATOM 1215 C CA . LEU A 1 153 ? -26.904 -9.032 25.645 1.00 89.44 153 LEU A CA 1
ATOM 1216 C C . LEU A 1 153 ? -28.253 -8.339 25.398 1.00 89.44 153 LEU A C 1
ATOM 1218 O O . LEU A 1 153 ? -28.308 -7.112 25.368 1.00 89.44 153 LEU A O 1
ATOM 1222 N N . LYS A 1 154 ? -29.347 -9.106 25.281 1.00 87.62 154 LYS A N 1
ATOM 1223 C CA . LYS A 1 154 ? -30.698 -8.610 24.963 1.00 87.62 154 LYS A CA 1
ATOM 1224 C C . LYS A 1 154 ? -31.173 -7.455 25.845 1.00 87.62 154 LYS A C 1
ATOM 1226 O O . LYS A 1 154 ? -31.826 -6.545 25.356 1.00 87.62 154 LYS A O 1
ATOM 1231 N N . GLU A 1 155 ? -30.827 -7.494 27.129 1.00 91.12 155 GLU A N 1
ATOM 1232 C CA . GLU A 1 155 ? -31.215 -6.495 28.135 1.00 91.12 155 GLU A CA 1
ATOM 1233 C C . GLU A 1 155 ? -30.619 -5.096 27.899 1.00 91.12 155 GLU A C 1
ATOM 1235 O O . GLU A 1 155 ? -31.117 -4.125 28.460 1.00 91.12 155 GLU A O 1
ATOM 1240 N N . PHE A 1 156 ? -29.578 -4.985 27.066 1.00 90.88 156 PHE A N 1
ATOM 1241 C CA . PHE A 1 156 ? -28.913 -3.719 26.747 1.00 90.88 156 PHE A CA 1
ATOM 1242 C C . PHE A 1 156 ? -29.295 -3.166 25.368 1.00 90.88 156 PHE A C 1
ATOM 1244 O O . PHE A 1 156 ? -28.915 -2.045 25.041 1.00 90.88 156 PHE A O 1
ATOM 1251 N N . PHE A 1 157 ? -30.027 -3.924 24.545 1.00 88.00 157 PHE A N 1
ATOM 1252 C CA . PHE A 1 157 ? -30.497 -3.434 23.250 1.00 88.00 157 PHE A CA 1
ATOM 1253 C C . PHE A 1 157 ? -31.713 -2.509 23.414 1.00 88.00 157 PHE A C 1
ATOM 1255 O O . PHE A 1 157 ? -32.568 -2.772 24.262 1.00 88.00 157 PHE A O 1
ATOM 1262 N N . PRO A 1 158 ? -31.846 -1.464 22.575 1.00 88.44 158 PRO A N 1
ATOM 1263 C CA . PRO A 1 158 ? -30.986 -1.100 21.437 1.00 88.44 158 PRO A CA 1
ATOM 1264 C C . PRO A 1 158 ? -29.791 -0.192 21.796 1.00 88.44 158 PRO A C 1
ATOM 1266 O O . PRO A 1 158 ? -29.014 0.169 20.913 1.00 88.44 158 PRO A O 1
ATOM 1269 N N . ASP A 1 159 ? -29.632 0.170 23.068 1.00 90.12 159 ASP A N 1
ATOM 1270 C CA . ASP A 1 159 ? -28.694 1.194 23.544 1.00 90.12 159 ASP A CA 1
ATOM 1271 C C . ASP A 1 159 ? -27.321 0.617 23.929 1.00 90.12 159 ASP A C 1
ATOM 1273 O O . ASP A 1 159 ? -26.749 0.974 24.961 1.00 90.12 159 ASP A O 1
ATOM 1277 N N . LEU A 1 160 ? -26.785 -0.288 23.103 1.00 94.50 160 LEU A N 1
ATOM 1278 C CA . LEU A 1 160 ? -25.483 -0.922 23.315 1.00 94.50 160 LEU A CA 1
ATOM 1279 C C . LEU A 1 160 ? -24.504 -0.569 22.192 1.00 94.50 160 LEU A C 1
ATOM 1281 O O . LEU A 1 160 ? -24.816 -0.688 21.007 1.00 94.50 160 LEU A O 1
ATOM 1285 N N . CYS A 1 161 ? -23.290 -0.177 22.568 1.00 96.06 161 CYS A N 1
ATOM 1286 C CA . CYS A 1 161 ? -22.231 0.235 21.653 1.00 96.06 161 CYS A CA 1
ATOM 1287 C C . CYS A 1 161 ? -20.902 -0.491 21.925 1.00 96.06 161 CYS A C 1
ATOM 1289 O O . CYS A 1 161 ? -20.646 -1.012 23.009 1.00 96.06 161 CYS A O 1
ATOM 1291 N N . PHE A 1 162 ? -20.000 -0.462 20.952 1.00 96.50 162 PHE A N 1
ATOM 1292 C CA . PHE A 1 162 ? -18.589 -0.790 21.141 1.00 96.50 162 PHE A CA 1
ATOM 1293 C C . PHE A 1 162 ? -17.785 0.492 21.317 1.00 96.50 162 PHE A C 1
ATOM 1295 O O . PHE A 1 162 ? -17.889 1.383 20.476 1.00 96.50 162 PHE A O 1
ATOM 1302 N N . ALA A 1 163 ? -16.983 0.587 22.379 1.00 96.69 163 ALA A N 1
ATOM 1303 C CA . ALA A 1 163 ? -16.033 1.680 22.536 1.00 96.69 163 ALA A CA 1
ATOM 1304 C C . ALA A 1 163 ? -14.728 1.317 21.825 1.00 96.69 163 ALA A C 1
ATOM 1306 O O . ALA A 1 163 ? -14.040 0.367 22.189 1.00 96.69 163 ALA A O 1
ATOM 1307 N N . ILE A 1 164 ? -14.397 2.086 20.798 1.00 96.94 164 ILE A N 1
ATOM 1308 C CA . ILE A 1 164 ? -13.254 1.890 19.914 1.00 96.94 164 ILE A CA 1
ATOM 1309 C C . ILE A 1 164 ? -12.229 2.983 20.172 1.00 96.94 164 ILE A C 1
ATOM 1311 O O . ILE A 1 164 ? -12.591 4.149 20.327 1.00 96.94 164 ILE A O 1
ATOM 1315 N N . TRP A 1 165 ? -10.951 2.620 20.149 1.00 96.12 165 TRP A N 1
ATOM 1316 C CA . TRP A 1 165 ? -9.845 3.569 20.155 1.00 96.12 165 TRP A CA 1
ATOM 1317 C C . TRP A 1 165 ? -9.078 3.537 18.832 1.00 96.12 165 TRP A C 1
ATOM 1319 O O . TRP A 1 165 ? -8.841 2.470 18.267 1.00 96.12 165 TRP A O 1
ATOM 1329 N N . THR A 1 166 ? -8.672 4.708 18.338 1.00 95.62 166 THR A N 1
ATOM 1330 C CA . THR A 1 166 ? -7.743 4.808 17.208 1.00 95.62 166 THR A CA 1
ATOM 1331 C C . THR A 1 166 ? -6.920 6.092 17.254 1.00 95.62 166 THR A C 1
ATOM 1333 O O . THR A 1 166 ? -7.402 7.142 17.681 1.00 95.62 166 THR A O 1
ATOM 1336 N N . THR A 1 167 ? -5.676 6.016 16.780 1.00 94.50 167 THR A N 1
ATOM 1337 C CA . THR A 1 167 ? -4.776 7.160 16.550 1.00 94.50 167 THR A CA 1
ATOM 1338 C C . THR A 1 167 ? -4.826 7.674 15.108 1.00 94.50 167 THR A C 1
ATOM 1340 O O . THR A 1 167 ? -4.178 8.671 14.787 1.00 94.50 167 THR A O 1
ATOM 1343 N N . THR A 1 168 ? -5.612 7.027 14.241 1.00 95.25 168 THR A N 1
ATOM 1344 C CA . THR A 1 168 ? -5.752 7.349 12.816 1.00 95.25 168 THR A CA 1
ATOM 1345 C C . THR A 1 168 ? -7.227 7.536 12.430 1.00 95.25 168 THR A C 1
ATOM 1347 O O . THR A 1 168 ? -7.780 6.719 11.691 1.00 95.25 168 THR A O 1
ATOM 1350 N N . PRO A 1 169 ? -7.895 8.621 12.881 1.00 96.38 169 PRO A N 1
ATOM 1351 C CA . PRO A 1 169 ? -9.304 8.892 12.573 1.00 96.38 169 PRO A CA 1
ATOM 1352 C C . PRO A 1 169 ? -9.661 8.746 11.091 1.00 96.38 169 PRO A C 1
ATOM 1354 O O . PRO A 1 169 ? -10.708 8.203 10.756 1.00 96.38 169 PRO A O 1
ATOM 1357 N N . TRP A 1 170 ? -8.766 9.168 10.198 1.00 96.50 170 TRP A N 1
ATOM 1358 C CA . TRP A 1 170 ? -8.934 9.062 8.750 1.00 96.50 170 TRP A CA 1
ATOM 1359 C C . TRP A 1 170 ? -9.152 7.630 8.220 1.00 96.50 170 TRP A C 1
ATOM 1361 O O . TRP A 1 170 ? -9.621 7.472 7.099 1.00 96.50 170 TRP A O 1
ATOM 1371 N N . THR A 1 171 ? -8.857 6.585 8.998 1.00 96.69 171 THR A N 1
ATOM 1372 C CA . THR A 1 171 ? -9.090 5.181 8.606 1.00 96.69 171 THR A CA 1
ATOM 1373 C C . THR A 1 171 ? -10.510 4.690 8.906 1.00 96.69 171 THR A C 1
ATOM 1375 O O . THR A 1 171 ? -10.938 3.686 8.342 1.00 96.69 171 THR A O 1
ATOM 1378 N N . VAL A 1 172 ? -11.280 5.409 9.734 1.00 96.50 172 VAL A N 1
ATOM 1379 C CA . VAL A 1 172 ? -12.656 5.036 10.117 1.00 96.50 172 VAL A CA 1
ATOM 1380 C C . VAL A 1 172 ? -13.610 4.888 8.920 1.00 96.50 172 VAL A C 1
ATOM 1382 O O . VAL A 1 172 ? -14.414 3.963 8.947 1.00 96.50 172 VAL A O 1
ATOM 1385 N N . PRO A 1 173 ? -13.559 5.715 7.854 1.00 96.00 173 PRO A N 1
ATOM 1386 C CA . PRO A 1 173 ? -14.387 5.504 6.661 1.00 96.00 173 PRO A CA 1
ATOM 1387 C C . PRO A 1 173 ? -14.148 4.166 5.942 1.00 96.00 173 PRO A C 1
ATOM 1389 O O . PRO A 1 173 ? -15.021 3.716 5.208 1.00 96.00 173 PRO A O 1
ATOM 1392 N N . ALA A 1 174 ? -12.982 3.544 6.138 1.00 96.38 174 ALA A N 1
ATOM 1393 C CA . ALA A 1 174 ? -12.604 2.261 5.545 1.00 96.38 174 ALA A CA 1
ATOM 1394 C C . ALA A 1 174 ? -12.810 1.074 6.505 1.00 96.38 174 ALA A C 1
ATOM 1396 O O . ALA A 1 174 ? -12.329 -0.031 6.241 1.00 96.38 174 ALA A O 1
ATOM 1397 N N . ASN A 1 175 ? -13.481 1.300 7.636 1.00 96.94 175 ASN A N 1
ATOM 1398 C CA . ASN A 1 175 ? -13.732 0.271 8.625 1.00 96.94 175 ASN A CA 1
ATOM 1399 C C . ASN A 1 175 ? -14.608 -0.852 8.037 1.00 96.94 175 ASN A C 1
ATOM 1401 O O . ASN A 1 175 ? -15.618 -0.613 7.381 1.00 96.94 175 ASN A O 1
ATOM 1405 N N . ALA A 1 176 ? -14.207 -2.097 8.273 1.00 96.62 176 ALA A N 1
ATOM 1406 C CA . ALA A 1 176 ? -14.900 -3.282 7.774 1.00 96.62 176 ALA A CA 1
ATOM 1407 C C . ALA A 1 176 ? -15.375 -4.209 8.899 1.00 96.62 176 ALA A C 1
ATOM 1409 O O . ALA A 1 176 ? -16.307 -4.983 8.687 1.00 96.62 176 ALA A O 1
ATOM 1410 N N . ALA A 1 177 ? -14.741 -4.146 10.072 1.00 97.56 177 ALA A N 1
ATOM 1411 C CA . ALA A 1 177 ? -15.118 -4.923 11.248 1.00 97.56 177 ALA A CA 1
ATOM 1412 C C . ALA A 1 177 ? -14.643 -4.262 12.550 1.00 97.56 177 ALA A C 1
ATOM 1414 O O . ALA A 1 177 ? -13.846 -3.321 12.543 1.00 97.56 177 ALA A O 1
ATOM 1415 N N . VAL A 1 178 ? -15.102 -4.795 13.679 1.00 97.81 178 VAL A N 1
ATOM 1416 C CA . VAL A 1 178 ? -14.478 -4.585 14.991 1.00 97.81 178 VAL A CA 1
ATOM 1417 C C 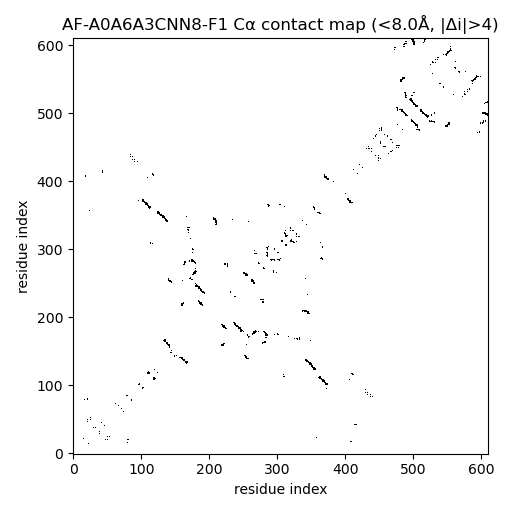. VAL A 1 178 ? -13.845 -5.904 15.410 1.00 97.81 178 VAL A C 1
ATOM 1419 O O . VAL A 1 178 ? -14.530 -6.922 15.486 1.00 97.81 178 VAL A O 1
ATOM 1422 N N . ALA A 1 179 ? -12.543 -5.900 15.665 1.00 97.56 179 ALA A N 1
ATOM 1423 C CA . ALA A 1 179 ? -11.810 -7.053 16.149 1.00 97.56 179 ALA A CA 1
ATOM 1424 C C . ALA A 1 179 ? -11.731 -7.055 17.682 1.00 97.56 179 ALA A C 1
ATOM 1426 O O . ALA A 1 179 ? -11.458 -6.032 18.319 1.00 97.56 179 ALA A O 1
ATOM 1427 N N . VAL A 1 180 ? -11.943 -8.238 18.260 1.00 97.25 180 VAL A N 1
ATOM 1428 C CA . VAL A 1 180 ? -11.797 -8.523 19.694 1.00 97.25 180 VAL A CA 1
ATOM 1429 C C . VAL A 1 180 ? -10.855 -9.706 19.909 1.00 97.25 180 VAL A C 1
ATOM 1431 O O . VAL A 1 180 ? -10.710 -10.568 19.039 1.00 97.25 180 VAL A O 1
ATOM 1434 N N . ASN A 1 181 ? -10.216 -9.773 21.075 1.00 96.81 181 ASN A N 1
ATOM 1435 C CA . ASN A 1 181 ? -9.387 -10.912 21.453 1.00 96.81 181 ASN A CA 1
ATOM 1436 C C . ASN A 1 181 ? -10.256 -11.992 22.110 1.00 96.81 181 ASN A C 1
ATOM 1438 O O . ASN A 1 181 ? -10.871 -11.745 23.144 1.00 96.81 181 ASN A O 1
ATOM 1442 N N . ALA A 1 182 ? -10.264 -13.211 21.566 1.00 96.19 182 ALA A N 1
ATOM 1443 C CA . ALA A 1 182 ? -11.096 -14.303 22.079 1.00 96.19 182 ALA A CA 1
ATOM 1444 C C . ALA A 1 182 ? -10.821 -14.690 23.545 1.00 96.19 182 ALA A C 1
ATOM 1446 O O . ALA A 1 182 ? -11.708 -15.253 24.186 1.00 96.19 182 ALA A O 1
ATOM 1447 N N . LYS A 1 183 ? -9.612 -14.430 24.060 1.00 96.19 183 LYS A N 1
ATOM 1448 C CA . LYS A 1 183 ? -9.178 -14.826 25.411 1.00 96.19 183 LYS A CA 1
ATOM 1449 C C . LYS A 1 183 ? -9.404 -13.738 26.463 1.00 96.19 183 LYS A C 1
ATOM 1451 O O . LYS A 1 183 ? -9.387 -14.049 27.651 1.00 96.19 183 LYS A O 1
ATOM 1456 N N . LEU A 1 184 ? -9.580 -12.481 26.051 1.00 96.62 184 LEU A N 1
ATOM 1457 C CA . LEU A 1 184 ? -9.774 -11.371 26.982 1.00 96.62 184 LEU A CA 1
ATOM 1458 C C . LEU A 1 184 ? -11.206 -11.349 27.518 1.00 96.62 184 LEU A C 1
ATOM 1460 O O . LEU A 1 184 ? -12.158 -11.693 26.811 1.00 96.62 184 LEU A O 1
ATOM 1464 N N . GLN A 1 185 ? -11.352 -10.907 28.766 1.00 97.50 185 GLN A N 1
ATOM 1465 C CA . GLN A 1 185 ? -12.656 -10.588 29.335 1.00 97.50 185 GLN A CA 1
ATOM 1466 C C . GLN A 1 185 ? -13.057 -9.157 28.983 1.00 97.50 185 GLN A C 1
ATOM 1468 O O . GLN A 1 185 ? -12.262 -8.218 29.070 1.00 97.50 185 GLN A O 1
ATOM 1473 N N . TYR A 1 186 ? -14.324 -8.995 28.632 1.00 97.81 186 TYR A N 1
ATOM 1474 C CA . TYR A 1 186 ? -14.949 -7.728 28.293 1.00 97.81 186 TYR A CA 1
ATOM 1475 C C . TYR A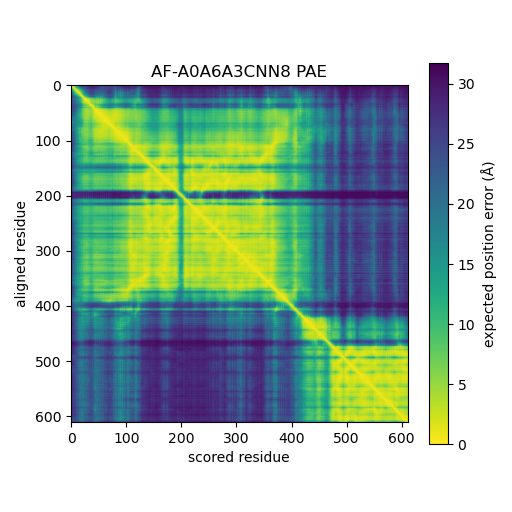 1 186 ? -16.066 -7.413 29.282 1.00 97.81 186 TYR A C 1
ATOM 1477 O O . TYR A 1 186 ? -16.687 -8.311 29.853 1.00 97.81 186 TYR A O 1
ATOM 1485 N N . ALA A 1 187 ? -16.321 -6.125 29.481 1.00 97.69 187 ALA A N 1
ATOM 1486 C CA . ALA A 1 187 ? -17.343 -5.614 30.375 1.00 97.69 187 ALA A CA 1
ATOM 1487 C C . ALA A 1 187 ? -18.328 -4.733 29.607 1.00 97.69 187 ALA A C 1
ATOM 1489 O O . ALA A 1 187 ? -17.922 -3.801 28.913 1.00 97.69 187 ALA A O 1
ATOM 1490 N N . VAL A 1 188 ? -19.622 -4.997 29.784 1.00 97.38 188 VAL A N 1
ATOM 1491 C CA . VAL A 1 188 ? -20.678 -4.030 29.483 1.00 97.38 188 VAL A CA 1
ATOM 1492 C C . VAL A 1 188 ? -20.704 -3.027 30.625 1.00 97.38 188 VAL A C 1
ATOM 1494 O O . VAL A 1 188 ? -20.925 -3.405 31.782 1.00 97.38 188 VAL A O 1
ATOM 1497 N N . VAL A 1 189 ? -20.489 -1.754 30.315 1.00 95.88 189 VAL A N 1
ATOM 1498 C CA . VAL A 1 189 ? -20.467 -0.671 31.297 1.00 95.88 189 VAL A CA 1
ATOM 1499 C C . VAL A 1 189 ? -21.545 0.363 30.997 1.00 95.88 189 VAL A C 1
ATOM 1501 O O . VAL A 1 189 ? -21.830 0.678 29.843 1.00 95.88 189 VAL A O 1
ATOM 1504 N N . GLY A 1 190 ? -22.157 0.886 32.058 1.00 93.12 190 GLY A N 1
ATOM 1505 C CA . GLY A 1 190 ? -22.954 2.109 32.005 1.00 93.12 190 GLY A CA 1
ATOM 1506 C C . GLY A 1 190 ? -22.139 3.277 32.547 1.00 93.12 190 GLY A C 1
ATOM 1507 O O . GLY A 1 190 ? -21.477 3.135 33.577 1.00 93.12 190 GLY A O 1
ATOM 1508 N N . ALA A 1 191 ? -22.196 4.423 31.879 1.00 87.44 191 ALA A N 1
ATOM 1509 C CA . ALA A 1 191 ? -21.505 5.627 32.316 1.00 87.44 191 ALA A CA 1
ATOM 1510 C C . ALA A 1 191 ? -22.396 6.487 33.220 1.00 87.44 191 ALA A C 1
ATOM 1512 O O . ALA A 1 191 ? -23.588 6.658 32.961 1.00 87.44 191 ALA A O 1
ATOM 1513 N N . LYS A 1 192 ? -21.808 7.069 34.267 1.00 81.44 192 LYS A N 1
ATOM 1514 C CA . LYS A 1 192 ? -22.399 8.189 35.004 1.00 81.44 192 LYS A CA 1
ATOM 1515 C C . LYS A 1 192 ? -21.459 9.394 34.932 1.00 81.44 192 LYS A C 1
ATOM 1517 O O . LYS A 1 192 ? -20.265 9.218 35.202 1.00 81.44 192 LYS A O 1
ATOM 1522 N N . PRO A 1 193 ? -21.970 10.599 34.610 1.00 69.00 193 PRO A N 1
ATOM 1523 C CA . PRO A 1 193 ? -21.181 11.817 34.716 1.00 69.00 193 PRO A CA 1
ATOM 1524 C C . PRO A 1 193 ? -20.667 11.952 36.147 1.00 69.00 193 PRO A C 1
ATOM 1526 O O . PRO A 1 193 ? -21.450 11.900 37.098 1.00 69.00 193 PRO A O 1
ATOM 1529 N N . PHE A 1 194 ? -19.355 12.088 36.303 1.00 58.06 194 PHE A N 1
ATOM 1530 C CA . PHE A 1 194 ? -18.751 12.399 37.587 1.00 58.06 194 PHE A CA 1
ATOM 1531 C C . PHE A 1 194 ? -18.466 13.901 37.603 1.00 58.06 194 PHE A C 1
ATOM 1533 O O . PHE A 1 194 ? -17.483 14.358 37.029 1.00 58.06 194 PHE A O 1
ATOM 1540 N N . PHE A 1 195 ? -19.371 14.682 38.195 1.00 51.53 195 PHE A N 1
ATOM 1541 C CA . PHE A 1 195 ? -19.112 16.088 38.497 1.00 51.53 195 PHE A CA 1
ATOM 1542 C C . PHE A 1 195 ? -18.469 16.167 39.884 1.00 51.53 195 PHE A C 1
ATOM 1544 O O . PHE A 1 195 ? -19.154 16.400 40.875 1.00 51.53 195 PHE A O 1
ATOM 1551 N N . GLU A 1 196 ? -17.161 15.946 39.964 1.00 42.88 196 GLU A N 1
ATOM 1552 C CA . GLU A 1 196 ? -16.369 16.614 40.998 1.00 42.88 196 GLU A CA 1
ATOM 1553 C C . GLU A 1 196 ? -15.663 17.794 40.340 1.00 42.88 196 GLU A C 1
ATOM 1555 O O . GLU A 1 196 ? -15.118 17.655 39.242 1.00 42.88 196 GLU A O 1
ATOM 1560 N N . ASP A 1 197 ? -15.665 18.938 41.031 1.00 38.09 197 ASP A N 1
ATOM 1561 C CA . ASP A 1 197 ? -14.826 20.117 40.787 1.00 38.09 197 ASP A CA 1
ATOM 1562 C C . ASP A 1 197 ? -13.332 19.770 40.958 1.00 38.09 197 ASP A C 1
ATOM 1564 O O . ASP A 1 197 ? -12.581 20.387 41.715 1.00 38.09 197 ASP A O 1
ATOM 1568 N N . ALA A 1 198 ? -12.862 18.746 40.253 1.00 37.34 198 ALA A N 1
ATOM 1569 C CA . ALA A 1 198 ? -11.456 18.507 40.061 1.00 37.34 198 ALA A CA 1
ATOM 1570 C C . ALA A 1 198 ? -10.979 19.627 39.150 1.00 37.34 198 ALA A C 1
ATOM 1572 O O . ALA A 1 198 ? -11.201 19.597 37.938 1.00 37.34 198 ALA A O 1
ATOM 1573 N N . HIS A 1 199 ? -10.358 20.635 39.765 1.00 36.09 199 HIS A N 1
ATOM 1574 C CA . HIS A 1 199 ? -9.469 21.580 39.117 1.00 36.09 199 HIS A CA 1
ATOM 1575 C C . HIS A 1 199 ? -8.843 20.921 37.888 1.00 36.09 199 HIS A C 1
ATOM 1577 O O . HIS A 1 199 ? -7.934 20.092 38.009 1.00 36.09 199 HIS A O 1
ATOM 1583 N N . LEU A 1 200 ? -9.354 21.283 36.705 1.00 42.25 200 LEU A N 1
ATOM 1584 C CA . LEU A 1 200 ? -8.669 21.089 35.441 1.00 42.25 200 LEU A CA 1
ATOM 1585 C C . LEU A 1 200 ? -7.332 21.781 35.638 1.00 42.25 200 LEU A C 1
ATOM 1587 O O . LEU A 1 200 ? -7.217 23.000 35.513 1.00 42.25 200 LEU A O 1
ATOM 1591 N N . SER A 1 201 ? -6.342 21.003 36.067 1.00 33.75 201 SER A N 1
ATOM 1592 C CA . SER A 1 201 ? -4.990 21.480 36.253 1.00 33.75 201 SER A CA 1
ATOM 1593 C C . SER A 1 201 ? -4.620 22.098 34.918 1.00 33.75 201 SER A C 1
ATOM 1595 O O . SER A 1 201 ? -4.657 21.420 33.887 1.00 33.75 201 SER A O 1
ATOM 1597 N N . ALA A 1 202 ? -4.351 23.401 34.936 1.00 34.50 202 ALA A N 1
ATOM 1598 C CA . ALA A 1 202 ? -4.195 24.276 33.778 1.00 34.50 202 ALA A CA 1
ATOM 1599 C C . ALA A 1 202 ? -2.975 23.934 32.882 1.00 34.50 202 ALA A C 1
ATOM 1601 O O . ALA A 1 202 ? -2.448 24.801 32.188 1.00 34.50 202 ALA A O 1
ATOM 1602 N N . GLY A 1 203 ? -2.514 22.678 32.884 1.00 34.19 203 GLY A N 1
ATOM 1603 C CA . GLY A 1 203 ? -1.358 22.170 32.152 1.00 34.19 203 GLY A CA 1
ATOM 1604 C C . GLY A 1 203 ? -1.672 21.350 30.893 1.00 34.19 203 GLY A C 1
ATOM 1605 O O . GLY A 1 203 ? -0.876 21.390 29.963 1.00 34.19 203 GLY A O 1
ATOM 1606 N N . ASN A 1 204 ? -2.820 20.664 30.780 1.00 42.97 204 ASN A N 1
ATOM 1607 C CA . ASN A 1 204 ? -3.091 19.788 29.623 1.00 42.97 204 ASN A CA 1
ATOM 1608 C C . ASN A 1 204 ? -4.078 20.405 28.619 1.00 42.97 204 ASN A C 1
ATOM 1610 O O . ASN A 1 204 ? -5.208 19.952 28.460 1.00 42.97 204 ASN A O 1
ATOM 1614 N N . LYS A 1 205 ? -3.616 21.418 27.873 1.00 47.81 205 LYS A N 1
ATOM 1615 C CA . LYS A 1 205 ? -4.333 22.118 26.779 1.00 47.81 205 LYS A CA 1
ATOM 1616 C C . LYS A 1 205 ? -4.719 21.244 25.552 1.00 47.81 205 LYS A C 1
ATOM 1618 O O . LYS A 1 205 ? -4.896 21.784 24.465 1.00 47.81 205 LYS A O 1
ATOM 1623 N N . LYS A 1 206 ? -4.809 19.912 25.659 1.00 62.31 206 LYS A N 1
ATOM 1624 C CA . LYS A 1 206 ? -4.870 18.989 24.498 1.00 62.31 206 LYS A CA 1
ATOM 1625 C C . LYS A 1 206 ? -5.924 17.867 24.585 1.00 62.31 206 LYS A C 1
ATOM 1627 O O . LYS A 1 206 ? -5.786 16.866 23.884 1.00 62.31 206 LYS A O 1
ATOM 1632 N N . LYS A 1 207 ? -6.961 18.004 25.421 1.00 78.50 207 LYS A N 1
ATOM 1633 C CA . LYS A 1 207 ? -8.075 17.038 25.507 1.00 78.50 207 LYS A CA 1
ATOM 1634 C C . LYS A 1 207 ? -9.412 17.712 25.212 1.00 78.50 207 LYS A C 1
ATOM 1636 O O . LYS A 1 207 ? -9.701 18.769 25.770 1.00 78.50 207 LYS A O 1
ATOM 1641 N N . ARG A 1 208 ? -10.224 17.091 24.359 1.00 86.31 208 ARG A N 1
ATOM 1642 C CA . ARG A 1 208 ? -11.589 17.508 24.024 1.00 86.31 208 ARG A CA 1
ATOM 1643 C C . ARG A 1 208 ? -12.551 16.368 24.341 1.00 86.31 208 ARG A C 1
ATOM 1645 O O . ARG A 1 208 ? -12.386 15.253 23.863 1.00 86.31 208 ARG A O 1
ATOM 1652 N N . VAL A 1 209 ? -13.562 16.674 25.141 1.00 87.06 209 VAL A N 1
ATOM 1653 C CA . VAL A 1 209 ? -14.665 15.765 25.470 1.00 87.06 209 VAL A CA 1
ATOM 1654 C C . VAL A 1 209 ? -15.699 15.849 24.346 1.00 87.06 209 VAL A C 1
ATOM 1656 O O . VAL A 1 209 ? -16.062 16.954 23.932 1.00 87.06 209 VAL A O 1
ATOM 1659 N N . GLY A 1 210 ? -16.135 14.703 23.828 1.00 86.25 210 GLY A N 1
ATOM 1660 C CA . GLY A 1 210 ? -17.140 14.637 22.770 1.00 86.25 210 GLY A CA 1
ATOM 1661 C C . GLY A 1 210 ? -18.561 14.858 23.292 1.00 86.25 210 GLY A C 1
ATOM 1662 O O . GLY A 1 210 ? -18.831 14.790 24.494 1.00 86.25 210 GLY A O 1
ATOM 1663 N N . ASN A 1 211 ? -19.486 15.162 22.386 1.00 85.06 211 ASN A N 1
ATOM 1664 C CA . ASN A 1 211 ? -20.851 15.556 22.733 1.00 85.06 211 ASN A CA 1
ATOM 1665 C C . ASN A 1 211 ? -21.650 14.427 23.388 1.00 85.06 211 ASN A C 1
ATOM 1667 O O . ASN A 1 211 ? -22.526 14.718 24.196 1.00 85.06 211 ASN A O 1
ATOM 1671 N N . VAL A 1 212 ? -21.306 13.158 23.131 1.00 84.81 212 VAL A N 1
ATOM 1672 C CA . VAL A 1 212 ? -21.993 12.012 23.753 1.00 84.81 212 VAL A CA 1
ATOM 1673 C C . VAL A 1 212 ? -21.889 12.019 25.278 1.00 84.81 212 VAL A C 1
ATOM 1675 O O . VAL A 1 212 ? -22.811 11.584 25.959 1.00 84.81 212 VAL A O 1
ATOM 1678 N N . LEU A 1 213 ? -20.799 12.566 25.830 1.00 80.75 213 LEU A N 1
ATOM 1679 C CA . LEU A 1 213 ? -20.602 12.655 27.277 1.00 80.75 213 LEU A CA 1
ATOM 1680 C C . LEU A 1 213 ? -21.419 13.780 27.934 1.00 80.75 213 LEU A C 1
ATOM 1682 O O . LEU A 1 213 ? -21.497 13.834 29.159 1.00 80.75 213 LEU A O 1
ATOM 1686 N N . LYS A 1 214 ? -22.023 14.675 27.141 1.00 77.56 214 LYS A N 1
ATOM 1687 C CA . LYS A 1 214 ? -22.879 15.770 27.628 1.00 77.56 214 LYS A CA 1
ATOM 1688 C C . LYS A 1 214 ? -24.350 15.365 27.732 1.00 77.56 214 LYS A C 1
ATOM 1690 O O . LYS A 1 214 ? -25.125 16.081 28.359 1.00 77.56 214 LYS A O 1
ATOM 1695 N N . GLU A 1 215 ? -24.732 14.248 27.118 1.00 75.69 215 GLU A N 1
ATOM 1696 C CA . GLU A 1 215 ? -26.104 13.756 27.158 1.00 75.69 215 GLU A CA 1
ATOM 1697 C C . GLU A 1 215 ? -26.422 13.115 28.516 1.00 75.69 215 GLU A C 1
ATOM 1699 O O . GLU A 1 215 ? -25.610 12.353 29.051 1.00 75.69 215 GLU A O 1
ATOM 1704 N N . PRO A 1 216 ? -27.615 13.368 29.081 1.00 69.88 216 PRO A N 1
ATOM 1705 C CA . PRO A 1 216 ? -28.019 12.789 30.358 1.00 69.88 216 PRO A CA 1
ATOM 1706 C C . PRO A 1 216 ? -28.244 11.273 30.287 1.00 69.88 216 PRO A C 1
ATOM 1708 O O . PRO A 1 216 ? -28.149 10.606 31.317 1.00 69.88 216 PRO A O 1
ATOM 1711 N N . ASN A 1 217 ? -28.529 10.719 29.102 1.00 77.19 217 ASN A N 1
ATOM 1712 C CA . ASN A 1 217 ? -28.747 9.288 28.908 1.00 77.19 217 ASN A CA 1
ATOM 1713 C C . ASN A 1 217 ? -27.732 8.715 27.912 1.00 77.19 217 ASN A C 1
ATOM 1715 O O . ASN A 1 217 ? -27.929 8.762 26.700 1.00 77.19 217 ASN A O 1
ATOM 1719 N N . MET A 1 218 ? -26.623 8.202 28.438 1.00 82.19 218 MET A N 1
ATOM 1720 C CA . MET A 1 218 ? -25.542 7.636 27.636 1.00 82.19 218 MET A CA 1
ATOM 1721 C C . MET A 1 218 ? -25.808 6.156 27.339 1.00 82.19 218 MET A C 1
ATOM 1723 O O . MET A 1 218 ? -26.232 5.438 28.251 1.00 82.19 218 MET A O 1
ATOM 1727 N N . PRO A 1 219 ? -25.533 5.670 26.114 1.00 90.00 219 PRO A N 1
ATOM 1728 C CA . PRO A 1 219 ? -25.664 4.250 25.814 1.00 90.00 219 PRO A CA 1
ATOM 1729 C C . PRO A 1 219 ? -24.714 3.415 26.681 1.00 90.00 219 PRO A C 1
ATOM 1731 O O . PRO A 1 219 ? -23.649 3.880 27.101 1.00 90.00 219 PRO A O 1
ATOM 1734 N N . PHE A 1 220 ? -25.077 2.156 26.910 1.00 94.25 220 PHE A N 1
ATOM 1735 C CA . PHE A 1 220 ? -24.137 1.170 27.426 1.00 94.25 220 PHE A CA 1
ATOM 1736 C C . PHE A 1 220 ? -23.064 0.908 26.375 1.00 94.25 220 PHE A C 1
ATOM 1738 O O . PHE A 1 220 ? -23.326 0.943 25.171 1.00 94.25 220 PHE A O 1
ATOM 1745 N N . PHE A 1 221 ? -21.846 0.605 26.807 1.00 95.50 221 PHE A N 1
ATOM 1746 C CA . PHE A 1 221 ? -20.791 0.233 25.873 1.00 95.50 221 PHE A CA 1
ATOM 1747 C C . PHE A 1 221 ? -19.878 -0.854 26.410 1.00 95.50 221 PHE A C 1
ATOM 1749 O O . PHE A 1 221 ? -19.825 -1.115 27.610 1.00 95.50 221 PHE A O 1
ATOM 1756 N N . ILE A 1 222 ? -19.185 -1.519 25.490 1.00 97.19 222 ILE A N 1
ATOM 1757 C CA . ILE A 1 222 ? -18.270 -2.617 25.787 1.00 97.19 222 ILE A CA 1
ATOM 1758 C C . ILE A 1 222 ? -16.826 -2.130 25.707 1.00 97.19 222 ILE A C 1
ATOM 1760 O O . ILE A 1 222 ? -16.442 -1.481 24.734 1.00 97.19 222 ILE A O 1
ATOM 1764 N N . VAL A 1 223 ? -16.046 -2.480 26.729 1.00 97.62 223 VAL A N 1
ATOM 1765 C CA . VAL A 1 223 ? -14.591 -2.275 26.851 1.00 97.62 223 VAL A CA 1
ATOM 1766 C C . VAL A 1 223 ? -13.953 -3.545 27.422 1.00 97.62 223 VAL A C 1
ATOM 1768 O O . VAL A 1 223 ? -14.653 -4.371 28.012 1.00 97.62 223 VAL A O 1
ATOM 1771 N N . ALA A 1 224 ? -12.640 -3.731 27.277 1.00 97.56 224 ALA A N 1
ATOM 1772 C CA . ALA A 1 224 ? -11.947 -4.789 28.010 1.00 97.56 224 ALA A CA 1
ATOM 1773 C C . ALA A 1 224 ? -12.031 -4.533 29.522 1.00 97.56 224 ALA A C 1
ATOM 1775 O O . ALA A 1 224 ? -11.862 -3.402 29.982 1.00 97.56 224 ALA A O 1
ATOM 1776 N N . TYR A 1 225 ? -12.293 -5.594 30.287 1.00 97.50 225 TYR A N 1
ATOM 1777 C CA . TYR A 1 225 ? -12.539 -5.521 31.729 1.00 97.50 225 TYR A CA 1
ATOM 1778 C C . TYR A 1 225 ? -11.374 -4.853 32.479 1.00 97.50 225 TYR A C 1
ATOM 1780 O O . TYR A 1 225 ? -11.591 -3.923 33.255 1.00 97.50 225 TYR A O 1
ATOM 1788 N N . ASP A 1 226 ? -10.137 -5.245 32.166 1.00 96.69 226 ASP A N 1
ATOM 1789 C CA . ASP A 1 226 ? -8.932 -4.721 32.825 1.00 96.69 226 ASP A CA 1
ATOM 1790 C C . ASP A 1 226 ? -8.665 -3.238 32.517 1.00 96.69 226 ASP A C 1
ATOM 1792 O O . ASP A 1 226 ? -7.965 -2.560 33.267 1.00 96.69 226 ASP A O 1
ATOM 1796 N N . LEU A 1 227 ? -9.241 -2.706 31.432 1.00 96.69 227 LEU A N 1
ATOM 1797 C CA . LEU A 1 227 ? -9.077 -1.308 31.030 1.00 96.69 227 LEU A CA 1
ATOM 1798 C C . LEU A 1 227 ? -10.089 -0.366 31.692 1.00 96.69 227 LEU A C 1
ATOM 1800 O O . LEU A 1 227 ? -9.918 0.849 31.597 1.00 96.69 227 LEU A O 1
ATOM 1804 N N . VAL A 1 228 ? -11.109 -0.878 32.392 1.00 96.25 228 VAL A N 1
ATOM 1805 C CA . VAL A 1 228 ? -12.148 -0.044 33.025 1.00 96.25 228 VAL A CA 1
ATOM 1806 C C . VAL A 1 228 ? -11.553 1.042 33.938 1.00 96.25 228 VAL A C 1
ATOM 1808 O O . VAL A 1 228 ? -11.877 2.207 33.708 1.00 96.25 228 VAL A O 1
ATOM 1811 N N . PRO A 1 229 ? -10.644 0.752 34.895 1.00 94.44 229 PRO A N 1
ATOM 1812 C CA . PRO A 1 229 ? -10.087 1.788 35.775 1.00 94.44 229 PRO A CA 1
ATOM 1813 C C . PRO A 1 229 ? -9.283 2.852 35.012 1.00 94.44 229 PRO A C 1
ATOM 1815 O O . PRO A 1 229 ? -9.367 4.045 35.306 1.00 94.44 229 PRO A O 1
ATOM 1818 N N . THR A 1 230 ? -8.527 2.427 33.995 1.00 93.62 230 THR A N 1
ATOM 1819 C CA . THR A 1 230 ? -7.731 3.313 33.135 1.00 93.62 230 THR A CA 1
ATOM 1820 C C . THR A 1 230 ? -8.626 4.254 32.335 1.00 93.62 230 THR A C 1
ATOM 1822 O O . THR A 1 230 ? -8.330 5.445 32.211 1.00 93.62 230 THR A O 1
ATOM 1825 N N . LEU A 1 231 ? -9.736 3.735 31.807 1.00 93.50 231 LEU A N 1
ATOM 1826 C CA . LEU A 1 231 ? -10.712 4.505 31.044 1.00 93.50 231 LEU A CA 1
ATOM 1827 C C . LEU A 1 231 ? -11.518 5.454 31.938 1.00 93.50 231 LEU A C 1
ATOM 1829 O O . LEU A 1 231 ? -11.722 6.595 31.535 1.00 93.50 231 LEU A O 1
ATOM 1833 N N . GLU A 1 232 ? -11.892 5.052 33.159 1.00 92.31 232 GLU A N 1
ATOM 1834 C CA . GLU A 1 232 ? -12.513 5.950 34.150 1.00 92.31 232 GLU A CA 1
ATOM 1835 C C . GLU A 1 232 ? -11.631 7.175 34.418 1.00 92.31 232 GLU A C 1
ATOM 1837 O O . GLU A 1 232 ? -12.074 8.316 34.270 1.00 92.31 232 GLU A O 1
ATOM 1842 N N . ALA A 1 233 ? -10.356 6.941 34.747 1.00 90.06 233 ALA A N 1
ATOM 1843 C CA . ALA A 1 233 ? -9.397 8.006 35.027 1.00 90.06 233 ALA A CA 1
ATOM 1844 C C . ALA A 1 233 ? -9.127 8.883 33.795 1.00 90.06 233 ALA A C 1
ATOM 1846 O O . ALA A 1 233 ? -8.980 10.101 33.908 1.00 90.06 233 ALA A O 1
ATOM 1847 N N . LYS A 1 234 ? -9.061 8.276 32.604 1.00 89.38 234 LYS A N 1
ATOM 1848 C CA . LYS A 1 234 ? -8.787 9.000 31.360 1.00 89.38 234 LYS A CA 1
ATOM 1849 C C . LYS A 1 234 ? -9.967 9.861 30.920 1.00 89.38 234 LYS A C 1
ATOM 1851 O O . LYS A 1 234 ? -9.743 10.994 30.490 1.00 89.38 234 LYS A O 1
ATOM 1856 N N . TRP A 1 235 ? -11.181 9.319 30.989 1.00 89.31 235 TRP A N 1
ATOM 1857 C CA . TRP A 1 235 ? -12.398 9.970 30.512 1.00 89.31 235 TRP A CA 1
ATOM 1858 C C . TRP A 1 235 ? -13.057 10.875 31.551 1.00 89.31 235 TRP A C 1
ATOM 1860 O O . TRP A 1 235 ? -13.882 11.703 31.177 1.00 89.31 235 TRP A O 1
ATOM 1870 N N . GLY A 1 236 ? -12.683 10.754 32.828 1.00 86.62 236 GLY A N 1
ATOM 1871 C CA . GLY A 1 236 ? -13.283 11.538 33.908 1.00 86.62 236 GLY A CA 1
ATOM 1872 C C . GLY A 1 236 ? -14.746 11.167 34.159 1.00 86.62 236 GLY A C 1
ATOM 1873 O O . GLY A 1 236 ? -15.540 12.016 34.549 1.00 86.62 236 GLY A O 1
ATOM 1874 N N . ILE A 1 237 ? -15.122 9.911 33.896 1.00 87.50 237 ILE A N 1
ATOM 1875 C CA . ILE A 1 237 ? -16.478 9.391 34.107 1.00 87.50 237 ILE A CA 1
ATOM 1876 C C . ILE A 1 237 ? -16.422 8.124 34.950 1.00 87.50 237 ILE A C 1
ATOM 1878 O O . ILE A 1 237 ? -15.469 7.350 34.855 1.00 87.50 237 ILE A O 1
ATOM 1882 N N . LYS A 1 238 ? -17.465 7.885 35.749 1.00 90.56 238 LYS A N 1
ATOM 1883 C CA . LYS A 1 238 ? -17.594 6.627 36.485 1.00 90.56 238 LYS A CA 1
ATOM 1884 C C . LYS A 1 238 ? -18.217 5.574 35.571 1.00 90.56 238 LYS A C 1
ATOM 1886 O O . LYS A 1 238 ? -19.310 5.782 35.040 1.00 90.56 238 LYS A O 1
ATOM 1891 N N . LEU A 1 239 ? -17.541 4.443 35.418 1.00 93.44 239 LEU A N 1
ATOM 1892 C CA . LEU A 1 239 ? -17.983 3.286 34.653 1.00 93.44 239 LEU A CA 1
ATOM 1893 C C . LEU A 1 239 ? -18.500 2.217 35.618 1.00 93.44 239 LEU A C 1
ATOM 1895 O O . LEU A 1 239 ? -17.780 1.694 36.466 1.00 93.44 239 LEU A O 1
ATOM 1899 N N . ILE A 1 240 ? -19.780 1.882 35.492 1.00 94.12 240 ILE A N 1
ATOM 1900 C CA . ILE A 1 240 ? -20.430 0.857 36.309 1.00 94.12 240 ILE A CA 1
ATOM 1901 C C . ILE A 1 240 ? -20.551 -0.407 35.474 1.00 94.12 240 ILE A C 1
ATOM 1903 O O . ILE A 1 240 ? -21.331 -0.448 34.522 1.00 94.12 240 ILE A O 1
ATOM 1907 N N . ILE A 1 241 ? -19.819 -1.447 35.864 1.00 96.94 241 ILE A N 1
ATOM 1908 C CA . ILE A 1 241 ? -19.892 -2.765 35.231 1.00 96.94 241 ILE A CA 1
ATOM 1909 C C . ILE A 1 241 ? -21.283 -3.359 35.474 1.00 96.94 241 ILE A C 1
ATOM 1911 O O . ILE A 1 241 ? -21.743 -3.463 36.611 1.00 96.94 241 ILE A O 1
ATOM 1915 N N . LYS A 1 242 ? -21.964 -3.720 34.386 1.00 96.38 242 LYS A N 1
ATOM 1916 C CA . LYS A 1 242 ? -23.285 -4.360 34.396 1.00 96.38 242 LYS A CA 1
ATOM 1917 C C . LYS A 1 242 ? -23.198 -5.853 34.137 1.00 96.38 242 LYS A C 1
ATOM 1919 O O . LYS A 1 242 ? -23.946 -6.616 34.737 1.00 96.38 242 LYS A O 1
ATOM 1924 N N . LYS A 1 243 ? -22.289 -6.255 33.249 1.00 96.06 243 LYS A N 1
ATOM 1925 C CA . LYS A 1 243 ? -22.102 -7.644 32.836 1.00 96.06 243 LYS A CA 1
ATOM 1926 C C . LYS A 1 243 ? -20.684 -7.860 32.337 1.00 96.06 243 LYS A C 1
ATOM 1928 O O . LYS A 1 243 ? -20.088 -6.933 31.792 1.00 96.06 243 LYS A O 1
ATOM 1933 N N . THR A 1 244 ? -20.174 -9.074 32.488 1.00 97.00 244 THR A N 1
ATOM 1934 C CA . THR A 1 244 ? -18.907 -9.508 31.897 1.00 97.00 244 THR A CA 1
ATOM 1935 C C . THR A 1 244 ? -19.138 -10.675 30.947 1.00 97.00 244 THR A C 1
ATOM 1937 O O . THR A 1 244 ? -20.106 -11.425 31.088 1.00 97.00 244 THR A O 1
ATOM 1940 N N . LEU A 1 245 ? -18.277 -10.788 29.943 1.00 96.00 245 LEU A N 1
ATOM 1941 C CA . LEU A 1 245 ? -18.325 -11.826 28.921 1.00 96.00 245 LEU A CA 1
ATOM 1942 C C . LEU A 1 245 ? -16.934 -12.063 28.335 1.00 96.00 245 LEU A C 1
ATOM 1944 O O . LEU A 1 245 ? -16.040 -11.225 28.479 1.00 96.00 245 LEU A O 1
ATOM 1948 N N . LEU A 1 246 ? -16.745 -13.202 27.676 1.00 96.56 246 LEU A N 1
ATOM 1949 C CA . LEU A 1 246 ? -15.490 -13.522 27.010 1.00 96.56 246 LEU A CA 1
ATOM 1950 C C . LEU A 1 246 ? -15.487 -12.929 25.593 1.00 96.56 246 LEU A C 1
ATOM 1952 O O . LEU A 1 246 ? -16.528 -12.823 24.950 1.00 96.56 246 LEU A O 1
ATOM 1956 N N . GLY A 1 247 ? -14.322 -12.556 25.059 1.00 94.88 247 GLY A N 1
ATOM 1957 C CA . GLY A 1 247 ? -14.246 -12.008 23.699 1.00 94.88 247 GLY A CA 1
ATOM 1958 C C . GLY A 1 247 ? -14.753 -12.966 22.616 1.00 94.88 247 GLY A C 1
ATOM 1959 O O . GLY A 1 247 ? -15.322 -12.525 21.621 1.00 94.88 247 GLY A O 1
ATOM 1960 N N . SER A 1 248 ? -14.631 -14.281 22.824 1.00 95.12 248 SER A N 1
ATOM 1961 C CA . SER A 1 248 ? -15.216 -15.300 21.936 1.00 95.12 248 SER A CA 1
ATOM 1962 C C . SER A 1 248 ? -16.751 -15.252 21.882 1.00 95.12 248 SER A C 1
ATOM 1964 O O . SER A 1 248 ? -17.356 -15.594 20.858 1.00 95.12 248 SER A O 1
ATOM 1966 N N . ASP A 1 249 ? -17.399 -14.736 22.928 1.00 94.94 249 ASP A N 1
ATOM 1967 C CA . ASP A 1 249 ? -18.846 -14.539 22.948 1.00 94.94 249 ASP A CA 1
ATOM 1968 C C . ASP A 1 249 ? -19.270 -13.409 22.002 1.00 94.94 249 ASP A C 1
ATOM 1970 O O . ASP A 1 249 ? -20.355 -13.475 21.435 1.00 94.94 249 ASP A O 1
ATOM 1974 N N . LEU A 1 250 ? -18.404 -12.435 21.716 1.00 94.75 250 LEU A N 1
ATOM 1975 C CA . LEU A 1 250 ? -18.712 -11.294 20.845 1.00 94.75 250 LEU A CA 1
ATOM 1976 C C . LEU A 1 250 ? -18.589 -11.589 19.342 1.00 94.75 250 LEU A C 1
ATOM 1978 O O . LEU A 1 250 ? -19.023 -10.780 18.523 1.00 94.75 250 LEU A O 1
ATOM 1982 N N . GLU A 1 251 ? -18.034 -12.739 18.953 1.00 95.25 251 GLU A N 1
ATOM 1983 C CA . GLU A 1 251 ? -17.884 -13.092 17.538 1.00 95.25 251 GLU A CA 1
ATOM 1984 C C . GLU A 1 251 ? -19.238 -13.124 16.806 1.00 95.25 251 GLU A C 1
ATOM 1986 O O . GLU A 1 251 ? -20.200 -13.728 17.299 1.00 95.25 251 GLU A O 1
ATOM 1991 N N . ASN A 1 252 ? -19.270 -12.529 15.606 1.00 94.38 252 ASN A N 1
ATOM 1992 C CA . ASN A 1 252 ? -20.411 -12.409 14.690 1.00 94.38 252 ASN A CA 1
ATOM 1993 C C . ASN A 1 252 ? -21.554 -11.488 15.145 1.00 94.38 252 ASN A C 1
ATOM 1995 O O . ASN A 1 252 ? -22.601 -11.453 14.496 1.00 94.38 252 ASN A O 1
ATOM 1999 N N . PHE A 1 253 ? -21.365 -10.702 16.206 1.00 95.38 253 PHE A N 1
ATOM 2000 C CA . PHE A 1 253 ? -22.255 -9.572 16.482 1.00 95.38 253 PHE A CA 1
ATOM 2001 C C . PHE A 1 253 ? -22.207 -8.548 15.340 1.00 95.38 253 PHE A C 1
ATOM 2003 O O . PHE A 1 253 ? -21.214 -8.458 14.614 1.00 95.38 253 PHE A O 1
ATOM 2010 N N . ARG A 1 254 ? -23.285 -7.780 15.164 1.00 96.06 254 ARG A N 1
ATOM 2011 C CA . ARG A 1 254 ? -23.407 -6.774 14.102 1.00 96.06 254 ARG A CA 1
ATOM 2012 C C . ARG A 1 254 ? -23.480 -5.378 14.695 1.00 96.06 254 ARG A C 1
ATOM 2014 O O . ARG A 1 254 ? -24.181 -5.154 15.682 1.00 96.06 254 ARG A O 1
ATOM 2021 N N . TYR A 1 255 ? -22.792 -4.432 14.072 1.00 96.12 255 TYR A N 1
ATOM 2022 C CA . TYR A 1 255 ? -22.859 -3.010 14.407 1.00 96.12 255 TYR A CA 1
ATOM 2023 C C . TYR A 1 255 ? -23.076 -2.177 13.144 1.00 96.12 255 TYR A C 1
ATOM 2025 O O . TYR A 1 255 ? -22.822 -2.640 12.033 1.00 96.12 255 TYR A O 1
ATOM 2033 N N . VAL A 1 256 ? -23.549 -0.945 13.316 1.00 95.69 256 VAL A N 1
ATOM 2034 C CA . VAL A 1 256 ? -23.682 0.027 12.228 1.00 95.69 256 VAL A CA 1
ATOM 2035 C C . VAL A 1 256 ? -22.357 0.749 12.039 1.00 95.69 256 VAL A C 1
ATOM 2037 O O . VAL A 1 256 ? -21.852 1.377 12.972 1.00 95.69 256 VAL A O 1
ATOM 2040 N N . HIS A 1 257 ? -21.821 0.712 10.825 1.00 95.19 257 HIS A N 1
ATOM 2041 C CA . HIS A 1 257 ? -20.665 1.507 10.446 1.00 95.19 257 HIS A CA 1
ATOM 2042 C C . HIS A 1 257 ? -20.954 3.005 10.666 1.00 95.19 257 HIS A C 1
ATOM 2044 O O . HIS A 1 257 ? -21.923 3.523 10.103 1.00 95.19 257 HIS A O 1
ATOM 2050 N N . PRO A 1 258 ? -20.105 3.750 11.400 1.00 92.50 258 PRO A N 1
ATOM 2051 C CA . PRO A 1 258 ? -20.428 5.107 11.862 1.00 92.50 258 PRO A CA 1
ATOM 2052 C C . PRO A 1 258 ? -20.593 6.137 10.731 1.00 92.50 258 PRO A C 1
ATOM 2054 O O . PRO A 1 258 ? -21.277 7.142 10.900 1.00 92.50 258 PRO A O 1
ATOM 2057 N N . VAL A 1 259 ? -19.955 5.911 9.577 1.00 92.75 259 VAL A N 1
ATOM 2058 C CA . VAL A 1 259 ? -20.036 6.795 8.397 1.00 92.75 259 VAL A CA 1
ATOM 2059 C C . VAL A 1 259 ? -21.103 6.351 7.394 1.00 92.75 259 VAL A C 1
ATOM 2061 O O . VAL A 1 259 ? -22.013 7.116 7.096 1.00 92.75 259 VAL A O 1
ATOM 2064 N N . THR A 1 260 ? -20.999 5.131 6.862 1.00 90.81 260 THR A N 1
ATOM 2065 C CA . THR A 1 260 ? -21.825 4.635 5.748 1.00 90.81 260 THR A CA 1
ATOM 2066 C C . THR A 1 260 ? -23.168 4.033 6.168 1.00 90.81 260 THR A C 1
ATOM 2068 O O . THR A 1 260 ? -23.992 3.747 5.305 1.00 90.81 260 THR A O 1
ATOM 2071 N N . ASN A 1 261 ? -23.411 3.842 7.469 1.00 90.19 261 ASN A N 1
ATOM 2072 C CA . ASN A 1 261 ? -24.610 3.204 8.027 1.00 90.19 261 ASN A CA 1
ATOM 2073 C C . ASN A 1 261 ? -24.889 1.764 7.549 1.00 90.19 261 ASN A C 1
ATOM 2075 O O . ASN A 1 261 ? -25.996 1.259 7.731 1.00 90.19 261 ASN A O 1
ATOM 2079 N N . ILE A 1 262 ? -23.901 1.084 6.966 1.00 93.75 262 ILE A N 1
ATOM 2080 C CA . ILE A 1 262 ? -24.003 -0.341 6.627 1.00 93.75 262 ILE A CA 1
ATOM 2081 C C . ILE A 1 262 ? -23.736 -1.201 7.864 1.00 93.75 262 ILE A C 1
ATOM 2083 O O . ILE A 1 262 ? -23.012 -0.787 8.768 1.00 93.75 262 ILE A O 1
ATOM 2087 N N . GLU A 1 263 ? -24.284 -2.412 7.908 1.00 95.50 263 GLU A N 1
ATOM 2088 C CA . GLU A 1 263 ? -23.957 -3.349 8.982 1.00 95.50 263 GLU A CA 1
ATOM 2089 C C . GLU A 1 263 ? -22.600 -4.026 8.760 1.00 95.50 263 GLU A C 1
ATOM 2091 O O . GLU A 1 263 ? -22.346 -4.600 7.697 1.00 95.50 263 GLU A O 1
ATOM 2096 N N . CYS A 1 264 ? -21.778 -4.061 9.806 1.00 96.56 264 CYS A N 1
ATOM 2097 C CA . CYS A 1 264 ? -20.462 -4.690 9.828 1.00 96.56 264 CYS A CA 1
ATOM 2098 C C . CYS A 1 264 ? -20.370 -5.756 10.941 1.00 96.56 264 CYS A C 1
ATOM 2100 O O . CYS A 1 264 ? -21.061 -5.646 11.960 1.00 96.56 264 CYS A O 1
ATOM 2102 N N . PRO A 1 265 ? -19.553 -6.811 10.758 1.00 97.00 265 PRO A N 1
ATOM 2103 C CA . PRO A 1 265 ? -19.375 -7.873 11.743 1.00 97.00 265 PRO A CA 1
ATOM 2104 C C . PRO A 1 265 ? -18.338 -7.539 12.823 1.00 97.00 265 PRO A C 1
ATOM 2106 O O . PRO A 1 265 ? -17.356 -6.836 12.588 1.00 97.00 265 PRO A O 1
ATOM 2109 N N . VAL A 1 266 ? -18.506 -8.153 13.988 1.00 97.31 266 VAL A N 1
ATOM 2110 C CA . VAL A 1 266 ? -17.451 -8.324 14.990 1.00 97.31 266 VAL A CA 1
ATOM 2111 C C . VAL A 1 266 ? -16.706 -9.625 14.714 1.00 97.31 266 VAL A C 1
ATOM 2113 O O . VAL A 1 266 ? -17.326 -10.672 14.514 1.00 97.31 266 VAL A O 1
ATOM 2116 N N . VAL A 1 267 ? -15.378 -9.567 14.720 1.00 97.31 267 VAL A N 1
ATOM 2117 C CA . VAL A 1 267 ? -14.492 -10.677 14.348 1.00 97.31 267 VAL A CA 1
ATOM 2118 C C . VAL A 1 267 ? -13.500 -10.996 15.462 1.00 97.31 267 VAL A C 1
ATOM 2120 O O . VAL A 1 267 ? -13.182 -10.145 16.295 1.00 97.31 267 VAL A O 1
ATOM 2123 N N . ILE A 1 268 ? -12.972 -12.222 15.467 1.00 96.88 268 ILE A N 1
ATOM 2124 C CA . ILE A 1 268 ? -11.870 -12.585 16.360 1.00 96.88 268 ILE A CA 1
ATOM 2125 C C . ILE A 1 268 ? -10.548 -12.175 15.719 1.00 96.88 268 ILE A C 1
ATOM 2127 O O . ILE A 1 268 ? -10.112 -12.781 14.730 1.00 96.88 268 ILE A O 1
ATOM 2131 N N . GLY A 1 269 ? -9.929 -11.159 16.320 1.00 91.50 269 GLY A N 1
ATOM 2132 C CA . GLY A 1 269 ? -8.580 -10.701 16.011 1.00 91.50 269 GLY A CA 1
ATOM 2133 C C . GLY A 1 269 ? -7.505 -11.615 16.605 1.00 91.50 269 GLY A C 1
ATOM 2134 O O . GLY A 1 269 ? -7.733 -12.799 16.862 1.00 91.50 269 GLY A O 1
ATOM 2135 N N . GLY A 1 270 ? -6.312 -11.058 16.806 1.00 85.75 270 GLY A N 1
ATOM 2136 C CA . GLY A 1 270 ? -5.142 -11.782 17.304 1.00 85.75 270 GLY A CA 1
ATOM 2137 C C . GLY A 1 270 ? -4.594 -11.226 18.614 1.00 85.75 270 GLY A C 1
ATOM 2138 O O . GLY A 1 270 ? -5.217 -10.400 19.280 1.00 85.75 270 GLY A O 1
ATOM 2139 N N . ASP A 1 271 ? -3.382 -11.662 18.952 1.00 87.56 271 ASP A N 1
ATOM 2140 C CA . ASP A 1 271 ? -2.684 -11.265 20.181 1.00 87.56 271 ASP A CA 1
ATOM 2141 C C . ASP A 1 271 ? -2.202 -9.795 20.164 1.00 87.56 271 ASP A C 1
ATOM 2143 O O . ASP A 1 271 ? -1.754 -9.288 21.186 1.00 87.56 271 ASP A O 1
ATOM 2147 N N . TYR A 1 272 ? -2.349 -9.089 19.035 1.00 88.81 272 TYR A N 1
ATOM 2148 C CA . TYR A 1 272 ? -2.103 -7.644 18.919 1.00 88.81 272 TYR A CA 1
ATOM 2149 C C . TYR A 1 272 ? -3.119 -6.790 19.693 1.00 88.81 272 TYR A C 1
ATOM 2151 O O . TYR A 1 272 ? -2.877 -5.621 19.985 1.00 88.81 272 TYR A O 1
ATOM 2159 N N . ILE A 1 273 ? -4.265 -7.377 20.050 1.00 92.69 273 ILE A N 1
ATOM 2160 C CA . ILE A 1 273 ? -5.286 -6.740 20.878 1.00 92.69 273 ILE A CA 1
ATOM 2161 C C . ILE A 1 273 ? -4.971 -7.060 22.340 1.00 92.69 273 ILE A C 1
ATOM 2163 O O . ILE A 1 273 ? -5.205 -8.183 22.802 1.00 92.69 273 ILE A O 1
ATOM 2167 N N . THR A 1 274 ? -4.452 -6.064 23.057 1.00 93.00 274 THR A N 1
ATOM 2168 C CA . THR A 1 274 ? -3.998 -6.179 24.450 1.00 93.00 274 THR A CA 1
ATOM 2169 C C . THR A 1 274 ? -4.792 -5.266 25.390 1.00 93.00 274 THR A C 1
ATOM 2171 O O . THR A 1 274 ? -5.654 -4.492 24.969 1.00 93.00 274 THR A O 1
ATOM 2174 N N . THR A 1 275 ? -4.503 -5.360 26.688 1.00 93.19 275 THR A N 1
ATOM 2175 C CA . THR A 1 275 ? -5.047 -4.489 27.743 1.00 93.19 275 THR A CA 1
ATOM 2176 C C . THR A 1 275 ? -4.047 -3.416 28.192 1.00 93.19 275 THR A C 1
ATOM 2178 O O . THR A 1 275 ? -4.219 -2.812 29.247 1.00 93.19 275 THR A O 1
ATOM 2181 N N . GLU A 1 276 ? -3.007 -3.145 27.394 1.00 90.44 276 GLU A N 1
ATOM 2182 C CA . GLU A 1 276 ? -1.993 -2.125 27.708 1.00 90.44 276 GLU A CA 1
ATOM 2183 C C . GLU A 1 276 ? -2.423 -0.712 27.285 1.00 90.44 276 GLU A C 1
ATOM 2185 O O . GLU A 1 276 ? -2.016 0.280 27.892 1.00 90.44 276 GLU A O 1
ATOM 2190 N N . SER A 1 277 ? -3.246 -0.593 26.238 1.00 88.06 277 SER A N 1
ATOM 2191 C CA . SER A 1 277 ? -3.717 0.696 25.722 1.00 88.06 277 SER A CA 1
ATOM 2192 C C . SER A 1 277 ? -5.061 0.585 24.993 1.00 88.06 277 SER A C 1
ATOM 2194 O O . SER A 1 277 ? -5.530 -0.503 24.662 1.00 88.06 277 SER A O 1
ATOM 2196 N N . GLY A 1 278 ? -5.704 1.732 24.757 1.00 93.12 278 GLY A N 1
ATOM 2197 C CA . GLY A 1 278 ? -6.985 1.807 24.057 1.00 93.12 278 GLY A CA 1
ATOM 2198 C C . GLY A 1 278 ? -8.173 1.332 24.884 1.00 93.12 278 GLY A C 1
ATOM 2199 O O . GLY A 1 278 ? -8.290 1.673 26.057 1.00 93.12 278 GLY A O 1
ATOM 2200 N N . THR A 1 279 ? -9.080 0.591 24.248 1.00 96.31 279 THR A N 1
ATOM 2201 C CA . THR A 1 279 ? -10.305 0.046 24.863 1.00 96.31 279 THR A CA 1
ATOM 2202 C C . THR A 1 279 ? -10.351 -1.482 24.867 1.00 96.31 279 THR A C 1
ATOM 2204 O O . THR A 1 279 ? -11.289 -2.058 25.415 1.00 96.31 279 THR A O 1
ATOM 2207 N N . GLY A 1 280 ? -9.367 -2.147 24.251 1.00 95.00 280 GLY A N 1
ATOM 2208 C CA . GLY A 1 280 ? -9.371 -3.593 24.007 1.00 95.00 280 GLY A CA 1
ATOM 2209 C C . GLY A 1 280 ? -10.278 -4.036 22.851 1.00 95.00 280 GLY A C 1
ATOM 2210 O O . GLY A 1 280 ? -10.424 -5.236 22.619 1.00 95.00 280 GLY A O 1
ATOM 2211 N N . LEU A 1 281 ? -10.882 -3.090 22.122 1.00 96.44 281 LEU A N 1
ATOM 2212 C CA . LEU A 1 281 ? -11.580 -3.323 20.859 1.00 96.44 281 LEU A CA 1
ATOM 2213 C C . LEU A 1 281 ? -10.921 -2.483 19.768 1.00 96.44 281 LEU A C 1
ATOM 2215 O O . LEU A 1 281 ? -10.728 -1.276 19.935 1.00 96.44 281 LEU A O 1
ATOM 2219 N N . VAL A 1 282 ? -10.594 -3.122 18.650 1.00 96.00 282 VAL A N 1
ATOM 2220 C CA . VAL A 1 282 ? -9.860 -2.492 17.550 1.00 96.00 282 VAL A CA 1
ATOM 2221 C C . VAL A 1 282 ? -10.771 -2.418 16.338 1.00 96.00 282 VAL A C 1
ATOM 2223 O O . VAL A 1 282 ? -11.345 -3.422 15.924 1.00 96.00 282 VAL A O 1
ATOM 2226 N N . HIS A 1 283 ? -10.938 -1.229 15.765 1.00 96.44 283 HIS A N 1
ATOM 2227 C CA . HIS A 1 283 ? -11.596 -1.124 14.465 1.00 96.44 283 HIS A CA 1
ATOM 2228 C C . HIS A 1 283 ? -10.643 -1.651 13.394 1.00 96.44 283 HIS A C 1
ATOM 2230 O O . HIS A 1 283 ? -9.453 -1.364 13.433 1.00 96.44 283 HIS A O 1
ATOM 2236 N N . THR A 1 284 ? -11.166 -2.440 12.467 1.00 96.75 284 THR A N 1
ATOM 2237 C CA . THR A 1 284 ? -10.369 -3.142 11.464 1.00 96.75 284 THR A CA 1
ATOM 2238 C C . THR A 1 284 ? -10.649 -2.553 10.095 1.00 96.75 284 THR A C 1
ATOM 2240 O O . THR A 1 284 ? -11.777 -2.642 9.601 1.00 96.75 284 THR A O 1
ATOM 2243 N N . ALA A 1 285 ? -9.621 -1.980 9.476 1.00 96.69 285 ALA A N 1
ATOM 2244 C CA . ALA A 1 285 ? -9.644 -1.454 8.117 1.00 96.69 285 ALA A CA 1
ATOM 2245 C C . ALA A 1 285 ? -8.577 -2.192 7.282 1.00 96.69 285 ALA A C 1
ATOM 2247 O O . ALA A 1 285 ? -7.429 -1.748 7.217 1.00 96.69 285 ALA A O 1
ATOM 2248 N N . PRO A 1 286 ? -8.918 -3.320 6.619 1.00 95.50 286 PRO A N 1
ATOM 2249 C CA . PRO A 1 286 ? -7.937 -4.206 5.977 1.00 95.50 286 PRO A CA 1
ATOM 2250 C C . PRO A 1 286 ? -7.038 -3.534 4.929 1.00 95.50 286 PRO A C 1
ATOM 2252 O O . PRO A 1 286 ? -5.954 -4.030 4.628 1.00 95.50 286 PRO A O 1
ATOM 2255 N N . GLY A 1 287 ? -7.464 -2.403 4.359 1.00 94.56 287 GLY A N 1
ATOM 2256 C CA . GLY A 1 287 ? -6.648 -1.620 3.435 1.00 94.56 287 GLY A CA 1
ATOM 2257 C C . GLY A 1 287 ? -5.594 -0.716 4.084 1.00 94.56 287 GLY A C 1
ATOM 2258 O O . GLY A 1 287 ? -4.826 -0.091 3.356 1.00 94.56 287 GLY A O 1
ATOM 2259 N N . HIS A 1 288 ? -5.545 -0.626 5.415 1.00 94.94 288 HIS A N 1
ATOM 2260 C CA . HIS A 1 288 ? -4.754 0.367 6.153 1.00 94.94 288 HIS A CA 1
ATOM 2261 C C . HIS A 1 288 ? -3.945 -0.209 7.326 1.00 94.94 288 HIS A C 1
ATOM 2263 O O . HIS A 1 288 ? -3.398 0.553 8.119 1.00 94.94 288 HIS A O 1
ATOM 2269 N N . GLY A 1 289 ? -3.807 -1.531 7.427 1.00 91.19 289 GLY A N 1
ATOM 2270 C CA . GLY A 1 289 ? -2.973 -2.159 8.451 1.00 91.19 289 GLY A CA 1
ATOM 2271 C C . GLY A 1 289 ? -2.668 -3.617 8.134 1.00 91.19 289 GLY A C 1
ATOM 2272 O O . GLY A 1 289 ? -3.502 -4.322 7.570 1.00 91.19 289 GLY A O 1
ATOM 2273 N N . GLN A 1 290 ? -1.468 -4.083 8.488 1.00 89.12 290 GLN A N 1
ATOM 2274 C CA . GLN A 1 290 ? -1.049 -5.460 8.206 1.00 89.12 290 GLN A CA 1
ATOM 2275 C C . GLN A 1 290 ? -1.848 -6.487 9.025 1.00 89.12 290 GLN A C 1
ATOM 2277 O O . GLN A 1 290 ? -2.287 -7.501 8.486 1.00 89.12 290 GLN A O 1
ATOM 2282 N N . GLU A 1 291 ? -2.058 -6.225 10.314 1.00 91.50 291 GLU A N 1
ATOM 2283 C CA . GLU A 1 291 ? -2.859 -7.083 11.199 1.00 91.50 291 GLU A CA 1
ATOM 2284 C C . GLU A 1 291 ? -4.334 -7.078 10.783 1.00 91.50 291 GLU A C 1
ATOM 2286 O O . GLU A 1 291 ? -4.964 -8.133 10.697 1.00 91.50 291 GLU A O 1
ATOM 2291 N N . ASP A 1 292 ? -4.845 -5.903 10.407 1.00 94.69 292 ASP A N 1
ATOM 2292 C CA . ASP A 1 292 ? -6.189 -5.739 9.861 1.00 94.69 292 ASP A CA 1
ATOM 2293 C C . ASP A 1 292 ? -6.384 -6.510 8.558 1.00 94.69 292 ASP A C 1
ATOM 2295 O O . ASP A 1 292 ? -7.434 -7.112 8.346 1.00 94.69 292 ASP A O 1
ATOM 2299 N N . TYR A 1 293 ? -5.373 -6.528 7.687 1.00 92.88 293 TYR A N 1
ATOM 2300 C CA . TYR A 1 293 ? -5.392 -7.307 6.455 1.00 92.88 293 TYR A CA 1
ATOM 2301 C C . TYR A 1 293 ? -5.434 -8.805 6.730 1.00 92.88 293 TYR A C 1
ATOM 2303 O O . TYR A 1 293 ? -6.246 -9.505 6.133 1.00 92.88 293 TYR A O 1
ATOM 2311 N N . VAL A 1 294 ? -4.610 -9.308 7.654 1.00 91.75 294 VAL A N 1
ATOM 2312 C CA . VAL A 1 294 ? -4.613 -10.734 8.021 1.00 91.75 294 VAL A CA 1
ATOM 2313 C C . VAL A 1 294 ? -5.971 -11.140 8.601 1.00 91.75 294 VAL A C 1
ATOM 2315 O O . VAL A 1 294 ? -6.550 -12.141 8.170 1.00 91.75 294 VAL A O 1
ATOM 2318 N N . THR A 1 295 ? -6.519 -10.340 9.519 1.00 93.56 295 THR A N 1
ATOM 2319 C CA . THR A 1 295 ? -7.864 -10.557 10.074 1.00 93.56 295 THR A CA 1
ATOM 2320 C C . THR A 1 295 ? -8.935 -10.452 8.984 1.00 93.56 295 THR A C 1
ATOM 2322 O O . THR A 1 295 ? -9.836 -11.288 8.915 1.00 93.56 295 THR A O 1
ATOM 2325 N N . GLY A 1 296 ? -8.813 -9.484 8.076 1.00 94.12 296 GLY A N 1
ATOM 2326 C CA . GLY A 1 296 ? -9.721 -9.303 6.950 1.00 94.12 296 GLY A CA 1
ATOM 2327 C C . GLY A 1 296 ? -9.730 -10.488 5.994 1.00 94.12 296 GLY A C 1
ATOM 2328 O O . GLY A 1 296 ? -10.802 -10.973 5.645 1.00 94.12 296 GLY A O 1
ATOM 2329 N N . MET A 1 297 ? -8.561 -11.025 5.647 1.00 92.12 297 MET A N 1
ATOM 2330 C CA . MET A 1 297 ? -8.433 -12.218 4.807 1.00 92.12 297 MET A CA 1
ATOM 2331 C C . MET A 1 297 ? -9.068 -13.451 5.458 1.00 92.12 297 MET A C 1
ATOM 2333 O O . MET A 1 297 ? -9.742 -14.216 4.772 1.00 92.12 297 MET A O 1
ATOM 2337 N N . LYS A 1 298 ? -8.913 -13.622 6.779 1.00 94.12 298 LYS A N 1
ATOM 2338 C CA . LYS A 1 298 ? -9.517 -14.735 7.533 1.00 94.12 298 LYS A CA 1
ATOM 2339 C C . LYS A 1 298 ? -11.051 -14.734 7.458 1.00 94.12 298 LYS A C 1
ATOM 2341 O O . LYS A 1 298 ? -11.645 -15.805 7.385 1.00 94.12 298 LYS A O 1
ATOM 2346 N N . TYR A 1 299 ? -11.680 -13.557 7.478 1.00 94.06 299 TYR A N 1
ATOM 2347 C CA . TYR A 1 299 ? -13.145 -13.404 7.484 1.00 94.06 299 TYR A CA 1
ATOM 2348 C C . TYR A 1 299 ? -13.741 -12.977 6.130 1.00 94.06 299 TYR A C 1
ATOM 2350 O O . TYR A 1 299 ? -14.949 -12.774 6.040 1.00 94.06 299 TYR A O 1
ATOM 2358 N N . GLY A 1 300 ? -12.926 -12.829 5.080 1.00 94.38 300 GLY A N 1
ATOM 2359 C CA . GLY A 1 300 ? -13.385 -12.361 3.767 1.00 94.38 300 GLY A CA 1
ATOM 2360 C C . GLY A 1 300 ? -13.878 -10.907 3.763 1.00 94.38 300 GLY A C 1
ATOM 2361 O O . GLY A 1 300 ? -14.820 -10.581 3.044 1.00 94.38 300 GLY A O 1
ATOM 2362 N N . LEU A 1 301 ? -13.280 -10.038 4.585 1.00 94.56 301 LEU A N 1
ATOM 2363 C CA . LEU A 1 301 ? -13.640 -8.621 4.673 1.00 94.56 301 LEU A CA 1
ATOM 2364 C C . LEU A 1 301 ? -13.146 -7.826 3.448 1.00 94.56 301 LEU A C 1
ATOM 2366 O O . LEU A 1 301 ? -12.093 -8.145 2.888 1.00 94.56 301 LEU A O 1
ATOM 2370 N N . PRO A 1 302 ? -13.852 -6.750 3.051 1.00 92.06 302 PRO A N 1
ATOM 2371 C CA . PRO A 1 302 ? -13.420 -5.893 1.952 1.00 92.06 302 PRO A CA 1
ATOM 2372 C C . PRO A 1 302 ? -12.102 -5.166 2.269 1.00 92.06 302 PRO A C 1
ATOM 2374 O O . PRO A 1 302 ? -11.942 -4.556 3.327 1.00 92.06 302 PRO A O 1
ATOM 2377 N N . ILE A 1 303 ? -11.164 -5.180 1.316 1.00 91.81 303 ILE A N 1
ATOM 2378 C CA . ILE A 1 303 ? -9.866 -4.484 1.408 1.00 91.81 303 ILE A CA 1
ATOM 2379 C C . ILE A 1 303 ? -10.005 -3.073 0.818 1.00 91.81 303 ILE A C 1
ATOM 2381 O O . ILE A 1 303 ? -9.352 -2.702 -0.163 1.00 91.81 303 ILE A O 1
ATOM 2385 N N . ASN A 1 304 ? -10.916 -2.297 1.403 1.00 90.75 304 ASN A N 1
ATOM 2386 C CA . ASN A 1 304 ? -11.178 -0.925 0.983 1.00 90.75 304 ASN A CA 1
ATOM 2387 C C . ASN A 1 304 ? -10.017 -0.022 1.397 1.00 90.75 304 ASN A C 1
ATOM 2389 O O . ASN A 1 304 ? -9.493 -0.129 2.505 1.00 90.75 304 ASN A O 1
ATOM 2393 N N . SER A 1 305 ? -9.607 0.863 0.492 1.00 92.44 305 SER A N 1
ATOM 2394 C CA . SER A 1 305 ? -8.554 1.842 0.750 1.00 92.44 305 SER A CA 1
ATOM 2395 C C . SER A 1 305 ? -8.888 3.111 -0.026 1.00 92.44 305 SER A C 1
ATOM 2397 O O . SER A 1 305 ? -8.344 3.311 -1.113 1.00 92.44 305 SER A O 1
ATOM 2399 N N . PRO A 1 306 ? -9.824 3.936 0.484 1.00 94.25 306 PRO A N 1
ATOM 2400 C CA . PRO A 1 306 ? -10.411 5.050 -0.250 1.00 94.25 306 PRO A CA 1
ATOM 2401 C C . PRO A 1 306 ? -9.462 6.258 -0.279 1.00 94.25 306 PRO A C 1
ATOM 2403 O O . PRO A 1 306 ? -9.876 7.383 -0.010 1.00 94.25 306 PRO A O 1
ATOM 2406 N N . VAL A 1 307 ? -8.182 6.030 -0.574 1.00 94.88 307 VAL A N 1
ATOM 2407 C CA . VAL A 1 307 ? -7.102 7.018 -0.568 1.00 94.88 307 VAL A CA 1
ATOM 2408 C C . VAL A 1 307 ? -6.311 6.906 -1.868 1.00 94.88 307 VAL A C 1
ATOM 2410 O O . VAL A 1 307 ? -5.962 5.804 -2.302 1.00 94.88 307 VAL A O 1
ATOM 2413 N N . ASP A 1 308 ? -6.027 8.042 -2.494 1.00 90.19 308 ASP A N 1
ATOM 2414 C CA . ASP A 1 308 ? -5.263 8.129 -3.734 1.00 90.19 308 ASP A CA 1
ATOM 2415 C C . ASP A 1 308 ? -3.737 8.129 -3.501 1.00 90.19 308 ASP A C 1
ATOM 2417 O O . ASP A 1 308 ? -3.232 7.964 -2.386 1.00 90.19 308 ASP A O 1
ATOM 2421 N N . ASP A 1 309 ? -2.975 8.288 -4.583 1.00 86.81 309 ASP A N 1
ATOM 2422 C CA . ASP A 1 309 ? -1.509 8.308 -4.548 1.00 86.81 309 ASP A CA 1
ATOM 2423 C C . ASP A 1 309 ? -0.936 9.550 -3.838 1.00 86.81 309 ASP A C 1
ATOM 2425 O O . ASP A 1 309 ? 0.206 9.515 -3.368 1.00 86.81 309 ASP A O 1
ATOM 2429 N N . ASP A 1 310 ? -1.720 10.627 -3.744 1.00 88.00 310 ASP A N 1
ATOM 2430 C CA . ASP A 1 310 ? -1.377 11.892 -3.090 1.00 88.00 310 ASP A CA 1
ATOM 2431 C C . ASP A 1 310 ? -1.742 11.914 -1.600 1.00 88.00 310 ASP A C 1
ATOM 2433 O O . ASP A 1 310 ? -1.466 12.903 -0.920 1.00 88.00 310 ASP A O 1
ATOM 2437 N N . GLY A 1 311 ? -2.305 10.825 -1.068 1.00 93.25 311 GLY A N 1
ATOM 2438 C CA . GLY A 1 311 ? -2.740 10.759 0.326 1.00 93.25 311 GLY A CA 1
ATOM 2439 C C . GLY A 1 311 ? -4.031 11.536 0.575 1.00 93.25 311 GLY A C 1
ATOM 2440 O O . GLY A 1 311 ? -4.254 12.010 1.689 1.00 93.25 311 GLY A O 1
ATOM 2441 N N . LYS A 1 312 ? -4.877 11.687 -0.446 1.00 95.94 312 LYS A N 1
ATOM 2442 C CA . LYS A 1 312 ? -6.195 12.308 -0.330 1.00 95.94 312 LYS A CA 1
ATOM 2443 C C . LYS A 1 312 ? -7.289 11.266 -0.418 1.00 95.94 312 LYS A C 1
ATOM 2445 O O . LYS A 1 312 ? -7.143 10.248 -1.091 1.00 95.94 312 LYS A O 1
ATOM 2450 N N . PHE A 1 313 ? -8.400 11.526 0.255 1.00 97.31 313 PHE A N 1
ATOM 2451 C CA . PHE A 1 313 ? -9.579 10.687 0.116 1.00 97.31 313 PHE A CA 1
ATOM 2452 C C . PHE A 1 313 ? -10.106 10.693 -1.321 1.00 97.31 313 PHE A C 1
ATOM 2454 O O . PHE A 1 313 ? -10.164 11.738 -1.965 1.00 97.31 313 PHE A O 1
ATOM 2461 N N . THR A 1 314 ? -10.528 9.522 -1.781 1.00 95.06 314 THR A N 1
ATOM 2462 C CA . THR A 1 314 ? -11.235 9.324 -3.053 1.00 95.06 314 THR A CA 1
ATOM 2463 C C . THR A 1 314 ? -12.744 9.513 -2.875 1.00 95.06 314 THR A C 1
ATOM 2465 O O . THR A 1 314 ? -13.252 9.694 -1.764 1.00 95.06 314 THR A O 1
ATOM 2468 N N . ASP A 1 315 ? -13.478 9.423 -3.974 1.00 93.38 315 ASP A N 1
ATOM 2469 C CA . ASP A 1 315 ? -14.935 9.373 -4.039 1.00 93.38 315 ASP A CA 1
ATOM 2470 C C . ASP A 1 315 ? -15.547 8.224 -3.217 1.00 93.38 315 ASP A C 1
ATOM 2472 O O . ASP A 1 315 ? -16.635 8.390 -2.661 1.00 93.38 315 ASP A O 1
ATOM 2476 N N . GLU A 1 316 ? -14.821 7.118 -3.014 1.00 90.75 316 GLU A N 1
ATOM 2477 C CA . GLU A 1 316 ? -15.235 6.019 -2.126 1.00 90.75 316 GLU A CA 1
ATOM 2478 C C . GLU A 1 316 ? -15.414 6.458 -0.657 1.00 90.75 316 GLU A C 1
ATOM 2480 O O . GLU A 1 316 ? -16.179 5.842 0.084 1.00 90.75 316 GLU A O 1
ATOM 2485 N N . ALA A 1 317 ? -14.754 7.541 -0.220 1.00 92.94 317 ALA A N 1
ATOM 2486 C CA . ALA A 1 317 ? -14.905 8.094 1.131 1.00 92.94 317 ALA A CA 1
ATOM 2487 C C . ALA A 1 317 ? -16.134 9.019 1.281 1.00 92.94 317 ALA A C 1
ATOM 2489 O O . ALA A 1 317 ? -16.340 9.619 2.343 1.00 92.94 317 ALA A O 1
ATOM 2490 N N . GLY A 1 318 ? -16.941 9.177 0.226 1.00 92.12 318 GLY A N 1
ATOM 2491 C CA . GLY A 1 318 ? -18.153 9.990 0.225 1.00 92.12 318 GLY A CA 1
ATOM 2492 C C . GLY A 1 318 ? -17.869 11.463 0.521 1.00 92.12 318 GLY A C 1
ATOM 2493 O O . GLY A 1 318 ? -17.154 12.141 -0.212 1.00 92.12 318 GLY A O 1
ATOM 2494 N N . GLN A 1 319 ? -18.429 11.974 1.618 1.00 93.19 319 GLN A N 1
ATOM 2495 C CA . GLN A 1 319 ? -18.338 13.392 1.995 1.00 93.19 319 GLN A CA 1
ATOM 2496 C C . GLN A 1 319 ? -16.914 13.882 2.326 1.00 93.19 319 GLN A C 1
ATOM 2498 O O . GLN A 1 319 ? -16.709 15.085 2.462 1.00 93.19 319 GLN A O 1
ATOM 2503 N N . PHE A 1 320 ? -15.945 12.975 2.495 1.00 96.50 320 PHE A N 1
ATOM 2504 C CA . PHE A 1 320 ? -14.554 13.327 2.800 1.00 96.50 320 PHE A CA 1
ATOM 2505 C C . PHE A 1 320 ? -13.668 13.459 1.553 1.00 96.50 320 PHE A C 1
ATOM 2507 O O . PHE A 1 320 ? -12.487 13.777 1.690 1.00 96.50 320 PHE A O 1
ATOM 2514 N N . ASN A 1 321 ? -14.221 13.216 0.359 1.00 96.88 321 ASN A N 1
ATOM 2515 C CA . ASN A 1 321 ? -13.498 13.214 -0.912 1.00 96.88 321 ASN A CA 1
ATOM 2516 C C . ASN A 1 321 ? -12.618 14.469 -1.100 1.00 96.88 321 ASN A C 1
ATOM 2518 O O . ASN A 1 321 ? -13.049 15.599 -0.866 1.00 96.88 321 ASN A O 1
ATOM 2522 N N . GLY A 1 322 ? -11.377 14.257 -1.538 1.00 95.62 322 GLY A N 1
ATOM 2523 C CA . GLY A 1 322 ? -10.393 15.292 -1.849 1.00 95.62 322 GLY A CA 1
ATOM 2524 C C . GLY A 1 322 ? -9.607 15.847 -0.657 1.00 95.62 322 GLY A C 1
ATOM 2525 O O . GLY A 1 322 ? -8.638 16.581 -0.875 1.00 95.62 322 GLY A O 1
ATOM 2526 N N . LEU A 1 323 ? -9.973 15.508 0.584 1.00 96.69 323 LEU A N 1
ATOM 2527 C CA . LEU A 1 323 ? -9.261 15.969 1.781 1.00 96.69 323 LEU A CA 1
ATOM 2528 C C . LEU A 1 323 ? -7.984 15.155 2.026 1.00 96.69 323 LEU A C 1
ATOM 2530 O O . LEU A 1 323 ? -7.978 13.936 1.867 1.00 96.69 323 LEU A O 1
ATOM 2534 N N . ASP A 1 324 ? -6.917 15.831 2.460 1.00 96.50 324 ASP A N 1
ATOM 2535 C CA . ASP A 1 324 ? -5.656 15.200 2.871 1.00 96.50 324 ASP A CA 1
ATOM 2536 C C . ASP A 1 324 ? -5.859 14.368 4.146 1.00 96.50 324 ASP A C 1
ATOM 2538 O O . ASP A 1 324 ? -6.310 14.895 5.166 1.00 96.50 324 ASP A O 1
ATOM 2542 N N . VAL A 1 325 ? -5.534 13.073 4.105 1.00 96.00 325 VAL A N 1
ATOM 2543 C CA . VAL A 1 325 ? -5.861 12.142 5.200 1.00 96.00 325 VAL A CA 1
ATOM 2544 C C . VAL A 1 325 ? -5.068 12.413 6.479 1.00 96.00 325 VAL A C 1
ATOM 2546 O O . VAL A 1 325 ? -5.548 12.111 7.571 1.00 96.00 325 VAL A O 1
ATOM 2549 N N . LEU A 1 326 ? -3.873 13.000 6.376 1.00 93.38 326 LEU A N 1
ATOM 2550 C CA . LEU A 1 326 ? -3.022 13.302 7.529 1.00 93.38 326 LEU A CA 1
ATOM 2551 C C . LEU A 1 326 ? -3.336 14.677 8.143 1.00 93.38 326 LEU A C 1
ATOM 2553 O O . LEU A 1 326 ? -3.114 14.869 9.340 1.00 93.38 326 LEU A O 1
ATOM 2557 N N . GLY A 1 327 ? -3.905 15.595 7.363 1.00 93.00 327 GLY A N 1
ATOM 2558 C CA . GLY A 1 327 ? -4.362 16.921 7.771 1.00 93.00 327 GLY A CA 1
ATOM 2559 C C . GLY A 1 327 ? -5.882 17.011 7.924 1.00 93.00 327 GLY A C 1
ATOM 2560 O O . GLY A 1 327 ? -6.457 16.503 8.892 1.00 93.00 327 GLY A O 1
ATOM 2561 N N . ASP A 1 328 ? -6.529 17.705 6.985 1.00 94.25 328 ASP A N 1
ATOM 2562 C CA . ASP A 1 328 ? -7.945 18.098 7.058 1.00 94.25 328 ASP A CA 1
ATOM 2563 C C . ASP A 1 328 ? -8.912 16.909 7.132 1.00 94.25 328 ASP A C 1
ATOM 2565 O O . ASP A 1 328 ? -9.972 17.005 7.754 1.00 94.25 328 ASP A O 1
ATOM 2569 N N . GLY A 1 329 ? -8.538 15.762 6.565 1.00 95.25 329 GLY A N 1
ATOM 2570 C CA . GLY A 1 329 ? -9.311 14.526 6.615 1.00 95.25 329 GLY A CA 1
ATOM 2571 C C . GLY A 1 329 ? -9.528 14.027 8.043 1.00 95.25 329 GLY A C 1
ATOM 2572 O O . GLY A 1 329 ? -10.657 13.707 8.416 1.00 95.25 329 GLY A O 1
ATOM 2573 N N . ASN A 1 330 ? -8.489 14.047 8.887 1.00 95.00 330 ASN A N 1
ATOM 2574 C CA . ASN A 1 330 ? -8.630 13.714 10.309 1.00 95.00 330 ASN A CA 1
ATOM 2575 C C . ASN A 1 330 ? -9.614 14.657 11.010 1.00 95.00 330 ASN A C 1
ATOM 2577 O O . ASN A 1 330 ? -10.462 14.209 11.779 1.00 95.00 330 ASN A O 1
ATOM 2581 N N . VAL A 1 331 ? -9.522 15.961 10.735 1.00 95.00 331 VAL A N 1
ATOM 2582 C CA . VAL A 1 331 ? -10.409 16.970 11.335 1.00 95.00 331 VAL A CA 1
ATOM 2583 C C . VAL A 1 331 ? -11.860 16.721 10.927 1.00 95.00 331 VAL A C 1
ATOM 2585 O O . VAL A 1 331 ? -12.748 16.727 11.782 1.00 95.00 331 VAL A O 1
ATOM 2588 N N . ALA A 1 332 ? -12.098 16.472 9.639 1.00 96.50 332 ALA A N 1
ATOM 2589 C CA . ALA A 1 332 ? -13.428 16.249 9.092 1.00 96.50 332 ALA A CA 1
ATOM 2590 C C . ALA A 1 332 ? -14.082 14.982 9.658 1.00 96.50 332 ALA A C 1
ATOM 2592 O O . ALA A 1 332 ? -15.243 15.031 10.068 1.00 96.50 332 ALA A O 1
ATOM 2593 N N . VAL A 1 333 ? -13.338 13.873 9.751 1.00 96.69 333 VAL A N 1
ATOM 2594 C CA . VAL A 1 333 ? -13.860 12.624 10.325 1.00 96.69 333 VAL A CA 1
ATOM 2595 C C . VAL A 1 333 ? -14.216 12.806 11.799 1.00 96.69 333 VAL A C 1
ATOM 2597 O O . VAL A 1 333 ? -15.317 12.444 12.210 1.00 96.69 333 VAL A O 1
ATOM 2600 N N . VAL A 1 334 ? -13.338 13.420 12.598 1.00 95.50 334 VAL A N 1
ATOM 2601 C CA . VAL A 1 334 ? -13.617 13.645 14.027 1.00 95.50 334 VAL A CA 1
ATOM 2602 C C . VAL A 1 334 ? -14.820 14.563 14.228 1.00 95.50 334 VAL A C 1
ATOM 2604 O O . VAL A 1 334 ? -15.664 14.285 15.078 1.00 95.50 334 VAL A O 1
ATOM 2607 N N . LYS A 1 335 ? -14.931 15.635 13.434 1.00 95.44 335 LYS A N 1
ATOM 2608 C CA . LYS A 1 335 ? -16.090 16.534 13.469 1.00 95.44 335 LYS A CA 1
ATOM 2609 C C . LYS A 1 335 ? -17.385 15.777 13.172 1.00 95.44 335 LYS A C 1
ATOM 2611 O O . LYS A 1 335 ? -18.332 15.893 13.942 1.00 95.44 335 LYS A O 1
ATOM 2616 N N . TYR A 1 336 ? -17.399 14.964 12.119 1.00 96.00 336 TYR A N 1
ATOM 2617 C CA . TYR A 1 336 ? -18.567 14.167 11.755 1.00 96.00 336 TYR A CA 1
ATOM 2618 C C . TYR A 1 336 ? -18.977 13.186 12.865 1.00 96.00 336 TYR A C 1
ATOM 2620 O O . TYR A 1 336 ? -20.154 13.088 13.202 1.00 96.00 336 TYR A O 1
ATOM 2628 N N . LEU A 1 337 ? -18.016 12.487 13.477 1.00 95.19 337 LEU A N 1
ATOM 2629 C CA . LEU A 1 337 ? -18.294 11.541 14.566 1.00 95.19 337 LEU A CA 1
ATOM 2630 C C . LEU A 1 337 ? -18.834 12.237 15.826 1.00 95.19 337 LEU A C 1
ATOM 2632 O O . LEU A 1 337 ? -19.666 11.667 16.534 1.00 95.19 337 LEU A O 1
ATOM 2636 N N . ASP A 1 338 ? -18.397 13.467 16.098 1.00 94.19 338 ASP A N 1
ATOM 2637 C CA . ASP A 1 338 ? -18.913 14.276 17.207 1.00 94.19 338 ASP A CA 1
ATOM 2638 C C . ASP A 1 338 ? -20.330 14.810 16.938 1.00 94.19 338 ASP A C 1
ATOM 2640 O O . ASP A 1 338 ? -21.173 14.810 17.834 1.00 94.19 338 ASP A O 1
ATOM 2644 N N . GLU A 1 339 ? -20.623 15.212 15.696 1.00 93.56 339 GLU A N 1
ATOM 2645 C CA . GLU A 1 339 ? -21.970 15.612 15.252 1.00 93.56 339 GLU A CA 1
ATOM 2646 C C . GLU A 1 339 ? -22.961 14.437 15.275 1.00 93.56 339 GLU A C 1
ATOM 2648 O O . GLU A 1 339 ? -24.154 14.628 15.507 1.00 93.56 339 GLU A O 1
ATOM 2653 N N . LYS A 1 340 ? -22.474 13.207 15.072 1.00 91.38 340 LYS A N 1
ATOM 2654 C CA . LYS A 1 340 ? -23.254 11.963 15.174 1.00 91.38 340 LYS A CA 1
ATOM 2655 C C . LYS A 1 340 ? -23.301 11.374 16.586 1.00 91.38 340 LYS A C 1
ATOM 2657 O O . LYS A 1 340 ? -23.665 10.210 16.735 1.00 91.38 340 LYS A O 1
ATOM 2662 N N . MET A 1 341 ? -22.931 12.140 17.616 1.00 87.88 341 MET A N 1
ATOM 2663 C CA . MET A 1 341 ? -22.978 11.712 19.024 1.00 87.88 341 MET A CA 1
ATOM 2664 C C . MET A 1 341 ? -22.234 10.393 19.287 1.00 87.88 341 MET A C 1
ATOM 2666 O O . MET A 1 341 ? -22.616 9.607 20.148 1.00 87.88 341 MET A O 1
ATOM 2670 N N . SER A 1 342 ? -21.175 10.133 18.520 1.00 91.19 342 SER A N 1
ATOM 2671 C CA . SER A 1 342 ? -20.382 8.904 18.616 1.00 91.19 342 SER A CA 1
ATOM 2672 C C . SER A 1 342 ? -19.014 9.148 19.255 1.00 91.19 342 SER A C 1
ATOM 2674 O O . SER A 1 342 ? -18.406 8.214 19.763 1.00 91.19 342 SER A O 1
ATOM 2676 N N . LEU A 1 343 ? -18.505 10.384 19.257 1.00 94.06 343 LEU A N 1
ATOM 2677 C CA . LEU A 1 343 ? -17.218 10.721 19.869 1.00 94.06 343 LEU A CA 1
ATOM 2678 C C . LEU A 1 343 ? -17.331 10.796 21.400 1.00 94.06 343 LEU A C 1
ATOM 2680 O O . LEU A 1 343 ? -18.094 11.603 21.921 1.00 94.06 343 LEU A O 1
ATOM 2684 N N . ILE A 1 344 ? -16.518 10.009 22.109 1.00 92.81 344 ILE A N 1
ATOM 2685 C CA . ILE A 1 344 ? -16.336 10.081 23.568 1.00 92.81 344 ILE A CA 1
ATOM 2686 C C . ILE A 1 344 ? -15.300 11.156 23.901 1.00 92.81 344 ILE A C 1
ATOM 2688 O O . ILE A 1 344 ? -15.548 12.057 24.699 1.00 92.81 344 ILE A O 1
ATOM 2692 N N . MET A 1 345 ? -14.116 11.062 23.296 1.00 92.38 345 MET A N 1
ATOM 2693 C CA . MET A 1 345 ? -12.983 11.931 23.603 1.00 92.38 345 MET A CA 1
ATOM 2694 C C . MET A 1 345 ? -12.015 12.004 22.423 1.00 92.38 345 MET A C 1
ATOM 2696 O O . MET A 1 345 ? -11.800 11.016 21.727 1.00 92.38 345 MET A O 1
ATOM 2700 N N . GLU A 1 346 ? -11.392 13.166 22.253 1.00 93.81 346 GLU A N 1
ATOM 2701 C CA . GLU A 1 346 ? -10.254 13.430 21.375 1.00 93.81 346 GLU A CA 1
ATOM 2702 C C . GLU A 1 346 ? -9.068 13.909 22.231 1.00 93.81 346 GLU A C 1
ATOM 2704 O O . GLU A 1 346 ? -9.205 14.816 23.057 1.00 93.81 346 GLU A O 1
ATOM 2709 N N . GLU A 1 347 ? -7.893 13.310 22.047 1.00 92.81 347 GLU A N 1
ATOM 2710 C CA . GLU A 1 347 ? -6.657 13.701 22.728 1.00 92.81 347 GLU A CA 1
ATOM 2711 C C . GLU A 1 347 ? -5.449 13.680 21.783 1.00 92.81 347 GLU A C 1
ATOM 2713 O O . GLU A 1 347 ? -5.419 12.974 20.776 1.00 92.81 347 GLU A O 1
ATOM 2718 N N . SER A 1 348 ? -4.425 14.467 22.107 1.00 92.44 348 SER A N 1
ATOM 2719 C CA . SER A 1 348 ? -3.114 14.332 21.465 1.00 92.44 348 SER A CA 1
ATOM 2720 C C . SER A 1 348 ? -2.368 13.127 22.032 1.00 92.44 348 SER A C 1
ATOM 2722 O O . SER A 1 348 ? -2.257 13.004 23.250 1.00 92.44 348 SER A O 1
ATOM 2724 N N . TYR A 1 349 ? -1.826 12.279 21.161 1.00 91.50 349 TYR A N 1
ATOM 2725 C CA . TYR A 1 349 ? -1.127 11.054 21.542 1.00 91.50 349 TYR A CA 1
ATOM 2726 C C . TYR A 1 349 ? 0.273 11.016 20.932 1.00 91.50 349 TYR A C 1
ATOM 2728 O O . TYR A 1 349 ? 0.420 11.020 19.710 1.00 91.50 349 TYR A O 1
ATOM 2736 N N . GLU A 1 350 ? 1.292 11.020 21.786 1.00 92.06 350 GLU A N 1
ATOM 2737 C CA . GLU A 1 350 ? 2.695 10.964 21.379 1.00 92.06 350 GLU A CA 1
ATOM 2738 C C . GLU A 1 350 ? 3.162 9.512 21.294 1.00 92.06 350 GLU A C 1
ATOM 2740 O O . GLU A 1 350 ? 3.017 8.753 22.253 1.00 92.06 350 GLU A O 1
ATOM 2745 N N . HIS A 1 351 ? 3.692 9.115 20.138 1.00 91.00 351 HIS A N 1
ATOM 2746 C CA . HIS A 1 351 ? 4.154 7.748 19.896 1.00 91.00 351 HIS A CA 1
ATOM 2747 C C . HIS A 1 351 ? 5.119 7.683 18.712 1.00 91.00 351 HIS A C 1
ATOM 2749 O O . HIS A 1 351 ? 5.341 8.673 18.015 1.00 91.00 351 HIS A O 1
ATOM 2755 N N . LYS A 1 352 ? 5.703 6.506 18.478 1.00 90.94 352 LYS A N 1
ATOM 2756 C CA . LYS A 1 352 ? 6.556 6.271 17.311 1.00 90.94 352 LYS A CA 1
ATOM 2757 C C . LYS A 1 352 ? 5.690 6.077 16.074 1.00 90.94 352 LYS A C 1
ATOM 2759 O O . LYS A 1 352 ? 4.860 5.177 16.035 1.00 90.94 352 LYS A O 1
ATOM 2764 N N . TYR A 1 353 ? 5.938 6.879 15.046 1.00 92.56 353 TYR A N 1
ATOM 2765 C CA . TYR A 1 353 ? 5.200 6.823 13.789 1.00 92.56 353 TYR A CA 1
ATOM 2766 C C . TYR A 1 353 ? 6.173 6.703 12.608 1.00 92.56 353 TYR A C 1
ATOM 2768 O O . TYR A 1 353 ? 7.234 7.325 12.663 1.00 92.56 353 TYR A O 1
ATOM 2776 N N . PRO A 1 354 ? 5.847 5.933 11.553 1.00 92.62 354 PRO A N 1
ATOM 2777 C CA . PRO A 1 354 ? 6.742 5.711 10.421 1.00 92.62 354 PRO A CA 1
ATOM 2778 C C . PRO A 1 354 ? 6.793 6.914 9.470 1.00 92.62 354 PRO A C 1
ATOM 2780 O O . PRO A 1 354 ? 5.776 7.367 8.930 1.00 92.62 354 PRO A O 1
ATOM 2783 N N . TYR A 1 355 ? 8.000 7.405 9.221 1.00 92.56 355 TYR A N 1
ATOM 2784 C CA . TYR A 1 355 ? 8.304 8.501 8.308 1.00 92.56 355 TYR A CA 1
ATOM 2785 C C . TYR A 1 355 ? 9.123 7.988 7.126 1.00 92.56 355 TYR A C 1
ATOM 2787 O O . TYR A 1 355 ? 9.922 7.064 7.251 1.00 92.56 355 TYR A O 1
ATOM 2795 N N . ASP A 1 356 ? 8.932 8.610 5.966 1.00 85.19 356 ASP A N 1
ATOM 2796 C CA . ASP A 1 356 ? 9.771 8.390 4.794 1.00 85.19 356 ASP A CA 1
ATOM 2797 C C . ASP A 1 356 ? 11.183 8.884 5.121 1.00 85.19 356 ASP A C 1
ATOM 2799 O O . ASP A 1 356 ? 11.399 10.083 5.330 1.00 85.19 356 ASP A O 1
ATOM 2803 N N . TRP A 1 357 ? 12.147 7.962 5.139 1.00 80.75 357 TRP A N 1
ATOM 2804 C CA . TRP A 1 357 ? 13.529 8.263 5.514 1.00 80.75 357 TRP A CA 1
ATOM 2805 C C . TRP A 1 357 ? 14.187 9.339 4.640 1.00 80.75 357 TRP A C 1
ATOM 2807 O O . TRP A 1 357 ? 15.172 9.953 5.058 1.00 80.75 357 TRP A O 1
ATOM 2817 N N . ARG A 1 358 ? 13.666 9.591 3.431 1.00 76.06 358 ARG A N 1
ATOM 2818 C CA . ARG A 1 358 ? 14.187 10.603 2.505 1.00 76.06 358 ARG A CA 1
ATOM 2819 C C . ARG A 1 358 ? 13.508 11.943 2.717 1.00 76.06 358 ARG A C 1
ATOM 2821 O O . ARG A 1 358 ? 14.188 12.954 2.867 1.00 76.06 358 ARG A O 1
ATOM 2828 N N . THR A 1 359 ? 12.177 11.975 2.681 1.00 80.56 359 THR A N 1
ATOM 2829 C CA . THR A 1 359 ? 11.434 13.245 2.726 1.00 80.56 359 THR A CA 1
ATOM 2830 C C . THR A 1 359 ? 11.171 13.740 4.139 1.00 80.56 359 THR A C 1
ATOM 2832 O O . THR A 1 359 ? 10.758 14.891 4.290 1.00 80.56 359 THR A O 1
ATOM 2835 N N . LYS A 1 360 ? 11.417 12.902 5.156 1.00 88.12 360 LYS A N 1
ATOM 2836 C CA . LYS A 1 360 ? 11.162 13.199 6.570 1.00 88.12 360 LYS A CA 1
ATOM 2837 C C . LYS A 1 360 ? 9.691 13.550 6.815 1.00 88.12 360 LYS A C 1
ATOM 2839 O O . LYS A 1 360 ? 9.366 14.371 7.673 1.00 88.12 360 LYS A O 1
ATOM 2844 N N . LYS A 1 361 ? 8.788 12.952 6.029 1.00 91.44 361 LYS A N 1
ATOM 2845 C CA . LYS A 1 361 ? 7.335 13.145 6.121 1.00 91.44 361 LYS A CA 1
ATOM 2846 C C . LYS A 1 361 ? 6.634 11.851 6.536 1.00 91.44 361 LYS A C 1
ATOM 2848 O O . LYS A 1 361 ? 7.103 10.776 6.168 1.00 91.44 361 LYS A O 1
ATOM 2853 N N . PRO A 1 362 ? 5.510 11.948 7.265 1.00 93.75 362 PRO A N 1
ATOM 2854 C CA . PRO A 1 362 ? 4.750 10.785 7.711 1.00 93.75 362 PRO A CA 1
ATOM 2855 C C . PRO A 1 362 ? 4.260 9.930 6.535 1.00 93.75 362 PRO A C 1
ATOM 2857 O O . PRO A 1 362 ? 3.838 10.450 5.498 1.00 93.75 362 PRO A O 1
ATOM 2860 N N . THR A 1 363 ? 4.310 8.612 6.720 1.00 94.19 363 THR A N 1
ATOM 2861 C CA . THR A 1 363 ? 3.765 7.621 5.780 1.00 94.19 363 THR A CA 1
ATOM 2862 C C . THR A 1 363 ? 2.355 7.197 6.186 1.00 94.19 363 THR A C 1
ATOM 2864 O O . THR A 1 363 ? 1.887 7.499 7.284 1.00 94.19 363 THR A O 1
ATOM 2867 N N . ILE A 1 364 ? 1.657 6.500 5.296 1.00 94.88 364 ILE A N 1
ATOM 2868 C CA . ILE A 1 364 ? 0.374 5.852 5.586 1.00 94.88 364 ILE A CA 1
ATOM 2869 C C . ILE A 1 364 ? 0.433 4.396 5.151 1.00 94.88 364 ILE A C 1
ATOM 2871 O O . ILE A 1 364 ? 1.184 4.052 4.244 1.00 94.88 364 ILE A O 1
ATOM 2875 N N . PHE A 1 365 ? -0.396 3.545 5.741 1.00 93.19 365 PHE A N 1
ATOM 2876 C CA . PHE A 1 365 ? -0.687 2.252 5.138 1.00 93.19 365 PHE A CA 1
ATOM 2877 C C . PHE A 1 365 ? -1.797 2.407 4.107 1.00 93.19 365 PHE A C 1
ATOM 2879 O O . PHE A 1 365 ? -2.839 3.004 4.387 1.00 93.19 365 PHE A O 1
ATOM 2886 N N . ARG A 1 366 ? -1.580 1.859 2.915 1.00 90.88 366 ARG A N 1
ATOM 2887 C CA . ARG A 1 366 ? -2.563 1.867 1.830 1.00 90.88 366 ARG A CA 1
ATOM 2888 C C . ARG A 1 366 ? -2.494 0.558 1.062 1.00 90.88 366 ARG A C 1
ATOM 2890 O O . ARG A 1 366 ? -1.404 0.117 0.691 1.00 90.88 366 ARG A O 1
ATOM 2897 N N . ALA A 1 367 ? -3.645 -0.050 0.792 1.00 88.56 367 ALA A N 1
ATOM 2898 C CA . ALA A 1 367 ? -3.706 -1.236 -0.041 1.00 88.56 367 ALA A CA 1
ATOM 2899 C C . ALA A 1 367 ? -3.517 -0.857 -1.502 1.00 88.56 367 ALA A C 1
ATOM 2901 O O . ALA A 1 367 ? -4.338 -0.159 -2.093 1.00 88.56 367 ALA A O 1
ATOM 2902 N N . THR A 1 368 ? -2.440 -1.363 -2.088 1.00 78.44 368 THR A N 1
ATOM 2903 C CA . THR A 1 368 ? -2.113 -1.143 -3.496 1.00 78.44 368 THR A CA 1
ATOM 2904 C C . THR A 1 368 ? -1.809 -2.474 -4.162 1.00 78.44 368 THR A C 1
ATOM 2906 O O . THR A 1 368 ? -1.396 -3.431 -3.502 1.00 78.44 368 THR A O 1
ATOM 2909 N N . GLU A 1 369 ? -2.052 -2.562 -5.468 1.00 73.94 369 GLU A N 1
ATOM 2910 C CA . GLU A 1 369 ? -1.582 -3.703 -6.246 1.00 73.94 369 GLU A CA 1
ATOM 2911 C C . GLU A 1 369 ? -0.081 -3.578 -6.474 1.00 73.94 369 GLU A C 1
ATOM 2913 O O . GLU A 1 369 ? 0.382 -2.639 -7.120 1.00 73.94 369 GLU A O 1
ATOM 2918 N N . GLN A 1 370 ? 0.676 -4.531 -5.944 1.00 68.06 370 GLN A N 1
ATOM 2919 C CA . GLN A 1 370 ? 2.129 -4.561 -6.057 1.00 68.06 370 GLN A CA 1
ATOM 2920 C C . GLN A 1 370 ? 2.607 -5.972 -6.395 1.00 68.06 370 GLN A C 1
ATOM 2922 O O . GLN A 1 370 ? 1.892 -6.966 -6.226 1.00 68.06 370 GLN A O 1
ATOM 2927 N N . TRP A 1 371 ? 3.836 -6.049 -6.886 1.00 70.12 371 TRP A N 1
ATOM 2928 C CA . TRP A 1 371 ? 4.595 -7.278 -7.013 1.00 70.12 371 TRP A CA 1
ATOM 2929 C C . TRP A 1 371 ? 5.359 -7.539 -5.720 1.00 70.12 371 TRP A C 1
ATOM 2931 O O . TRP A 1 371 ? 6.016 -6.649 -5.174 1.00 70.12 371 TRP A O 1
ATOM 2941 N N . PHE A 1 372 ? 5.294 -8.780 -5.259 1.00 72.38 372 PHE A N 1
ATOM 2942 C CA . PHE A 1 372 ? 5.926 -9.250 -4.040 1.00 72.38 372 PHE A CA 1
ATOM 2943 C C . PHE A 1 372 ? 6.856 -10.420 -4.349 1.00 72.38 372 PHE A C 1
ATOM 2945 O O . PHE A 1 372 ? 6.554 -11.256 -5.203 1.00 72.38 372 PHE A O 1
ATOM 2952 N N . ALA A 1 373 ? 7.969 -10.476 -3.623 1.00 72.50 373 ALA A N 1
ATOM 2953 C CA . ALA A 1 373 ? 8.791 -11.665 -3.490 1.00 72.50 373 ALA A CA 1
ATOM 2954 C C . ALA A 1 373 ? 8.379 -12.407 -2.210 1.00 72.50 373 ALA A C 1
ATOM 2956 O O . ALA A 1 373 ? 8.505 -11.866 -1.104 1.00 72.50 373 ALA A O 1
ATOM 2957 N N . SER A 1 374 ? 7.872 -13.630 -2.364 1.00 73.44 374 SER A N 1
ATOM 2958 C CA . SER A 1 374 ? 7.615 -14.540 -1.250 1.00 73.44 374 SER A CA 1
ATOM 2959 C C . SER A 1 374 ? 8.940 -15.064 -0.715 1.00 73.44 374 SER A C 1
ATOM 2961 O O . SER A 1 374 ? 9.733 -15.618 -1.473 1.00 73.44 374 SER A O 1
ATOM 2963 N N . VAL A 1 375 ? 9.169 -14.897 0.588 1.00 71.31 375 VAL A N 1
ATOM 2964 C CA . VAL A 1 375 ? 10.329 -15.480 1.280 1.00 71.31 375 VAL A CA 1
ATOM 2965 C C . VAL A 1 375 ? 10.010 -16.899 1.756 1.00 71.31 375 VAL A C 1
ATOM 2967 O O . VAL A 1 375 ? 10.916 -17.697 1.967 1.00 71.31 375 VAL A O 1
ATOM 2970 N N . GLU A 1 376 ? 8.729 -17.261 1.862 1.00 70.94 376 GLU A N 1
ATOM 2971 C CA . GLU A 1 376 ? 8.269 -18.545 2.403 1.00 70.94 376 GLU A CA 1
ATOM 2972 C C . GLU A 1 376 ? 8.865 -19.747 1.654 1.00 70.94 376 GLU A C 1
ATOM 2974 O O . GLU A 1 376 ? 9.281 -20.720 2.278 1.00 70.94 376 GLU A O 1
ATOM 2979 N N . GLY A 1 377 ? 9.022 -19.637 0.329 1.00 71.56 377 GLY A N 1
ATOM 2980 C CA . GLY A 1 377 ? 9.588 -20.698 -0.509 1.00 71.56 377 GLY A CA 1
ATOM 2981 C C . GLY A 1 377 ? 11.079 -20.988 -0.289 1.00 71.56 377 GLY A C 1
ATOM 2982 O O . GLY A 1 377 ? 11.558 -22.041 -0.703 1.00 71.56 377 GLY A O 1
ATOM 2983 N N . PHE A 1 378 ? 11.830 -20.086 0.352 1.00 74.50 378 PHE A N 1
ATOM 2984 C CA . PHE A 1 378 ? 13.274 -20.253 0.581 1.00 74.50 378 PHE A CA 1
ATOM 2985 C C . PHE A 1 378 ? 13.750 -19.779 1.963 1.00 74.50 378 PHE A C 1
ATOM 2987 O O . PHE A 1 378 ? 14.954 -19.692 2.206 1.00 74.50 378 PHE A O 1
ATOM 2994 N N . HIS A 1 379 ? 12.826 -19.524 2.893 1.00 77.31 379 HIS A N 1
ATOM 2995 C CA . HIS A 1 379 ? 13.125 -19.042 4.240 1.00 77.31 379 HIS A CA 1
ATOM 2996 C C . HIS A 1 379 ? 14.088 -19.977 4.980 1.00 77.31 379 HIS A C 1
ATOM 2998 O O . HIS A 1 379 ? 15.090 -19.524 5.525 1.00 77.31 379 HIS A O 1
ATOM 3004 N N . GLN A 1 380 ? 13.834 -21.290 4.950 1.00 80.00 380 GLN A N 1
ATOM 3005 C CA . GLN A 1 380 ? 14.696 -22.260 5.629 1.00 80.00 380 GLN A CA 1
ATOM 3006 C C . GLN A 1 380 ? 16.114 -22.272 5.047 1.00 80.00 380 GLN A C 1
ATOM 3008 O O . GLN A 1 380 ? 17.079 -22.229 5.799 1.00 80.00 380 GLN A O 1
ATOM 3013 N N . ALA A 1 381 ? 16.245 -22.224 3.719 1.00 82.25 381 ALA A N 1
ATOM 3014 C CA . ALA A 1 381 ? 17.550 -22.174 3.064 1.00 82.25 381 ALA A CA 1
ATOM 3015 C C . ALA A 1 381 ? 18.344 -20.911 3.447 1.00 82.25 381 ALA A C 1
ATOM 3017 O O . ALA A 1 381 ? 19.561 -20.971 3.615 1.00 82.25 381 ALA A O 1
ATOM 3018 N N . VAL A 1 382 ? 17.662 -19.772 3.627 1.00 78.44 382 VAL A N 1
ATOM 3019 C CA . VAL A 1 382 ? 18.280 -18.537 4.134 1.00 78.44 382 VAL A CA 1
ATOM 3020 C C . VAL A 1 382 ? 18.727 -18.706 5.584 1.00 78.44 382 VAL A C 1
ATOM 3022 O O . VAL A 1 382 ? 19.849 -18.329 5.913 1.00 78.44 382 VAL A O 1
ATOM 3025 N N . MET A 1 383 ? 17.894 -19.299 6.441 1.00 78.00 383 MET A N 1
ATOM 3026 C CA . MET A 1 383 ? 18.241 -19.555 7.843 1.00 78.00 383 MET A CA 1
ATOM 3027 C C . MET A 1 383 ? 19.445 -20.490 7.981 1.00 78.00 383 MET A C 1
ATOM 3029 O O . MET A 1 383 ? 20.357 -20.200 8.758 1.00 78.00 383 MET A O 1
ATOM 3033 N N . ASP A 1 384 ? 19.488 -21.555 7.183 1.00 84.00 384 ASP A N 1
ATOM 3034 C CA . ASP A 1 384 ? 20.607 -22.496 7.148 1.00 84.00 384 ASP A CA 1
ATOM 3035 C C . ASP A 1 384 ? 21.890 -21.785 6.692 1.00 84.00 384 ASP A C 1
ATOM 3037 O O . ASP A 1 384 ? 22.928 -21.874 7.351 1.00 84.00 384 ASP A O 1
ATOM 3041 N N . ALA A 1 385 ? 21.812 -20.984 5.621 1.00 83.88 385 ALA A N 1
ATOM 3042 C CA . ALA A 1 385 ? 22.941 -20.197 5.130 1.00 83.88 385 ALA A CA 1
ATOM 3043 C C . ALA A 1 385 ? 23.456 -19.192 6.177 1.00 83.88 385 ALA A C 1
ATOM 3045 O O . ALA A 1 385 ? 24.667 -19.091 6.380 1.00 83.88 385 ALA A O 1
ATOM 3046 N N . ILE A 1 386 ? 22.559 -18.486 6.879 1.00 80.25 386 ILE A N 1
ATOM 3047 C CA . ILE A 1 386 ? 22.915 -17.553 7.962 1.00 80.25 386 ILE A CA 1
ATOM 3048 C C . ILE A 1 386 ? 23.627 -18.286 9.106 1.00 80.25 386 ILE A C 1
ATOM 3050 O O . ILE A 1 386 ? 24.573 -17.734 9.675 1.00 80.25 386 ILE A O 1
ATOM 3054 N N . GLY A 1 387 ? 23.225 -19.523 9.414 1.00 79.69 387 GLY A N 1
ATOM 3055 C CA . GLY A 1 387 ? 23.868 -20.364 10.427 1.00 79.69 387 GLY A CA 1
ATOM 3056 C C . GLY A 1 387 ? 25.349 -20.647 10.148 1.00 79.69 387 GLY A C 1
ATOM 3057 O O . GLY A 1 387 ? 26.123 -20.852 11.083 1.00 79.69 387 GLY A O 1
ATOM 3058 N N . HIS A 1 388 ? 25.769 -20.591 8.882 1.00 86.00 388 HIS A N 1
ATOM 3059 C CA . HIS A 1 388 ? 27.162 -20.775 8.469 1.00 86.00 388 HIS A CA 1
ATOM 3060 C C . HIS A 1 388 ? 27.983 -19.472 8.430 1.00 86.00 388 HIS A C 1
ATOM 3062 O O . HIS A 1 388 ? 29.194 -19.515 8.196 1.00 86.00 388 HIS A O 1
ATOM 3068 N N . VAL A 1 389 ? 27.368 -18.309 8.674 1.00 83.75 389 VAL A N 1
ATOM 3069 C CA . VAL A 1 389 ? 28.050 -17.006 8.644 1.00 83.75 389 VAL A CA 1
ATOM 3070 C C . VAL A 1 389 ? 28.630 -16.666 10.016 1.00 83.75 389 VAL A C 1
ATOM 3072 O O . VAL A 1 389 ? 27.932 -16.628 11.029 1.00 83.75 389 VAL A O 1
ATOM 3075 N N . LYS A 1 390 ? 29.924 -16.335 10.058 1.00 82.62 390 LYS A N 1
ATOM 3076 C CA . LYS A 1 390 ? 30.575 -15.815 11.267 1.00 82.62 390 LYS A CA 1
ATOM 3077 C C . LYS A 1 390 ? 30.365 -14.304 11.385 1.00 82.62 390 LYS A C 1
ATOM 3079 O O . LYS A 1 390 ? 30.980 -13.529 10.657 1.00 82.62 390 LYS A O 1
ATOM 3084 N N . TRP A 1 391 ? 29.552 -13.883 12.351 1.00 79.69 391 TRP A N 1
ATOM 3085 C CA . TRP A 1 391 ? 29.248 -12.471 12.603 1.00 79.69 391 TRP A CA 1
ATOM 3086 C C . TRP A 1 391 ? 30.238 -11.821 13.575 1.00 79.69 391 TRP A C 1
ATOM 3088 O O . TRP A 1 391 ? 30.542 -12.374 14.633 1.00 79.69 391 TRP A O 1
ATOM 3098 N N . ILE A 1 392 ? 30.714 -10.616 13.241 1.00 81.56 392 ILE A N 1
ATOM 3099 C CA . ILE A 1 392 ? 31.542 -9.783 14.124 1.00 81.56 392 ILE A CA 1
ATOM 3100 C C . ILE A 1 392 ? 30.916 -8.376 14.194 1.00 81.56 392 ILE A C 1
ATOM 3102 O O . ILE A 1 392 ? 30.946 -7.657 13.194 1.00 81.56 392 ILE A O 1
ATOM 3106 N N . PRO A 1 393 ? 30.340 -7.959 15.342 1.00 78.44 393 PRO A N 1
ATOM 3107 C CA . PRO A 1 393 ? 30.161 -8.721 16.583 1.00 78.44 393 PRO A CA 1
ATOM 3108 C C . PRO A 1 393 ? 29.078 -9.809 16.461 1.00 78.44 393 PRO A C 1
ATOM 3110 O O . PRO A 1 393 ? 28.152 -9.691 15.658 1.00 78.44 393 PRO A O 1
ATOM 3113 N N . ALA A 1 394 ? 29.164 -10.844 17.304 1.00 69.50 394 ALA A N 1
ATOM 3114 C CA . ALA A 1 394 ? 28.270 -12.009 17.270 1.00 69.50 394 ALA A CA 1
ATOM 3115 C C . ALA A 1 394 ? 26.774 -11.659 17.439 1.00 69.50 394 ALA A C 1
ATOM 3117 O O . ALA A 1 394 ? 25.912 -12.387 16.960 1.00 69.50 394 ALA A O 1
ATOM 3118 N N . GLN A 1 395 ? 26.455 -10.518 18.063 1.00 60.75 395 GLN A N 1
ATOM 3119 C CA . GLN A 1 395 ? 25.076 -10.088 18.334 1.00 60.75 395 GLN A CA 1
ATOM 3120 C C . GLN A 1 395 ? 24.296 -9.609 17.088 1.00 60.75 395 GLN A C 1
ATOM 3122 O O . GLN A 1 395 ? 23.102 -9.344 17.194 1.00 60.75 395 GLN A O 1
ATOM 3127 N N . ARG A 1 396 ? 24.923 -9.489 15.905 1.00 53.97 396 ARG A N 1
ATOM 3128 C CA . ARG A 1 396 ? 24.256 -8.990 14.679 1.00 53.97 396 ARG A CA 1
ATOM 3129 C C . ARG A 1 396 ? 23.446 -10.031 13.895 1.00 53.97 396 ARG A C 1
ATOM 3131 O O . ARG A 1 396 ? 22.694 -9.633 13.011 1.00 53.97 396 ARG A O 1
ATOM 3138 N N . ALA A 1 397 ? 23.535 -11.321 14.228 1.00 49.25 397 ALA A N 1
ATOM 3139 C CA . ALA A 1 397 ? 22.818 -12.387 13.512 1.00 49.25 397 ALA A CA 1
ATOM 3140 C C . ALA A 1 397 ? 21.276 -12.253 13.558 1.00 49.25 397 ALA A C 1
ATOM 3142 O O . ALA A 1 397 ? 20.581 -12.783 12.697 1.00 49.25 397 ALA A O 1
ATOM 3143 N N . VAL A 1 398 ? 20.732 -11.521 14.538 1.00 46.09 398 VAL A N 1
ATOM 3144 C CA . VAL A 1 398 ? 19.288 -11.469 14.840 1.00 46.09 398 VAL A CA 1
ATOM 3145 C C . VAL A 1 398 ? 18.487 -10.577 13.869 1.00 46.09 398 VAL A C 1
ATOM 3147 O O . VAL A 1 398 ? 17.279 -10.740 13.740 1.00 46.09 398 VAL A O 1
ATOM 3150 N N . VAL A 1 399 ? 19.132 -9.656 13.141 1.00 47.66 399 VAL A N 1
ATOM 3151 C CA . VAL A 1 399 ? 18.430 -8.580 12.402 1.00 47.66 399 VAL A CA 1
ATOM 3152 C C . VAL A 1 399 ? 17.834 -9.034 11.054 1.00 47.66 399 VAL A C 1
ATOM 3154 O O . VAL A 1 399 ? 16.922 -8.393 10.542 1.00 47.66 399 VAL A O 1
ATOM 3157 N N . LEU A 1 400 ? 18.286 -10.154 10.480 1.00 46.25 400 LEU A N 1
ATOM 3158 C CA . LEU A 1 400 ? 17.842 -10.616 9.150 1.00 46.25 400 LEU A CA 1
ATOM 3159 C C . LEU A 1 400 ? 16.548 -11.456 9.153 1.00 46.25 400 LEU A C 1
ATOM 3161 O O . LEU A 1 400 ? 15.949 -11.644 8.099 1.00 46.25 400 LEU A O 1
ATOM 3165 N N . VAL A 1 401 ? 16.098 -11.942 10.314 1.00 40.81 401 VAL A N 1
ATOM 3166 C CA . VAL A 1 401 ? 15.137 -13.066 10.425 1.00 40.81 401 VAL A CA 1
ATOM 3167 C C . VAL A 1 401 ? 13.655 -12.635 10.403 1.00 40.81 401 VAL A C 1
ATOM 3169 O O . VAL A 1 401 ? 12.758 -13.462 10.513 1.00 40.81 401 VAL A O 1
ATOM 3172 N N . LEU A 1 402 ? 13.345 -11.345 10.246 1.00 43.03 402 LEU A N 1
ATOM 3173 C CA . LEU A 1 402 ? 11.976 -10.840 10.462 1.00 43.03 402 LEU A CA 1
ATOM 3174 C C . LEU A 1 402 ? 11.122 -10.645 9.199 1.00 43.03 402 LEU A C 1
ATOM 3176 O O . LEU A 1 402 ? 9.962 -10.248 9.305 1.00 43.03 402 LEU A O 1
ATOM 3180 N N . TYR A 1 403 ? 11.634 -10.942 8.005 1.00 52.19 403 TYR A N 1
ATOM 3181 C CA . TYR A 1 403 ? 10.910 -10.632 6.770 1.00 52.19 403 TYR A CA 1
ATOM 3182 C C . TYR A 1 403 ? 10.110 -11.828 6.248 1.00 52.19 403 TYR A C 1
ATOM 3184 O O . TYR A 1 403 ? 10.663 -12.752 5.658 1.00 52.19 403 TYR A O 1
ATOM 3192 N N . LYS A 1 404 ? 8.783 -11.783 6.429 1.00 49.47 404 LYS A N 1
ATOM 3193 C CA . LYS A 1 404 ? 7.856 -12.780 5.865 1.00 49.47 404 LYS A CA 1
ATOM 3194 C C . LYS A 1 404 ? 7.690 -12.630 4.346 1.00 49.47 404 LYS A C 1
ATOM 3196 O O . LYS A 1 404 ? 7.690 -13.626 3.633 1.00 49.47 404 LYS A O 1
ATOM 3201 N N . GLU A 1 405 ? 7.578 -11.401 3.838 1.00 57.19 405 GLU A N 1
ATOM 3202 C CA . GLU A 1 405 ? 7.377 -11.096 2.411 1.00 57.19 405 GLU A CA 1
ATOM 3203 C C . GLU A 1 405 ? 7.882 -9.686 2.074 1.00 57.19 405 GLU A C 1
ATOM 3205 O O . GLU A 1 405 ? 7.918 -8.818 2.949 1.00 57.19 405 GLU A O 1
ATOM 3210 N N . ARG A 1 406 ? 8.257 -9.434 0.809 1.00 60.22 406 ARG A N 1
ATOM 3211 C CA . ARG A 1 406 ? 8.848 -8.148 0.399 1.00 60.22 406 ARG A CA 1
ATOM 3212 C C . ARG A 1 406 ? 8.201 -7.566 -0.854 1.00 60.22 406 ARG A C 1
ATOM 3214 O O . ARG A 1 406 ? 8.150 -8.230 -1.884 1.00 60.22 406 ARG A O 1
ATOM 3221 N N . CYS A 1 407 ? 7.756 -6.310 -0.785 1.00 59.72 407 CYS A N 1
ATOM 3222 C CA . CYS A 1 407 ? 7.317 -5.549 -1.958 1.00 59.72 407 CYS A CA 1
ATOM 3223 C C . CYS A 1 407 ? 8.535 -5.195 -2.827 1.00 59.72 407 CYS A C 1
ATOM 3225 O O . CYS A 1 407 ? 9.498 -4.608 -2.330 1.00 59.72 407 CYS A O 1
ATOM 3227 N N . ILE A 1 408 ? 8.507 -5.570 -4.105 1.00 60.09 408 ILE A N 1
ATOM 3228 C CA . ILE A 1 408 ? 9.624 -5.372 -5.047 1.00 60.09 408 ILE A CA 1
ATOM 3229 C C . ILE A 1 408 ? 9.280 -4.413 -6.189 1.00 60.09 408 ILE A C 1
ATOM 3231 O O . ILE A 1 408 ? 10.177 -3.949 -6.893 1.00 60.09 408 ILE A O 1
ATOM 3235 N N . SER A 1 409 ? 8.000 -4.079 -6.373 1.00 54.69 409 SER A N 1
ATOM 3236 C CA . SER A 1 409 ? 7.602 -3.020 -7.295 1.00 54.69 409 SER A CA 1
ATOM 3237 C C . SER A 1 409 ? 7.620 -1.659 -6.614 1.00 54.69 409 SER A C 1
ATOM 3239 O O . SER A 1 409 ? 7.099 -1.465 -5.520 1.00 54.69 409 SER A O 1
ATOM 3241 N N . LEU A 1 410 ? 8.182 -0.682 -7.319 1.00 51.66 410 LEU A N 1
ATOM 3242 C CA . LEU A 1 410 ? 7.930 0.725 -7.051 1.00 51.66 410 LEU A CA 1
ATOM 3243 C C . LEU A 1 410 ? 6.782 1.157 -7.962 1.00 51.66 410 LEU A C 1
ATOM 3245 O O . LEU A 1 410 ? 6.936 1.158 -9.186 1.00 51.66 410 LEU A O 1
ATOM 3249 N N . GLY A 1 411 ? 5.646 1.539 -7.381 1.00 44.12 411 GLY A N 1
ATOM 3250 C CA . GLY A 1 411 ? 4.548 2.196 -8.092 1.00 44.12 411 GLY A CA 1
ATOM 3251 C C . GLY A 1 411 ? 4.935 3.615 -8.512 1.00 44.12 411 GLY A C 1
ATOM 3252 O O . GLY A 1 411 ? 4.373 4.581 -8.020 1.00 44.12 411 GLY A O 1
ATOM 3253 N N . ASN A 1 412 ? 5.942 3.770 -9.373 1.00 48.91 412 ASN A N 1
ATOM 3254 C CA . ASN A 1 412 ? 6.466 5.081 -9.743 1.00 48.91 412 ASN A CA 1
ATOM 3255 C C . ASN A 1 412 ? 5.790 5.613 -11.010 1.00 48.91 412 ASN A C 1
ATOM 3257 O O . ASN A 1 412 ? 6.364 5.564 -12.103 1.00 48.91 412 ASN A O 1
ATOM 3261 N N . ALA A 1 413 ? 4.619 6.235 -10.845 1.00 41.75 413 ALA A N 1
ATOM 3262 C CA . ALA A 1 413 ? 3.945 6.972 -11.919 1.00 41.75 413 ALA A CA 1
ATOM 3263 C C . ALA A 1 413 ? 4.854 8.040 -12.571 1.00 41.75 413 ALA A C 1
ATOM 3265 O O . ALA A 1 413 ? 4.761 8.293 -13.767 1.00 41.75 413 ALA A O 1
ATOM 3266 N N . ARG A 1 414 ? 5.808 8.612 -11.815 1.00 44.53 414 ARG A N 1
ATOM 3267 C CA . ARG A 1 414 ? 6.775 9.614 -12.312 1.00 44.53 414 ARG A CA 1
ATOM 3268 C C . ARG A 1 414 ? 7.893 9.055 -13.202 1.00 44.53 414 ARG A C 1
ATOM 3270 O O . ARG A 1 414 ? 8.520 9.826 -13.921 1.00 44.53 414 ARG A O 1
ATOM 3277 N N . VAL A 1 415 ? 8.178 7.752 -13.138 1.00 43.62 415 VAL A N 1
ATOM 3278 C CA . VAL A 1 415 ? 9.266 7.112 -13.910 1.00 43.62 415 VAL A CA 1
ATOM 3279 C C . VAL A 1 415 ? 8.718 6.295 -15.085 1.00 43.62 415 VAL A C 1
ATOM 3281 O O . VAL A 1 415 ? 9.411 6.147 -16.090 1.00 43.62 415 VAL A O 1
ATOM 3284 N N . PHE A 1 416 ? 7.475 5.813 -14.986 1.00 41.72 416 PHE A N 1
ATOM 3285 C CA . PHE A 1 416 ? 6.843 4.919 -15.965 1.00 41.72 416 PHE A CA 1
ATOM 3286 C C . PHE A 1 416 ? 5.533 5.476 -16.565 1.00 41.72 416 PHE A C 1
ATOM 3288 O O . PHE A 1 416 ? 4.692 4.715 -17.033 1.00 41.72 416 PHE A O 1
ATOM 3295 N N . GLU A 1 417 ? 5.348 6.802 -16.541 1.00 45.75 417 GLU A N 1
ATOM 3296 C CA . GLU A 1 417 ? 4.173 7.507 -17.106 1.00 45.75 417 GLU A CA 1
ATOM 3297 C C . GLU A 1 417 ? 2.817 7.042 -16.541 1.00 45.75 417 GLU A C 1
ATOM 3299 O O . GLU A 1 417 ? 1.786 7.166 -17.188 1.00 45.75 417 GLU A O 1
ATOM 3304 N N . GLY A 1 418 ? 2.800 6.502 -15.320 1.00 43.69 418 GLY A N 1
ATOM 3305 C CA . GLY A 1 418 ? 1.568 6.032 -14.675 1.00 43.69 418 GLY A CA 1
ATOM 3306 C C . GLY A 1 418 ? 0.986 4.740 -15.256 1.00 43.69 418 GLY A C 1
ATOM 3307 O O . GLY A 1 418 ? -0.045 4.285 -14.768 1.00 43.69 418 GLY A O 1
ATOM 3308 N N . THR A 1 419 ? 1.632 4.119 -16.246 1.00 42.28 419 THR A N 1
ATOM 3309 C CA . THR A 1 419 ? 1.130 2.877 -16.847 1.00 42.28 419 THR A CA 1
ATOM 3310 C C . THR A 1 419 ? 1.343 1.711 -15.876 1.00 42.28 419 THR A C 1
ATOM 3312 O O . THR A 1 419 ? 2.488 1.461 -15.478 1.00 42.28 419 THR A O 1
ATOM 3315 N N . PRO A 1 420 ? 0.288 0.978 -15.470 1.00 48.19 420 PRO A N 1
ATOM 3316 C CA . PRO A 1 420 ? 0.455 -0.234 -14.682 1.00 48.19 420 PRO A CA 1
ATOM 3317 C C . PRO A 1 420 ? 1.327 -1.212 -15.464 1.00 48.19 420 PRO A C 1
ATOM 3319 O O . PRO A 1 420 ? 1.009 -1.545 -16.602 1.00 48.19 420 PRO A O 1
ATOM 3322 N N . ILE A 1 421 ? 2.415 -1.697 -14.863 1.00 51.44 421 ILE A N 1
ATOM 3323 C CA . ILE A 1 421 ? 3.208 -2.760 -15.483 1.00 51.44 421 ILE A CA 1
ATOM 3324 C C . ILE A 1 421 ? 2.391 -4.054 -15.366 1.00 51.44 421 ILE A C 1
ATOM 3326 O O . ILE A 1 421 ? 2.366 -4.715 -14.321 1.00 51.44 421 ILE A O 1
ATOM 3330 N N . ASP A 1 422 ? 1.652 -4.385 -16.420 1.00 53.44 422 ASP A N 1
ATOM 3331 C CA . ASP A 1 422 ? 0.945 -5.654 -16.539 1.00 53.44 422 ASP A CA 1
ATOM 3332 C C . ASP A 1 422 ? 1.926 -6.817 -16.802 1.00 53.44 422 ASP A C 1
ATOM 3334 O O . ASP A 1 422 ? 3.131 -6.626 -16.990 1.00 53.44 422 ASP A O 1
ATOM 3338 N N . LYS A 1 423 ? 1.417 -8.056 -16.766 1.00 54.12 423 LYS A N 1
ATOM 3339 C CA . LYS A 1 423 ? 2.246 -9.263 -16.927 1.00 54.12 423 LYS A CA 1
ATOM 3340 C C . LYS A 1 423 ? 2.961 -9.309 -18.282 1.00 54.12 423 LYS A C 1
ATOM 3342 O O . LYS A 1 423 ? 4.100 -9.763 -18.337 1.00 54.12 423 LYS A O 1
ATOM 3347 N N . VAL A 1 424 ? 2.306 -8.851 -19.347 1.00 53.69 424 VAL A N 1
ATOM 3348 C CA . VAL A 1 424 ? 2.842 -8.818 -20.712 1.00 53.69 424 VAL A CA 1
ATOM 3349 C C . VAL A 1 424 ? 3.923 -7.745 -20.799 1.00 53.69 424 VAL A C 1
ATOM 3351 O O . VAL A 1 424 ? 5.051 -8.060 -21.175 1.00 53.69 424 VAL A O 1
ATOM 3354 N N . SER A 1 425 ? 3.641 -6.527 -20.332 1.00 53.84 425 SER A N 1
ATOM 3355 C CA . SER A 1 425 ? 4.631 -5.442 -20.275 1.00 53.84 425 SER A CA 1
ATOM 3356 C C . SER A 1 425 ? 5.887 -5.836 -19.487 1.00 53.84 425 SER A C 1
ATOM 3358 O O . SER A 1 425 ? 7.011 -5.633 -19.951 1.00 53.84 425 SER A O 1
ATOM 3360 N N . LEU A 1 426 ? 5.725 -6.468 -18.317 1.00 55.12 426 LEU A N 1
ATOM 3361 C CA . LEU A 1 426 ? 6.848 -6.964 -17.516 1.00 55.12 426 LEU A CA 1
ATOM 3362 C C . LEU A 1 426 ? 7.653 -8.031 -18.268 1.00 55.12 426 LEU A C 1
ATOM 3364 O O . LEU A 1 426 ? 8.881 -7.976 -18.296 1.00 55.12 426 LEU A O 1
ATOM 3368 N N . PHE A 1 427 ? 6.966 -8.983 -18.898 1.00 58.50 427 PHE A N 1
ATOM 3369 C CA . PHE A 1 427 ? 7.585 -10.057 -19.667 1.00 58.50 427 PHE A CA 1
ATOM 3370 C C . PHE A 1 427 ? 8.432 -9.529 -20.831 1.00 58.50 427 PHE A C 1
ATOM 3372 O O . PHE A 1 427 ? 9.556 -9.993 -21.029 1.00 58.50 427 PHE A O 1
ATOM 3379 N N . PHE A 1 428 ? 7.948 -8.522 -21.562 1.00 56.41 428 PHE A N 1
ATOM 3380 C CA . PHE A 1 428 ? 8.708 -7.908 -22.653 1.00 56.41 428 PHE A CA 1
ATOM 3381 C C . PHE A 1 428 ? 9.868 -7.048 -22.162 1.00 56.41 428 PHE A C 1
ATOM 3383 O O . PHE A 1 428 ? 10.944 -7.119 -22.751 1.00 56.41 428 PHE A O 1
ATOM 3390 N N . ILE A 1 429 ? 9.716 -6.314 -21.054 1.00 58.19 429 ILE A N 1
ATOM 3391 C CA . ILE A 1 429 ? 10.838 -5.600 -20.421 1.00 58.19 429 ILE A CA 1
ATOM 3392 C C . ILE A 1 429 ? 11.941 -6.587 -20.015 1.00 58.19 429 ILE A C 1
ATOM 3394 O O . ILE A 1 429 ? 13.122 -6.322 -20.251 1.00 58.19 429 ILE A O 1
ATOM 3398 N N . ILE A 1 430 ? 11.565 -7.733 -19.442 1.00 57.53 430 ILE A N 1
ATOM 3399 C CA . ILE A 1 430 ? 12.500 -8.800 -19.071 1.00 57.53 430 ILE A CA 1
ATOM 3400 C C . ILE A 1 430 ? 13.179 -9.368 -20.321 1.00 57.53 430 ILE A C 1
ATOM 3402 O O . ILE A 1 430 ? 14.406 -9.390 -20.375 1.00 57.53 430 ILE A O 1
ATOM 3406 N N . ARG A 1 431 ? 12.421 -9.741 -21.362 1.00 62.03 431 ARG A N 1
ATOM 3407 C CA . ARG A 1 431 ? 12.984 -10.246 -22.628 1.00 62.03 431 ARG A CA 1
ATOM 3408 C C . ARG A 1 431 ? 13.917 -9.245 -23.302 1.00 62.03 431 ARG A C 1
ATOM 3410 O O . ARG A 1 431 ? 14.993 -9.634 -23.737 1.00 62.03 431 ARG A O 1
ATOM 3417 N N . PHE A 1 432 ? 13.538 -7.969 -23.347 1.00 63.47 432 PHE A N 1
ATOM 3418 C CA . PHE A 1 432 ? 14.361 -6.880 -23.874 1.00 63.47 432 PHE A CA 1
ATOM 3419 C C . PHE A 1 432 ? 15.710 -6.813 -23.169 1.00 63.47 432 PHE A C 1
ATOM 3421 O O . PHE A 1 432 ? 16.766 -6.811 -23.802 1.00 63.47 432 PHE A O 1
ATOM 3428 N N . ARG A 1 433 ? 15.693 -6.809 -21.838 1.00 59.06 433 ARG A N 1
ATOM 3429 C CA . ARG A 1 433 ? 16.922 -6.696 -21.057 1.00 59.06 433 ARG A CA 1
ATOM 3430 C C . ARG A 1 433 ? 17.773 -7.974 -21.096 1.00 59.06 433 ARG A C 1
ATOM 3432 O O . ARG A 1 433 ? 18.994 -7.858 -21.156 1.00 59.06 433 ARG A O 1
ATOM 3439 N N . ILE A 1 434 ? 17.162 -9.160 -21.161 1.00 61.38 434 ILE A N 1
ATOM 3440 C CA . ILE A 1 434 ? 17.873 -10.435 -21.386 1.00 61.38 434 ILE A CA 1
ATOM 3441 C C . ILE A 1 434 ? 18.512 -10.469 -22.782 1.00 61.38 434 ILE A C 1
ATOM 3443 O O . ILE A 1 434 ? 19.662 -10.879 -22.921 1.00 61.38 434 ILE A O 1
ATOM 3447 N N . ALA A 1 435 ? 17.819 -9.990 -23.817 1.00 67.94 435 ALA A N 1
ATOM 3448 C CA . ALA A 1 435 ? 18.378 -9.911 -25.164 1.00 67.94 435 ALA A CA 1
ATOM 3449 C C . ALA A 1 435 ? 19.579 -8.954 -25.220 1.00 67.94 435 ALA A C 1
ATOM 3451 O O . ALA A 1 435 ? 20.636 -9.316 -25.740 1.00 67.94 435 ALA A O 1
ATOM 3452 N N . LYS A 1 436 ? 19.468 -7.768 -24.603 1.00 64.88 436 LYS A N 1
ATOM 3453 C CA . LYS A 1 436 ? 20.600 -6.837 -24.464 1.00 64.88 436 LYS A CA 1
ATOM 3454 C C . LYS A 1 436 ? 21.781 -7.447 -23.727 1.00 64.88 436 LYS A C 1
ATOM 3456 O O . LYS A 1 436 ? 22.921 -7.246 -24.139 1.00 64.88 436 LYS A O 1
ATOM 3461 N N . TRP A 1 437 ? 21.520 -8.185 -22.653 1.00 69.88 437 TRP A N 1
ATOM 3462 C CA . TRP A 1 437 ? 22.562 -8.907 -21.935 1.00 69.88 437 TRP A CA 1
ATOM 3463 C C . TRP A 1 437 ? 23.270 -9.916 -22.821 1.00 69.88 437 TRP A C 1
ATOM 3465 O O . TRP A 1 437 ? 24.497 -9.929 -22.860 1.00 69.88 437 TRP A O 1
ATOM 3475 N N . PHE A 1 438 ? 22.508 -10.743 -23.533 1.00 68.88 438 PHE A N 1
ATOM 3476 C CA . PHE A 1 438 ? 23.056 -11.796 -24.371 1.00 68.88 438 PHE A CA 1
ATOM 3477 C C . PHE A 1 438 ? 23.991 -11.205 -25.432 1.00 68.88 438 PHE A C 1
ATOM 3479 O O . PHE A 1 438 ? 25.136 -11.634 -25.550 1.00 68.88 438 PHE A O 1
ATOM 3486 N N . LEU A 1 439 ? 23.557 -10.142 -26.114 1.00 73.31 439 LEU A N 1
ATOM 3487 C CA . LEU A 1 439 ? 24.380 -9.448 -27.108 1.00 73.31 439 LEU A CA 1
ATOM 3488 C C . LEU A 1 439 ? 25.610 -8.768 -26.488 1.00 73.31 439 LEU A C 1
ATOM 3490 O O . LEU A 1 439 ? 26.687 -8.779 -27.078 1.00 73.31 439 LEU A O 1
ATOM 3494 N N . ALA A 1 440 ? 25.491 -8.220 -25.275 1.00 66.88 440 ALA A N 1
ATOM 3495 C CA . ALA A 1 440 ? 26.625 -7.632 -24.561 1.00 66.88 440 ALA A CA 1
ATOM 3496 C C . ALA A 1 440 ? 27.628 -8.682 -24.046 1.00 66.88 440 ALA A C 1
ATOM 3498 O O . ALA A 1 440 ? 28.826 -8.404 -23.956 1.00 66.88 440 ALA A O 1
ATOM 3499 N N . LYS A 1 441 ? 27.153 -9.877 -23.678 1.00 68.50 441 LYS A N 1
ATOM 3500 C CA . LYS A 1 441 ? 27.974 -11.001 -23.209 1.00 68.50 441 LYS A CA 1
ATOM 3501 C C . LYS A 1 441 ? 28.695 -11.691 -24.366 1.00 68.50 441 LYS A C 1
ATOM 3503 O O . LYS A 1 441 ? 29.824 -12.142 -24.182 1.00 68.50 441 LYS A O 1
ATOM 3508 N N . PHE A 1 442 ? 28.070 -11.730 -25.540 1.00 71.94 442 PHE A N 1
ATOM 3509 C CA . PHE A 1 442 ? 28.591 -12.371 -26.743 1.00 71.94 442 PHE A CA 1
ATOM 3510 C C . PHE A 1 442 ? 28.699 -11.364 -27.905 1.00 71.94 442 PHE A C 1
ATOM 3512 O O . PHE A 1 442 ? 27.938 -11.446 -28.868 1.00 71.94 442 PHE A O 1
ATOM 3519 N N . PRO A 1 443 ? 29.663 -10.424 -27.859 1.00 66.25 443 PRO A N 1
ATOM 3520 C CA . PRO A 1 443 ? 29.764 -9.334 -28.836 1.00 66.25 443 PRO A CA 1
ATOM 3521 C C . PRO A 1 443 ? 30.091 -9.797 -30.266 1.00 66.25 443 PRO A C 1
ATOM 3523 O O . PRO A 1 443 ? 29.939 -9.020 -31.201 1.00 66.25 443 PRO A O 1
ATOM 3526 N N . GLY A 1 444 ? 30.544 -11.044 -30.446 1.00 64.94 444 GLY A N 1
ATOM 3527 C CA . GLY A 1 444 ? 30.785 -11.648 -31.760 1.00 64.94 444 GLY A CA 1
ATOM 3528 C C . GLY A 1 444 ? 29.535 -12.222 -32.434 1.00 64.94 444 GLY A C 1
ATOM 3529 O O . GLY A 1 444 ? 29.657 -12.796 -33.507 1.00 64.94 444 GLY A O 1
ATOM 3530 N N . ILE A 1 445 ? 28.356 -12.125 -31.809 1.00 70.06 445 ILE A N 1
ATOM 3531 C CA . ILE A 1 445 ? 27.108 -12.667 -32.353 1.00 70.06 445 ILE A CA 1
ATOM 3532 C C . ILE A 1 445 ? 26.355 -11.610 -33.154 1.00 70.06 445 ILE A C 1
ATOM 3534 O O . ILE A 1 445 ? 26.012 -10.545 -32.646 1.00 70.06 445 ILE A O 1
ATOM 3538 N N . THR A 1 446 ? 26.000 -11.970 -34.383 1.00 66.94 446 THR A N 1
ATOM 3539 C CA . THR A 1 446 ? 25.302 -11.117 -35.354 1.00 66.94 446 THR A CA 1
ATOM 3540 C C . THR A 1 446 ? 23.775 -11.280 -35.299 1.00 66.94 446 THR A C 1
ATOM 3542 O O . THR A 1 446 ? 23.091 -11.235 -36.319 1.00 66.94 446 THR A O 1
ATOM 3545 N N . ILE A 1 447 ? 23.205 -11.506 -34.110 1.00 69.75 447 ILE A N 1
ATOM 3546 C CA . ILE A 1 447 ? 21.746 -11.585 -33.918 1.00 69.75 447 ILE A CA 1
ATOM 3547 C C . ILE A 1 447 ? 21.225 -10.190 -33.567 1.00 69.75 447 ILE A C 1
ATOM 3549 O O . ILE A 1 447 ? 21.754 -9.520 -32.684 1.00 69.75 447 ILE A O 1
ATOM 3553 N N . GLN A 1 448 ? 20.163 -9.743 -34.236 1.00 71.44 448 GLN A N 1
ATOM 3554 C CA . GLN A 1 448 ? 19.539 -8.458 -33.921 1.00 71.44 448 GLN A CA 1
ATOM 3555 C C . GLN A 1 448 ? 18.720 -8.523 -32.624 1.00 71.44 448 GLN A C 1
ATOM 3557 O O . GLN A 1 448 ? 18.049 -9.515 -32.345 1.00 71.44 448 GLN A O 1
ATOM 3562 N N . GLU A 1 449 ? 18.758 -7.443 -31.841 1.00 70.12 449 GLU A N 1
ATOM 3563 C CA . GLU A 1 449 ? 18.177 -7.368 -30.494 1.00 70.12 449 GLU A CA 1
ATOM 3564 C C . GLU A 1 449 ? 16.697 -7.759 -30.451 1.00 70.12 449 GLU A C 1
ATOM 3566 O O . GLU A 1 449 ? 16.311 -8.663 -29.725 1.00 70.12 449 GLU A O 1
ATOM 3571 N N . ASP A 1 450 ? 15.859 -7.135 -31.262 1.00 64.06 450 ASP A N 1
ATOM 3572 C CA . ASP A 1 450 ? 14.426 -7.418 -31.338 1.00 64.06 450 ASP A CA 1
ATOM 3573 C C . ASP A 1 450 ? 14.111 -8.814 -31.890 1.00 64.06 450 ASP A C 1
ATOM 3575 O O . ASP A 1 450 ? 13.126 -9.422 -31.483 1.00 64.06 450 ASP A O 1
ATOM 3579 N N . VAL A 1 451 ? 14.959 -9.354 -32.768 1.00 69.62 451 VAL A N 1
ATOM 3580 C CA . VAL A 1 451 ? 14.818 -10.729 -33.260 1.00 69.62 451 VAL A CA 1
ATOM 3581 C C . VAL A 1 451 ? 15.042 -11.710 -32.111 1.00 69.62 451 VAL A C 1
ATOM 3583 O O . VAL A 1 451 ? 14.286 -12.669 -31.960 1.00 69.62 451 VAL A O 1
ATOM 3586 N N . LEU A 1 452 ? 16.013 -11.423 -31.244 1.00 70.44 452 LEU A N 1
ATOM 3587 C CA . LEU A 1 452 ? 16.259 -12.190 -30.029 1.00 70.44 452 LEU A CA 1
ATOM 3588 C C . LEU A 1 452 ? 15.161 -11.995 -28.968 1.00 70.44 452 LEU A C 1
ATOM 3590 O O . LEU A 1 452 ? 14.807 -12.939 -28.268 1.00 70.44 452 LEU A O 1
ATOM 3594 N N . ILE A 1 453 ? 14.573 -10.800 -28.868 1.00 67.75 453 ILE A N 1
ATOM 3595 C CA . ILE A 1 453 ? 13.415 -10.535 -27.992 1.00 67.75 453 ILE A CA 1
ATOM 3596 C C . ILE A 1 453 ? 12.189 -11.330 -28.456 1.00 67.75 453 ILE A C 1
ATOM 3598 O O . ILE A 1 453 ? 11.467 -11.906 -27.634 1.00 67.75 453 ILE A O 1
ATOM 3602 N N . GLY A 1 454 ? 11.939 -11.344 -29.766 1.00 62.88 454 GLY A N 1
ATOM 3603 C CA . GLY A 1 454 ? 10.833 -12.070 -30.384 1.00 62.88 454 GLY A CA 1
ATOM 3604 C C . GLY A 1 454 ? 11.019 -13.583 -30.289 1.00 62.88 454 GLY A C 1
ATOM 3605 O O . GLY A 1 454 ? 10.074 -14.294 -29.943 1.00 62.88 454 GLY A O 1
ATOM 3606 N N . ASN A 1 455 ? 12.247 -14.062 -30.510 1.00 67.62 455 ASN A N 1
ATOM 3607 C CA . ASN A 1 455 ? 12.602 -15.473 -30.435 1.00 67.62 455 ASN A CA 1
ATOM 3608 C C . ASN A 1 455 ? 13.858 -15.731 -29.571 1.00 67.62 455 ASN A C 1
ATOM 3610 O O . ASN A 1 455 ? 14.964 -15.878 -30.103 1.00 67.62 455 ASN A O 1
ATOM 3614 N N . PRO A 1 456 ? 13.693 -15.858 -28.239 1.00 68.25 456 PRO A N 1
ATOM 3615 C CA . PRO A 1 456 ? 14.806 -16.110 -27.325 1.00 68.25 456 PRO A CA 1
ATOM 3616 C C . PRO A 1 456 ? 15.558 -17.421 -27.579 1.00 68.25 456 PRO A C 1
ATOM 3618 O O . PRO A 1 456 ? 16.726 -17.509 -27.214 1.00 68.25 456 PRO A O 1
ATOM 3621 N N . SER A 1 457 ? 14.954 -18.412 -28.253 1.00 70.81 457 SER A N 1
ATOM 3622 C CA . SER A 1 457 ? 15.619 -19.697 -28.537 1.00 70.81 457 SER A CA 1
ATOM 3623 C C . SER A 1 457 ? 16.828 -19.555 -29.471 1.00 70.81 457 SER A C 1
ATOM 3625 O O . SER A 1 457 ? 17.632 -20.474 -29.633 1.00 70.81 457 SER A O 1
ATOM 3627 N N . LEU A 1 458 ? 16.987 -18.394 -30.112 1.00 70.25 458 LEU A N 1
ATOM 3628 C CA . LEU A 1 458 ? 18.180 -18.073 -30.888 1.00 70.25 458 LEU A CA 1
ATOM 3629 C C . LEU A 1 458 ? 19.439 -17.971 -30.010 1.00 70.25 458 LEU A C 1
ATOM 3631 O O . LEU A 1 458 ? 20.534 -18.176 -30.533 1.00 70.25 458 LEU A O 1
ATOM 3635 N N . ALA A 1 459 ? 19.286 -17.726 -28.703 1.00 70.50 459 ALA A N 1
ATOM 3636 C CA . ALA A 1 459 ? 20.371 -17.766 -27.723 1.00 70.50 459 ALA A CA 1
ATOM 3637 C C . ALA A 1 459 ? 20.753 -19.187 -27.269 1.00 70.50 459 ALA A C 1
ATOM 3639 O O . ALA A 1 459 ? 21.810 -19.368 -26.658 1.00 70.50 459 ALA A O 1
ATOM 3640 N N . ASP A 1 460 ? 19.934 -20.201 -27.562 1.00 73.38 460 ASP A N 1
ATOM 3641 C CA . ASP A 1 460 ? 20.149 -21.551 -27.044 1.00 73.38 460 ASP A CA 1
ATOM 3642 C C . ASP A 1 460 ? 21.394 -22.208 -27.661 1.00 73.38 460 ASP A C 1
ATOM 3644 O O . ASP A 1 460 ? 21.599 -22.213 -28.884 1.00 73.38 460 ASP A O 1
ATOM 3648 N N . GLY A 1 461 ? 22.215 -22.812 -26.795 1.00 65.44 461 GLY A N 1
ATOM 3649 C CA . GLY A 1 461 ? 23.427 -23.545 -27.178 1.00 65.44 461 GLY A CA 1
ATOM 3650 C C . GLY A 1 461 ? 24.637 -22.664 -27.508 1.00 65.44 461 GLY A C 1
ATOM 3651 O O . GLY A 1 461 ? 25.641 -23.175 -28.003 1.00 65.44 461 GLY A O 1
ATOM 3652 N N . VAL A 1 462 ? 24.561 -21.358 -27.245 1.00 67.81 462 VAL A N 1
ATOM 3653 C CA . VAL A 1 462 ? 25.666 -20.419 -27.463 1.00 67.81 462 VAL A CA 1
ATOM 3654 C C . VAL A 1 462 ? 26.654 -20.455 -26.296 1.00 67.81 462 VAL A C 1
ATOM 3656 O O . VAL A 1 462 ? 26.288 -20.257 -25.138 1.00 67.81 462 VAL A O 1
ATOM 3659 N N . SER A 1 463 ? 27.933 -20.673 -26.612 1.00 60.69 463 SER A N 1
ATOM 3660 C CA . SER A 1 463 ? 29.055 -20.616 -25.671 1.00 60.69 463 SER A CA 1
ATOM 3661 C C . SER A 1 463 ? 30.100 -19.600 -26.136 1.00 60.69 463 SER A C 1
ATOM 3663 O O . SER A 1 463 ? 30.164 -19.235 -27.308 1.00 60.69 463 SER A O 1
ATOM 3665 N N . SER A 1 464 ? 30.979 -19.179 -25.225 1.00 56.22 464 SER A N 1
ATOM 3666 C CA . SER A 1 464 ? 32.093 -18.259 -25.506 1.00 56.22 464 SER A CA 1
ATOM 3667 C C . SER A 1 464 ? 33.103 -18.773 -26.546 1.00 56.22 464 SER A C 1
ATOM 3669 O O . SER A 1 464 ? 33.978 -18.016 -26.954 1.00 56.22 464 SER A O 1
ATOM 3671 N N . SER A 1 465 ? 32.994 -20.034 -26.978 1.00 50.88 465 SER A N 1
ATOM 3672 C CA . SER A 1 465 ? 33.898 -20.690 -27.926 1.00 50.88 465 SER A CA 1
ATOM 3673 C C . SER A 1 465 ? 33.320 -20.879 -29.337 1.00 50.88 465 SER A C 1
ATOM 3675 O O . SER A 1 465 ? 34.068 -21.288 -30.218 1.00 50.88 465 SER A O 1
ATOM 3677 N N . ASN A 1 466 ? 32.030 -20.595 -29.569 1.00 49.03 466 ASN A N 1
ATOM 3678 C CA . ASN A 1 466 ? 31.364 -20.800 -30.862 1.00 49.03 466 ASN A CA 1
ATOM 3679 C C . ASN A 1 466 ? 30.682 -19.508 -31.340 1.00 49.03 466 ASN A C 1
ATOM 3681 O O . ASN A 1 466 ? 29.588 -19.169 -30.892 1.00 49.03 466 ASN A O 1
ATOM 3685 N N . VAL A 1 467 ? 31.311 -18.811 -32.288 1.00 48.28 467 VAL A N 1
ATOM 3686 C CA . VAL A 1 467 ? 30.657 -17.747 -33.063 1.00 48.28 467 VAL A CA 1
ATOM 3687 C C . VAL A 1 467 ? 29.838 -18.424 -34.159 1.00 48.28 467 VAL A C 1
ATOM 3689 O O . VAL A 1 467 ? 30.403 -19.015 -35.075 1.00 48.28 467 VAL A O 1
ATOM 3692 N N . ILE A 1 468 ? 28.511 -18.401 -34.037 1.00 51.53 468 ILE A N 1
ATOM 3693 C CA . ILE A 1 468 ? 27.604 -18.956 -35.048 1.00 51.53 468 ILE A CA 1
ATOM 3694 C C . ILE A 1 468 ? 26.849 -17.793 -35.689 1.00 51.53 468 ILE A C 1
ATOM 3696 O O . ILE A 1 468 ? 25.984 -17.195 -35.048 1.00 51.53 468 ILE A O 1
ATOM 3700 N N . ASP A 1 469 ? 27.126 -17.517 -36.963 1.00 47.53 469 ASP A N 1
ATOM 3701 C CA . ASP A 1 469 ? 26.237 -16.714 -37.806 1.00 47.53 469 ASP A CA 1
ATOM 3702 C C . ASP A 1 469 ? 24.974 -17.532 -38.097 1.00 47.53 469 ASP A C 1
ATOM 3704 O O . ASP A 1 469 ? 24.894 -18.303 -39.056 1.00 47.53 469 ASP A O 1
ATOM 3708 N N . ARG A 1 470 ? 23.963 -17.414 -37.231 1.00 53.69 470 ARG A N 1
ATOM 3709 C CA . ARG A 1 470 ? 22.629 -17.951 -37.521 1.00 53.69 470 ARG A CA 1
ATOM 3710 C C . ARG A 1 470 ? 21.915 -16.983 -38.462 1.00 53.69 470 ARG A C 1
ATOM 3712 O O . ARG A 1 470 ? 21.222 -16.073 -38.013 1.00 53.69 470 ARG A O 1
ATOM 3719 N N . VAL A 1 471 ? 22.087 -17.179 -39.769 1.00 53.50 471 VAL A N 1
ATOM 3720 C CA . VAL A 1 471 ? 21.331 -16.440 -40.789 1.00 53.50 471 VAL A CA 1
ATOM 3721 C C . VAL A 1 471 ? 19.867 -16.872 -40.717 1.00 53.50 471 VAL A C 1
ATOM 3723 O O . VAL A 1 471 ? 19.521 -18.028 -40.961 1.00 53.50 471 VAL A O 1
ATOM 3726 N N . VAL A 1 472 ? 18.994 -15.941 -40.344 1.00 56.12 472 VAL A N 1
ATOM 3727 C CA . VAL A 1 472 ? 17.550 -16.169 -40.315 1.00 56.12 472 VAL A CA 1
ATOM 3728 C C . VAL A 1 472 ? 17.019 -16.061 -41.751 1.00 56.12 472 VAL A C 1
ATOM 3730 O O . VAL A 1 472 ? 16.846 -14.963 -42.267 1.00 56.12 472 VAL A O 1
ATOM 3733 N N . LEU A 1 473 ? 16.762 -17.206 -42.392 1.00 60.56 473 LEU A N 1
ATOM 3734 C CA . LEU A 1 473 ? 16.259 -17.303 -43.779 1.00 60.56 473 LEU A CA 1
ATOM 3735 C C . LEU A 1 473 ? 14.736 -17.105 -43.915 1.00 60.56 473 LEU A C 1
ATOM 3737 O O . LEU A 1 473 ? 14.183 -17.218 -45.003 1.00 60.56 473 LEU A O 1
ATOM 3741 N N . ARG A 1 474 ? 14.023 -16.858 -42.810 1.00 70.50 474 ARG A N 1
ATOM 3742 C CA . ARG A 1 474 ? 12.567 -16.663 -42.797 1.00 70.50 474 ARG A CA 1
ATOM 3743 C C . ARG A 1 474 ? 12.223 -15.345 -42.125 1.00 70.50 474 ARG A C 1
ATOM 3745 O O . ARG A 1 474 ? 12.747 -15.051 -41.056 1.00 70.50 474 ARG A O 1
ATOM 3752 N N . TRP A 1 475 ? 11.283 -14.595 -42.693 1.00 80.56 475 TRP A N 1
ATOM 3753 C CA . TRP A 1 475 ? 10.750 -13.410 -42.027 1.00 80.56 475 TRP A CA 1
ATOM 3754 C C . TRP A 1 475 ? 10.164 -13.768 -40.650 1.00 80.56 475 TRP A C 1
ATOM 3756 O O . TRP A 1 475 ? 9.387 -14.719 -40.519 1.00 80.56 475 TRP A O 1
ATOM 3766 N N . LEU A 1 476 ? 10.552 -13.011 -39.621 1.00 80.62 476 LEU A N 1
ATOM 3767 C CA . LEU A 1 476 ? 10.078 -13.185 -38.248 1.00 80.62 476 LEU A CA 1
ATOM 3768 C C . LEU A 1 476 ? 9.224 -11.985 -37.824 1.00 80.62 476 LEU A C 1
ATOM 3770 O O . LEU A 1 476 ? 9.650 -10.845 -38.055 1.00 80.62 476 LEU A O 1
ATOM 3774 N N . PRO A 1 477 ? 8.086 -12.212 -37.140 1.00 81.81 477 PRO A N 1
ATOM 3775 C CA . PRO A 1 477 ? 7.298 -11.134 -36.560 1.00 81.81 477 PRO A CA 1
ATOM 3776 C C . PRO A 1 477 ? 8.131 -10.228 -35.638 1.00 81.81 477 PRO A C 1
ATOM 3778 O O . PRO A 1 477 ? 9.108 -10.687 -35.035 1.00 81.81 477 PRO A O 1
ATOM 3781 N N . PRO A 1 478 ? 7.782 -8.935 -35.526 1.00 80.44 478 PRO A N 1
ATOM 3782 C CA . PRO A 1 478 ? 8.395 -8.050 -34.542 1.00 80.44 478 PRO A CA 1
ATOM 3783 C C . PRO A 1 478 ? 8.013 -8.452 -33.103 1.00 80.44 478 PRO A C 1
ATOM 3785 O O . PRO A 1 478 ? 7.020 -9.153 -32.903 1.00 80.44 478 PRO A O 1
ATOM 3788 N N . PRO A 1 479 ? 8.750 -7.994 -32.074 1.00 73.00 479 PRO A N 1
ATOM 3789 C CA . PRO A 1 479 ? 8.290 -8.084 -30.689 1.00 73.00 479 PRO A CA 1
ATOM 3790 C C . PRO A 1 479 ? 6.967 -7.348 -30.464 1.00 73.00 479 PRO A C 1
ATOM 3792 O O . PRO A 1 479 ? 6.612 -6.442 -31.217 1.00 73.00 479 PRO A O 1
ATOM 3795 N N . VAL A 1 480 ? 6.279 -7.671 -29.367 1.00 64.94 480 VAL A N 1
ATOM 3796 C CA . VAL A 1 480 ? 5.150 -6.858 -28.885 1.00 64.94 480 VAL A CA 1
ATOM 3797 C C . VAL A 1 480 ? 5.630 -5.419 -28.645 1.00 64.94 480 VAL A C 1
ATOM 3799 O O . VAL A 1 480 ? 6.778 -5.208 -28.252 1.00 64.94 480 VAL A O 1
ATOM 3802 N N . ASP A 1 481 ? 4.765 -4.450 -28.954 1.00 71.62 481 ASP A N 1
ATOM 3803 C CA . ASP A 1 481 ? 5.022 -2.996 -29.044 1.00 71.62 481 ASP A CA 1
ATOM 3804 C C . ASP A 1 481 ? 5.817 -2.522 -30.275 1.00 71.62 481 ASP A C 1
ATOM 3806 O O . ASP A 1 481 ? 6.084 -1.322 -30.426 1.00 71.62 481 ASP A O 1
ATOM 3810 N N . PHE A 1 482 ? 6.161 -3.428 -31.193 1.00 85.25 482 PHE A N 1
ATOM 3811 C CA . PHE A 1 482 ? 6.769 -3.091 -32.477 1.00 85.25 482 PHE A CA 1
ATOM 3812 C C . PHE A 1 482 ? 5.886 -3.512 -33.648 1.00 85.25 482 PHE A C 1
ATOM 3814 O O . PHE A 1 482 ? 5.188 -4.524 -33.604 1.00 85.25 482 PHE A O 1
ATOM 3821 N N . LEU A 1 483 ? 5.971 -2.741 -34.727 1.00 91.38 483 LEU A N 1
ATOM 3822 C CA . LEU A 1 483 ? 5.450 -3.102 -36.039 1.00 91.38 483 LEU A CA 1
ATOM 3823 C C . LEU A 1 483 ? 6.595 -3.152 -37.043 1.00 91.38 483 LEU A C 1
ATOM 3825 O O . LEU A 1 483 ? 7.570 -2.404 -36.926 1.00 91.38 483 LEU A O 1
ATOM 3829 N N . LYS A 1 484 ? 6.457 -4.013 -38.048 1.00 93.38 484 LYS A N 1
ATOM 3830 C CA . LYS A 1 484 ? 7.403 -4.119 -39.162 1.00 93.38 484 LYS A CA 1
ATOM 3831 C C . LYS A 1 484 ? 6.750 -3.657 -40.449 1.00 93.38 484 LYS A C 1
ATOM 3833 O O . LYS A 1 484 ? 5.672 -4.136 -40.787 1.00 93.38 484 LYS A O 1
ATOM 3838 N N . MET A 1 485 ? 7.410 -2.738 -41.143 1.00 95.38 485 MET A N 1
ATOM 3839 C CA . MET A 1 485 ? 7.059 -2.323 -42.494 1.00 95.38 485 MET A CA 1
ATOM 3840 C C . MET A 1 485 ? 8.081 -2.904 -43.466 1.00 95.38 485 MET A C 1
ATOM 3842 O O . MET A 1 485 ? 9.220 -2.441 -43.501 1.00 95.38 485 MET A O 1
ATOM 3846 N N . ASN A 1 486 ? 7.663 -3.893 -44.251 1.00 96.12 486 ASN A N 1
ATOM 3847 C CA . ASN A 1 486 ? 8.424 -4.360 -45.406 1.00 96.12 486 ASN A CA 1
ATOM 3848 C C . ASN A 1 486 ? 8.097 -3.455 -46.592 1.00 96.12 486 ASN A C 1
ATOM 3850 O O . ASN A 1 486 ? 6.917 -3.198 -46.838 1.00 96.12 486 ASN A O 1
ATOM 3854 N N . VAL A 1 487 ? 9.112 -2.960 -47.295 1.00 96.75 487 VAL A N 1
ATOM 3855 C CA . VAL A 1 487 ? 8.950 -2.080 -48.461 1.00 96.75 487 VAL A CA 1
ATOM 3856 C C . VAL A 1 487 ? 9.838 -2.536 -49.610 1.00 96.75 487 VAL A C 1
ATOM 3858 O O . VAL A 1 487 ? 10.903 -3.105 -49.372 1.00 96.75 487 VAL A O 1
ATOM 3861 N N . ASP A 1 488 ? 9.401 -2.264 -50.837 1.00 96.69 488 ASP A N 1
ATOM 3862 C CA . ASP A 1 488 ? 10.140 -2.593 -52.058 1.00 96.69 488 ASP A CA 1
ATOM 3863 C C . ASP A 1 488 ? 9.854 -1.584 -53.182 1.00 96.69 488 ASP A C 1
ATOM 3865 O O . ASP A 1 488 ? 8.763 -0.993 -53.251 1.00 96.69 488 ASP A O 1
ATOM 3869 N N . GLY A 1 489 ? 10.843 -1.375 -54.054 1.00 94.94 489 GLY A N 1
ATOM 3870 C CA . GLY A 1 489 ? 10.7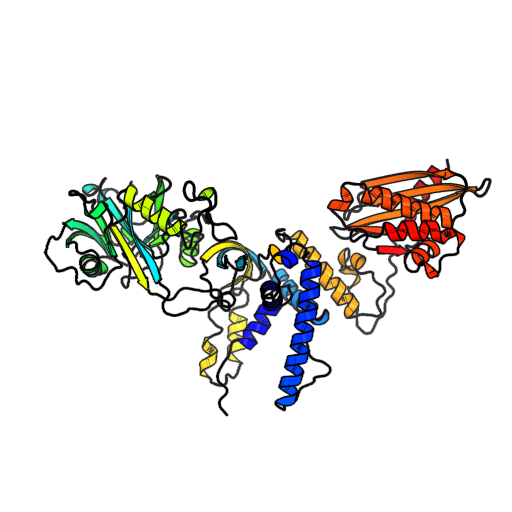41 -0.527 -55.234 1.00 94.94 489 GLY A CA 1
ATOM 3871 C C . GLY A 1 489 ? 11.035 -1.285 -56.528 1.00 94.94 489 GLY A C 1
ATOM 3872 O O . GLY A 1 489 ? 12.175 -1.629 -56.825 1.00 94.94 489 GLY A O 1
ATOM 3873 N N . ALA A 1 490 ? 10.034 -1.417 -57.398 1.00 93.56 490 ALA A N 1
ATOM 3874 C CA . ALA A 1 490 ? 10.172 -2.109 -58.674 1.00 93.56 490 ALA A CA 1
ATOM 3875 C C . ALA A 1 490 ? 10.278 -1.124 -59.852 1.00 93.56 490 ALA A C 1
ATOM 3877 O O . ALA A 1 490 ? 9.658 -0.059 -59.860 1.00 93.56 490 ALA A O 1
ATOM 3878 N N . VAL A 1 491 ? 11.041 -1.490 -60.888 1.00 92.50 491 VAL A N 1
ATOM 3879 C CA . VAL A 1 491 ? 11.156 -0.725 -62.144 1.00 92.50 491 VAL A CA 1
ATOM 3880 C C . VAL A 1 491 ? 11.066 -1.662 -63.348 1.00 92.50 491 VAL A C 1
ATOM 3882 O O . VAL A 1 491 ? 11.794 -2.654 -63.436 1.00 92.50 491 VAL A O 1
ATOM 3885 N N . ARG A 1 492 ? 10.204 -1.327 -64.312 1.00 89.88 492 ARG A N 1
ATOM 3886 C CA . ARG A 1 492 ? 10.042 -2.043 -65.581 1.00 89.88 492 ARG A CA 1
ATOM 3887 C C . ARG A 1 492 ? 11.140 -1.661 -66.568 1.00 89.88 492 ARG A C 1
ATOM 3889 O O . ARG A 1 492 ? 11.354 -0.490 -66.856 1.00 89.88 492 ARG A O 1
ATOM 3896 N N . GLN A 1 493 ? 11.799 -2.663 -67.147 1.00 82.44 493 GLN A N 1
ATOM 3897 C CA . GLN A 1 493 ? 12.951 -2.457 -68.037 1.00 82.44 493 GLN A CA 1
ATOM 3898 C C . GLN A 1 493 ? 12.614 -1.783 -69.379 1.00 82.44 493 GLN A C 1
ATOM 3900 O O . GLN A 1 493 ? 13.507 -1.245 -70.021 1.00 82.44 493 GLN A O 1
ATOM 3905 N N . ILE A 1 494 ? 11.353 -1.828 -69.821 1.00 79.25 494 ILE A N 1
ATOM 3906 C CA . ILE A 1 494 ? 10.955 -1.394 -71.172 1.00 79.25 494 ILE A CA 1
ATOM 3907 C C . ILE A 1 494 ? 10.818 0.131 -71.271 1.00 79.25 494 ILE A C 1
ATOM 3909 O O . ILE A 1 494 ? 11.264 0.727 -72.246 1.00 79.25 494 ILE A O 1
ATOM 3913 N N . ASP A 1 495 ? 10.202 0.767 -70.277 1.00 81.88 495 ASP A N 1
ATOM 3914 C CA . ASP A 1 495 ? 9.850 2.194 -70.297 1.00 81.88 495 ASP A CA 1
ATOM 3915 C C . ASP A 1 495 ? 10.224 2.932 -69.003 1.00 81.88 495 ASP A C 1
ATOM 3917 O O . ASP A 1 495 ? 9.829 4.084 -68.794 1.00 81.88 495 ASP A O 1
ATOM 3921 N N . SER A 1 496 ? 10.986 2.265 -68.133 1.00 84.81 496 SER A N 1
ATOM 3922 C CA . SER A 1 496 ? 11.374 2.744 -66.804 1.00 84.81 496 SER A CA 1
ATOM 3923 C C . SER A 1 496 ? 10.186 3.047 -65.885 1.00 84.81 496 SER A C 1
ATOM 3925 O O . SER A 1 496 ? 10.347 3.800 -64.923 1.00 84.81 496 SER A O 1
ATOM 3927 N N . GLY A 1 497 ? 9.001 2.481 -66.153 1.00 88.81 497 GLY A N 1
ATOM 3928 C CA . GLY A 1 497 ? 7.837 2.596 -65.276 1.00 88.81 497 GLY A CA 1
ATOM 3929 C C . GLY A 1 497 ? 8.137 2.001 -63.900 1.00 88.81 497 GLY A C 1
ATOM 3930 O O . GLY A 1 497 ? 8.509 0.836 -63.793 1.00 88.81 497 GLY A O 1
ATOM 3931 N N . GLY A 1 498 ? 8.027 2.815 -62.857 1.00 92.81 498 GLY A N 1
ATOM 3932 C CA . GLY A 1 498 ? 8.330 2.457 -61.480 1.00 92.81 498 GLY A CA 1
ATOM 3933 C C . GLY A 1 498 ? 7.072 2.279 -60.638 1.00 92.81 498 GLY A C 1
ATOM 3934 O O . GLY A 1 498 ? 6.101 3.027 -60.784 1.00 92.81 498 GLY A O 1
ATOM 3935 N N . GLY A 1 499 ? 7.130 1.328 -59.714 1.00 95.69 499 GLY A N 1
ATOM 3936 C CA . GLY A 1 499 ? 6.105 1.059 -58.715 1.00 95.69 499 GLY A CA 1
ATOM 3937 C C . GLY A 1 499 ? 6.737 0.878 -57.341 1.00 95.69 499 GLY A C 1
ATOM 3938 O O . GLY A 1 499 ? 7.913 0.529 -57.223 1.00 95.69 499 GLY A O 1
ATOM 3939 N N . ILE A 1 500 ? 5.968 1.172 -56.301 1.00 97.19 500 ILE A N 1
ATOM 3940 C CA . ILE A 1 500 ? 6.370 0.982 -54.907 1.00 97.19 500 ILE A CA 1
ATOM 3941 C C . ILE A 1 500 ? 5.319 0.161 -54.183 1.00 97.19 500 ILE A C 1
ATOM 3943 O O . ILE A 1 500 ? 4.122 0.310 -54.440 1.00 97.19 500 ILE A O 1
ATOM 3947 N N . GLY A 1 501 ? 5.771 -0.680 -53.265 1.00 96.50 501 GLY A N 1
ATOM 3948 C CA . GLY A 1 501 ? 4.902 -1.545 -52.487 1.00 96.50 501 GLY A CA 1
ATOM 3949 C C . GLY A 1 501 ? 5.391 -1.698 -51.062 1.00 96.50 501 GLY A C 1
ATOM 3950 O O . GLY A 1 501 ? 6.567 -1.490 -50.755 1.00 96.50 501 GLY A O 1
ATOM 3951 N N . GLY A 1 502 ? 4.474 -2.064 -50.177 1.00 96.75 502 GLY A N 1
ATOM 3952 C CA . GLY A 1 502 ? 4.845 -2.431 -48.825 1.00 96.75 502 GLY A CA 1
ATOM 3953 C C . GLY A 1 502 ? 3.682 -2.884 -47.966 1.00 96.75 502 GLY A C 1
ATOM 3954 O O . GLY A 1 502 ? 2.510 -2.694 -48.298 1.00 96.75 502 GLY A O 1
ATOM 3955 N N . LEU A 1 503 ? 4.026 -3.499 -46.841 1.00 96.44 503 LEU A N 1
ATOM 3956 C CA . LEU A 1 503 ? 3.069 -4.041 -45.891 1.00 96.44 503 LEU A CA 1
ATOM 3957 C C . LEU A 1 503 ? 3.522 -3.846 -44.446 1.00 96.44 503 LEU A C 1
ATOM 3959 O O . LEU A 1 503 ? 4.683 -4.067 -44.102 1.00 96.44 503 LEU A O 1
ATOM 3963 N N . LEU A 1 504 ? 2.567 -3.459 -43.601 1.00 95.56 504 LEU A N 1
ATOM 3964 C CA . LEU A 1 504 ? 2.731 -3.256 -42.168 1.00 95.56 504 LEU A CA 1
ATOM 3965 C C . LEU A 1 504 ? 2.183 -4.467 -41.414 1.00 95.56 504 LEU A C 1
ATOM 3967 O O . LEU A 1 504 ? 1.012 -4.815 -41.581 1.00 95.56 504 LEU A O 1
ATOM 3971 N N . ARG A 1 505 ? 3.001 -5.078 -40.557 1.00 93.88 505 ARG A N 1
ATOM 3972 C CA . ARG A 1 505 ? 2.651 -6.279 -39.787 1.00 93.88 505 ARG A CA 1
ATOM 3973 C C . ARG A 1 505 ? 2.844 -6.095 -38.286 1.00 93.88 505 ARG A C 1
ATOM 3975 O O . ARG A 1 505 ? 3.769 -5.398 -37.857 1.00 93.88 505 ARG A O 1
ATOM 3982 N N . ASP A 1 506 ? 1.974 -6.739 -37.512 1.00 88.69 506 ASP A N 1
ATOM 3983 C CA . ASP A 1 506 ? 2.067 -6.818 -36.052 1.00 88.69 506 ASP A CA 1
ATOM 3984 C C . ASP A 1 506 ? 2.913 -8.004 -35.564 1.00 88.69 506 ASP A C 1
ATOM 3986 O O . ASP A 1 506 ? 3.413 -8.814 -36.347 1.00 88.69 506 ASP A O 1
ATOM 3990 N N . TRP A 1 507 ? 3.072 -8.106 -34.244 1.00 83.25 507 TRP A N 1
ATOM 3991 C CA . TRP A 1 507 ? 3.829 -9.162 -33.564 1.00 83.25 507 TRP A CA 1
ATOM 3992 C C . TRP A 1 507 ? 3.225 -10.569 -33.686 1.00 83.25 507 TRP A C 1
ATOM 3994 O O . TRP A 1 507 ? 3.912 -11.548 -33.400 1.00 83.25 507 TRP A O 1
ATOM 4004 N N . ASN A 1 508 ? 1.970 -10.701 -34.128 1.00 80.19 508 ASN A N 1
ATOM 4005 C CA . ASN A 1 508 ? 1.369 -11.991 -34.480 1.00 80.19 508 ASN A CA 1
ATOM 4006 C C . ASN A 1 508 ? 1.652 -12.371 -35.944 1.00 80.19 508 ASN A C 1
ATOM 4008 O O . ASN A 1 508 ? 1.266 -13.452 -36.389 1.00 80.19 508 ASN A O 1
ATOM 4012 N N . GLY A 1 509 ? 2.321 -11.494 -36.699 1.00 84.06 509 GLY A N 1
ATOM 4013 C CA . GLY A 1 509 ? 2.525 -11.637 -38.136 1.00 84.06 509 GLY A CA 1
ATOM 4014 C C . GLY A 1 509 ? 1.286 -11.277 -38.957 1.00 84.06 509 GLY A C 1
ATOM 4015 O O . GLY A 1 509 ? 1.263 -11.550 -40.156 1.00 84.06 509 GLY A O 1
ATOM 4016 N N . CYS A 1 510 ? 0.262 -10.674 -38.345 1.00 88.69 510 CYS A N 1
ATOM 4017 C CA . CYS A 1 510 ? -0.942 -10.256 -39.046 1.00 88.69 510 CYS A CA 1
ATOM 4018 C C . CYS A 1 510 ? -0.672 -8.977 -39.843 1.00 88.69 510 CYS A C 1
ATOM 4020 O O . CYS A 1 510 ? -0.143 -7.994 -39.318 1.00 88.69 510 CYS A O 1
ATOM 4022 N N . THR A 1 511 ? -1.073 -8.978 -41.114 1.00 93.19 511 THR A N 1
ATOM 4023 C CA . THR A 1 511 ? -1.014 -7.793 -41.973 1.00 93.19 511 THR A CA 1
ATOM 4024 C C . THR A 1 511 ? -2.080 -6.790 -41.555 1.00 93.19 511 THR A C 1
ATOM 4026 O O . THR A 1 511 ? -3.275 -7.072 -41.593 1.00 93.19 511 THR A O 1
ATOM 4029 N N . LEU A 1 512 ? -1.628 -5.607 -41.148 1.00 91.50 512 LEU A N 1
ATOM 4030 C CA . LEU A 1 512 ? -2.467 -4.492 -40.719 1.00 91.50 512 LEU A CA 1
ATOM 4031 C C . LEU A 1 512 ? -2.827 -3.566 -41.881 1.00 91.50 512 LEU A C 1
ATOM 4033 O O . LEU A 1 512 ? -3.914 -2.990 -41.898 1.00 91.50 512 LEU A O 1
ATOM 4037 N N . LEU A 1 513 ? -1.893 -3.390 -42.817 1.00 93.94 513 LEU A N 1
ATOM 4038 C CA . LEU A 1 513 ? -2.038 -2.521 -43.980 1.00 93.94 513 LEU A CA 1
ATOM 4039 C C . LEU A 1 513 ? -1.100 -2.977 -45.098 1.00 93.94 513 LEU A C 1
ATOM 4041 O O . LEU A 1 513 ? 0.018 -3.407 -44.824 1.00 93.94 513 LEU A O 1
ATOM 4045 N N . THR A 1 514 ? -1.537 -2.815 -46.344 1.00 96.38 514 THR A N 1
ATOM 4046 C CA . THR A 1 514 ? -0.702 -2.904 -47.546 1.00 96.38 514 THR A CA 1
ATOM 4047 C C . THR A 1 514 ? -0.839 -1.623 -48.369 1.00 96.38 514 THR A C 1
ATOM 4049 O O . THR A 1 514 ? -1.846 -0.918 -48.270 1.00 96.38 514 THR A O 1
ATOM 4052 N N . PHE A 1 515 ? 0.175 -1.299 -49.167 1.00 96.94 515 PHE A N 1
ATOM 4053 C CA . PHE A 1 515 ? 0.095 -0.255 -50.185 1.00 96.94 515 PHE A CA 1
ATOM 4054 C C . PHE A 1 515 ? 0.804 -0.700 -51.464 1.00 96.94 515 PHE A C 1
ATOM 4056 O O . PHE A 1 515 ? 1.761 -1.472 -51.418 1.00 96.94 515 PHE A O 1
ATOM 4063 N N . SER A 1 516 ? 0.311 -0.196 -52.593 1.00 97.12 516 SER A N 1
ATOM 4064 C CA . SER A 1 516 ? 0.854 -0.413 -53.931 1.00 97.12 516 SER A CA 1
ATOM 4065 C C . SER A 1 516 ? 0.540 0.824 -54.773 1.00 97.12 516 SER A C 1
ATOM 4067 O O . SER A 1 516 ? -0.623 1.223 -54.871 1.00 97.12 516 SER A O 1
ATOM 4069 N N . GLU A 1 517 ? 1.567 1.498 -55.295 1.00 95.31 517 GLU A N 1
ATOM 4070 C CA . GLU A 1 517 ? 1.422 2.786 -55.988 1.00 95.31 517 GLU A CA 1
ATOM 4071 C C . GLU A 1 517 ? 2.371 2.900 -57.191 1.00 95.31 517 GLU A C 1
ATOM 4073 O O . GLU A 1 517 ? 3.531 2.488 -57.126 1.00 95.31 517 GLU A O 1
ATOM 4078 N N . SER A 1 518 ? 1.900 3.532 -58.272 1.00 94.12 518 SER A N 1
ATOM 4079 C CA . SER A 1 518 ? 2.742 3.908 -59.415 1.00 94.12 518 SER A CA 1
ATOM 4080 C C . SER A 1 518 ? 3.484 5.211 -59.132 1.00 94.12 518 SER A C 1
ATOM 4082 O O . SER A 1 518 ? 2.888 6.191 -58.680 1.00 94.12 518 SER A O 1
ATOM 4084 N N . ILE A 1 519 ? 4.782 5.258 -59.440 1.00 92.50 519 ILE A N 1
ATOM 4085 C CA . ILE A 1 519 ? 5.639 6.433 -59.201 1.00 92.50 519 ILE A CA 1
ATOM 4086 C C . ILE A 1 519 ? 6.155 7.085 -60.490 1.00 92.50 519 ILE A C 1
ATOM 4088 O O . ILE A 1 519 ? 7.066 7.922 -60.428 1.00 92.50 519 ILE A O 1
ATOM 4092 N N . GLY A 1 520 ? 5.574 6.723 -61.638 1.00 89.56 520 GLY A N 1
ATOM 4093 C CA . GLY A 1 520 ? 6.022 7.174 -62.956 1.00 89.56 520 GLY A CA 1
ATOM 4094 C C . GLY A 1 520 ? 7.413 6.635 -63.284 1.00 89.56 520 GLY A C 1
ATOM 4095 O O . GLY A 1 520 ? 7.767 5.541 -62.862 1.00 89.56 520 GLY A O 1
ATOM 4096 N N . GLN A 1 521 ? 8.227 7.388 -64.024 1.00 89.69 521 GLN A N 1
ATOM 4097 C CA . GLN A 1 521 ? 9.577 6.934 -64.362 1.00 89.69 521 GLN A CA 1
ATOM 4098 C C . GLN A 1 521 ? 10.523 6.972 -63.156 1.00 89.69 521 GLN A C 1
ATOM 4100 O O . GLN A 1 521 ? 10.625 7.984 -62.454 1.00 89.69 521 GLN A O 1
ATOM 4105 N N . ALA A 1 522 ? 11.247 5.876 -62.926 1.00 89.12 522 ALA A N 1
ATOM 4106 C CA . ALA A 1 522 ? 12.215 5.767 -61.841 1.00 89.12 522 ALA A CA 1
ATOM 4107 C C . ALA A 1 522 ? 13.407 4.877 -62.213 1.00 89.12 522 ALA A C 1
ATOM 4109 O O . ALA A 1 522 ? 13.363 4.091 -63.152 1.00 89.12 522 ALA A O 1
ATOM 4110 N N . ILE A 1 523 ? 14.480 5.008 -61.435 1.00 90.19 523 ILE A N 1
ATOM 4111 C CA . ILE A 1 523 ? 15.613 4.076 -61.415 1.00 90.19 523 ILE A CA 1
ATOM 4112 C C . ILE A 1 523 ? 15.562 3.265 -60.114 1.00 90.19 523 ILE A C 1
ATOM 4114 O O . ILE A 1 523 ? 15.036 3.788 -59.128 1.00 90.19 523 ILE A O 1
ATOM 4118 N N . PRO A 1 524 ? 16.110 2.037 -60.058 1.00 89.56 524 PRO A N 1
ATOM 4119 C CA . PRO A 1 524 ? 15.857 1.125 -58.939 1.00 89.56 524 PRO A CA 1
ATOM 4120 C C . PRO A 1 524 ? 16.142 1.718 -57.545 1.00 89.56 524 PRO A C 1
ATOM 4122 O O . PRO A 1 524 ? 15.225 1.732 -56.730 1.00 89.56 524 PRO A O 1
ATOM 4125 N N . PRO A 1 525 ? 17.296 2.368 -57.268 1.00 90.19 525 PRO A N 1
ATOM 4126 C CA . PRO A 1 525 ? 17.530 2.958 -55.943 1.00 90.19 525 PRO A CA 1
ATOM 4127 C C . PRO A 1 525 ? 16.560 4.098 -55.589 1.00 90.19 525 PRO A C 1
ATOM 4129 O O . PRO A 1 525 ? 16.285 4.346 -54.418 1.00 90.19 525 PRO A O 1
ATOM 4132 N N . LEU A 1 526 ? 16.021 4.803 -56.594 1.00 92.00 526 LEU A N 1
ATOM 4133 C CA . LEU A 1 526 ? 15.009 5.838 -56.374 1.00 92.00 526 LEU A CA 1
ATOM 4134 C C . LEU A 1 526 ? 13.655 5.227 -56.001 1.00 92.00 526 LEU A C 1
ATOM 4136 O O . LEU A 1 526 ? 12.947 5.806 -55.179 1.00 92.00 526 LEU A O 1
ATOM 4140 N N . ALA A 1 527 ? 13.287 4.102 -56.619 1.00 93.94 527 ALA A N 1
ATOM 4141 C CA . ALA A 1 527 ? 12.056 3.385 -56.301 1.00 93.94 527 ALA A CA 1
ATOM 4142 C C . ALA A 1 527 ? 12.093 2.877 -54.851 1.00 93.94 527 ALA A C 1
ATOM 4144 O O . ALA A 1 527 ? 11.160 3.142 -54.097 1.00 93.94 527 ALA A O 1
ATOM 4145 N N . GLU A 1 528 ? 13.220 2.300 -54.429 1.00 94.94 528 GLU A N 1
ATOM 4146 C CA . GLU A 1 528 ? 13.456 1.839 -53.052 1.00 94.94 528 GLU A CA 1
ATOM 4147 C C . GLU A 1 528 ? 13.310 2.961 -52.016 1.00 94.94 528 GLU A C 1
ATOM 4149 O O . GLU A 1 528 ? 12.542 2.866 -51.056 1.00 94.94 528 GLU A O 1
ATOM 4154 N N . LEU A 1 529 ? 13.990 4.093 -52.234 1.00 95.56 529 LEU A N 1
ATOM 4155 C CA . LEU A 1 529 ? 13.904 5.244 -51.329 1.00 95.56 529 LEU A CA 1
ATOM 4156 C C . LEU A 1 529 ? 12.484 5.833 -51.285 1.00 95.56 529 LEU A C 1
ATOM 4158 O O . LEU A 1 529 ? 12.024 6.267 -50.226 1.00 95.56 529 LEU A O 1
ATOM 4162 N N . LYS A 1 530 ? 11.763 5.838 -52.415 1.00 95.81 530 LYS A N 1
ATOM 4163 C CA . LYS A 1 530 ? 10.356 6.265 -52.465 1.00 95.81 530 LYS A CA 1
ATOM 4164 C C . LYS A 1 530 ? 9.444 5.305 -51.700 1.00 95.81 530 LYS A C 1
ATOM 4166 O O . LYS A 1 530 ? 8.566 5.789 -50.986 1.00 95.81 530 LYS A O 1
ATOM 4171 N N . ALA A 1 531 ? 9.672 3.995 -51.788 1.00 96.50 531 ALA A N 1
ATOM 4172 C CA . ALA A 1 531 ? 8.920 2.988 -51.042 1.00 96.50 531 ALA A CA 1
ATOM 4173 C C . ALA A 1 531 ? 9.110 3.158 -49.526 1.00 96.50 531 ALA A C 1
ATOM 4175 O O . ALA A 1 531 ? 8.129 3.252 -48.785 1.00 96.50 531 ALA A O 1
ATOM 4176 N N . ILE A 1 532 ? 10.360 3.333 -49.075 1.00 96.19 532 ILE A N 1
ATOM 4177 C CA . ILE A 1 532 ? 10.689 3.623 -47.669 1.00 96.19 532 ILE A CA 1
ATOM 4178 C C . ILE A 1 532 ? 9.987 4.896 -47.195 1.00 96.19 532 ILE A C 1
ATOM 4180 O O . ILE A 1 532 ? 9.299 4.885 -46.171 1.00 96.19 532 ILE A O 1
ATOM 4184 N N . LYS A 1 533 ? 10.126 5.998 -47.942 1.00 96.00 533 LYS A N 1
ATOM 4185 C CA . LYS A 1 533 ? 9.492 7.271 -47.584 1.00 96.00 533 LYS A CA 1
ATOM 4186 C C . LYS A 1 533 ? 7.972 7.121 -47.480 1.00 96.00 533 LYS A C 1
ATOM 4188 O O . LYS A 1 533 ? 7.376 7.615 -46.525 1.00 96.00 533 LYS A O 1
ATOM 4193 N N . ARG A 1 534 ? 7.346 6.424 -48.433 1.00 96.06 534 ARG A N 1
ATOM 4194 C CA . ARG A 1 534 ? 5.895 6.221 -48.445 1.00 96.06 534 ARG A CA 1
ATOM 4195 C C . ARG A 1 534 ? 5.422 5.394 -47.253 1.00 96.06 534 ARG A C 1
ATOM 4197 O O . ARG A 1 534 ? 4.455 5.785 -46.602 1.00 96.06 534 ARG A O 1
ATOM 4204 N N . GLY A 1 535 ? 6.131 4.313 -46.925 1.00 94.94 535 GLY A N 1
ATOM 4205 C CA . GLY A 1 535 ? 5.846 3.500 -45.742 1.00 94.94 535 GLY A CA 1
ATOM 4206 C C . GLY A 1 535 ? 5.921 4.307 -44.441 1.00 94.94 535 GLY A C 1
ATOM 4207 O O . GLY A 1 535 ? 5.041 4.184 -43.586 1.00 94.94 535 GLY A O 1
ATOM 4208 N N . LEU A 1 536 ? 6.917 5.194 -44.316 1.00 95.00 536 LEU A N 1
ATOM 4209 C CA . LEU A 1 536 ? 7.031 6.115 -43.180 1.00 95.00 536 LEU A CA 1
ATOM 4210 C C . LEU A 1 536 ? 5.863 7.102 -43.114 1.00 95.00 536 LEU A C 1
ATOM 4212 O O . LEU A 1 536 ? 5.263 7.250 -42.051 1.00 95.00 536 LEU A O 1
ATOM 4216 N N . ASP A 1 537 ? 5.518 7.744 -44.233 1.00 94.44 537 ASP A N 1
ATOM 4217 C CA . ASP A 1 537 ? 4.409 8.703 -44.300 1.00 94.44 537 ASP A CA 1
ATOM 4218 C C . ASP A 1 537 ? 3.083 8.049 -43.870 1.00 94.44 537 ASP A C 1
ATOM 4220 O O . ASP A 1 537 ? 2.321 8.634 -43.094 1.00 94.44 537 ASP A O 1
ATOM 4224 N N . ILE A 1 538 ? 2.824 6.814 -44.321 1.00 93.56 538 ILE A N 1
ATOM 4225 C CA . ILE A 1 538 ? 1.632 6.042 -43.943 1.00 93.56 538 ILE A CA 1
ATOM 4226 C C . ILE A 1 538 ? 1.638 5.733 -42.445 1.00 93.56 538 ILE A C 1
ATOM 4228 O O . ILE A 1 538 ? 0.645 5.994 -41.765 1.00 93.56 538 ILE A O 1
ATOM 4232 N N . PHE A 1 539 ? 2.742 5.203 -41.912 1.00 93.69 539 PHE A N 1
ATOM 4233 C CA . PHE A 1 539 ? 2.824 4.847 -40.497 1.00 93.69 539 PHE A CA 1
ATOM 4234 C C . PHE A 1 539 ? 2.656 6.071 -39.593 1.00 93.69 539 PHE A C 1
ATOM 4236 O O . PHE A 1 539 ? 1.818 6.044 -38.690 1.00 93.69 539 PHE A O 1
ATOM 4243 N N . LEU A 1 540 ? 3.396 7.151 -39.857 1.00 90.75 540 LEU A N 1
ATOM 4244 C CA . LEU A 1 540 ? 3.371 8.369 -39.042 1.00 90.75 540 LEU A CA 1
ATOM 4245 C C . LEU A 1 540 ? 2.007 9.071 -39.073 1.00 90.75 540 LEU A C 1
ATOM 4247 O O . LEU A 1 540 ? 1.643 9.727 -38.100 1.00 90.75 540 LEU A O 1
ATOM 4251 N N . SER A 1 541 ? 1.239 8.894 -40.151 1.00 90.75 541 SER A N 1
ATOM 4252 C CA . SER A 1 541 ? -0.123 9.433 -40.284 1.00 90.75 541 SER A CA 1
ATOM 4253 C C . SER A 1 541 ? -1.209 8.507 -39.720 1.00 90.75 541 SER A C 1
ATOM 4255 O O . SER A 1 541 ? -2.386 8.865 -39.711 1.00 90.75 541 SER A O 1
ATOM 4257 N N . SER A 1 542 ? -0.849 7.302 -39.280 1.00 88.19 542 SER A N 1
ATOM 4258 C CA . SER A 1 542 ? -1.800 6.288 -38.826 1.00 88.19 542 SER A CA 1
ATOM 4259 C C . SER A 1 542 ? -2.000 6.294 -37.311 1.00 88.19 542 SER A C 1
ATOM 4261 O O . SER A 1 542 ? -1.157 6.760 -36.542 1.00 88.19 542 SER A O 1
ATOM 4263 N N . ARG A 1 543 ? -3.075 5.634 -36.855 1.00 85.38 543 ARG A N 1
ATOM 4264 C CA . ARG A 1 543 ? -3.275 5.324 -35.429 1.00 85.38 543 ARG A CA 1
ATOM 4265 C C . ARG A 1 543 ? -2.180 4.426 -34.842 1.00 85.38 543 ARG A C 1
ATOM 4267 O O . ARG A 1 543 ? -2.099 4.301 -33.629 1.00 85.38 543 ARG A O 1
ATOM 4274 N N . TRP A 1 544 ? -1.363 3.774 -35.672 1.00 87.38 544 TRP A N 1
ATOM 4275 C CA . TRP A 1 544 ? -0.332 2.859 -35.193 1.00 87.38 544 TRP A CA 1
ATOM 4276 C C . TRP A 1 544 ? 0.882 3.579 -34.596 1.00 87.38 544 TRP A C 1
ATOM 4278 O O . TRP A 1 544 ? 1.524 3.039 -33.696 1.00 87.38 544 TRP A O 1
ATOM 4288 N N . ALA A 1 545 ? 1.145 4.825 -35.004 1.00 84.19 545 ALA A N 1
ATOM 4289 C CA . ALA A 1 545 ? 2.241 5.634 -34.464 1.00 84.19 545 ALA A CA 1
ATOM 4290 C C . ALA A 1 545 ? 2.074 5.999 -32.975 1.00 84.19 545 ALA A C 1
ATOM 4292 O O . ALA A 1 545 ? 3.054 6.342 -32.303 1.00 84.19 545 ALA A O 1
ATOM 4293 N N . SER A 1 546 ? 0.852 5.922 -32.434 1.00 75.44 546 SER A N 1
ATOM 4294 C CA . SER A 1 546 ? 0.596 6.127 -31.004 1.00 75.44 546 SER A CA 1
ATOM 4295 C C . SER A 1 546 ? 0.720 4.850 -30.170 1.00 75.44 546 SER A C 1
ATOM 4297 O O . SER A 1 546 ? 0.898 4.963 -28.961 1.00 75.44 546 SER A O 1
ATOM 4299 N N . VAL A 1 547 ? 0.668 3.664 -30.789 1.00 74.81 547 VAL A N 1
ATOM 4300 C CA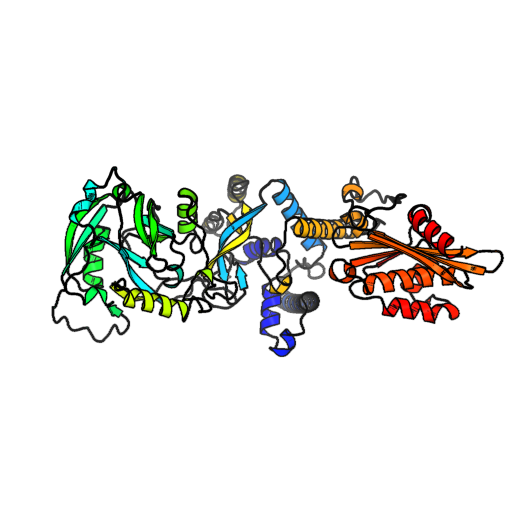 . VAL A 1 547 ? 0.616 2.371 -30.078 1.00 74.81 547 VAL A CA 1
ATOM 4301 C C . VAL A 1 547 ? 1.876 1.522 -30.224 1.00 74.81 547 VAL A C 1
ATOM 4303 O O . VAL A 1 547 ? 2.086 0.639 -29.402 1.00 74.81 547 VAL A O 1
ATOM 4306 N N . ALA A 1 548 ? 2.719 1.762 -31.230 1.00 79.69 548 ALA A N 1
ATOM 4307 C CA . ALA A 1 548 ? 3.901 0.938 -31.467 1.00 79.69 548 ALA A CA 1
ATOM 4308 C C . ALA A 1 548 ? 5.070 1.731 -32.064 1.00 79.69 548 ALA A C 1
ATOM 4310 O O . ALA A 1 548 ? 4.902 2.838 -32.582 1.00 79.69 548 ALA A O 1
ATOM 4311 N N . ARG A 1 549 ? 6.270 1.147 -32.002 1.00 85.81 549 ARG A N 1
ATOM 4312 C CA . ARG A 1 549 ? 7.465 1.634 -32.709 1.00 85.81 549 ARG A CA 1
ATOM 4313 C C . ARG A 1 549 ? 7.644 0.891 -34.028 1.00 85.81 549 ARG A C 1
ATOM 4315 O O . ARG A 1 549 ? 7.350 -0.297 -34.118 1.00 85.81 549 ARG A O 1
ATOM 4322 N N . LEU A 1 550 ? 8.161 1.576 -35.041 1.00 92.44 550 LEU A N 1
ATOM 4323 C CA . LEU A 1 550 ? 8.315 1.029 -36.384 1.00 92.44 550 LEU A CA 1
ATOM 4324 C C . LEU A 1 550 ? 9.726 0.503 -36.637 1.00 92.44 550 LEU A C 1
ATOM 4326 O O . LEU A 1 550 ? 10.709 1.204 -36.400 1.00 92.44 550 LEU A O 1
ATOM 4330 N N . ILE A 1 551 ? 9.813 -0.693 -37.201 1.00 92.19 551 ILE A N 1
ATOM 4331 C CA . ILE A 1 551 ? 10.999 -1.225 -37.869 1.00 92.19 551 ILE A CA 1
ATOM 4332 C C . ILE A 1 551 ? 10.713 -1.213 -39.371 1.00 92.19 551 ILE A C 1
ATOM 4334 O O . ILE A 1 551 ? 9.700 -1.761 -39.802 1.00 92.19 551 ILE A O 1
ATOM 4338 N N . VAL A 1 552 ? 11.585 -0.595 -40.163 1.00 94.12 552 VAL A N 1
ATOM 4339 C CA . VAL A 1 552 ? 11.476 -0.594 -41.629 1.00 94.12 552 VAL A CA 1
ATOM 4340 C C . VAL A 1 552 ? 12.482 -1.586 -42.202 1.00 94.12 552 VAL A C 1
ATOM 4342 O O . VAL A 1 552 ? 13.663 -1.531 -41.864 1.00 94.12 552 VAL A O 1
ATOM 4345 N N . GLU A 1 553 ? 12.021 -2.488 -43.060 1.00 94.31 553 GLU A N 1
ATOM 4346 C CA . GLU A 1 553 ? 12.815 -3.547 -43.683 1.00 94.31 553 GLU A CA 1
ATOM 4347 C C . GLU A 1 553 ? 12.785 -3.389 -45.212 1.00 94.31 553 GLU A C 1
ATOM 4349 O O . GLU A 1 553 ? 11.713 -3.260 -45.800 1.00 94.31 553 GLU A O 1
ATOM 4354 N N . SER A 1 554 ? 13.962 -3.398 -45.840 1.00 92.75 554 SER A N 1
ATOM 4355 C CA . SER A 1 554 ? 14.167 -3.370 -47.296 1.00 92.75 554 SER A CA 1
ATOM 4356 C C . SER A 1 554 ? 15.309 -4.325 -47.646 1.00 92.75 554 SER A C 1
ATOM 4358 O O . SER A 1 554 ? 16.219 -4.529 -46.842 1.00 92.75 554 SER A O 1
ATOM 4360 N N . ASP A 1 555 ? 15.283 -4.934 -48.824 1.00 90.56 555 ASP A N 1
ATOM 4361 C CA . ASP A 1 555 ? 16.375 -5.760 -49.353 1.00 90.56 555 ASP A CA 1
ATOM 4362 C C . ASP A 1 555 ? 17.410 -4.948 -50.161 1.00 90.56 555 ASP A C 1
ATOM 4364 O O . ASP A 1 555 ? 18.417 -5.492 -50.625 1.00 90.56 555 ASP A O 1
ATOM 4368 N N . CYS A 1 556 ? 17.236 -3.625 -50.263 1.00 92.12 556 CYS A N 1
ATOM 4369 C CA . CYS A 1 556 ? 18.185 -2.728 -50.913 1.00 92.12 556 CYS A CA 1
ATOM 4370 C C . CYS A 1 556 ? 19.275 -2.237 -49.945 1.00 92.12 556 CYS A C 1
ATOM 4372 O O . CYS A 1 556 ? 19.071 -1.316 -49.146 1.00 92.12 556 CYS A O 1
ATOM 4374 N N . SER A 1 557 ? 20.482 -2.800 -50.066 1.00 89.25 557 SER A N 1
ATOM 4375 C CA . SER A 1 557 ? 21.635 -2.428 -49.230 1.00 89.25 557 SER A CA 1
ATOM 4376 C C . SER A 1 557 ? 21.992 -0.946 -49.336 1.00 89.25 557 SER A C 1
ATOM 4378 O O . SER A 1 557 ? 22.181 -0.292 -48.313 1.00 89.25 557 SER A O 1
ATOM 4380 N N . SER A 1 558 ? 22.015 -0.396 -50.552 1.00 90.19 558 SER A N 1
ATOM 4381 C CA . SER A 1 558 ? 22.349 1.010 -50.787 1.00 90.19 558 SER A CA 1
ATOM 4382 C C . SER A 1 558 ? 21.339 1.961 -50.147 1.00 90.19 558 SER A C 1
ATOM 4384 O O . SER A 1 558 ? 21.739 2.938 -49.525 1.00 90.19 558 SER A O 1
ATOM 4386 N N . ALA A 1 559 ? 20.035 1.674 -50.239 1.00 90.62 559 ALA A N 1
ATOM 4387 C CA . ALA A 1 559 ? 19.013 2.528 -49.637 1.00 90.62 559 ALA A CA 1
ATOM 4388 C C . ALA A 1 559 ? 19.143 2.564 -48.106 1.00 90.62 559 ALA A C 1
ATOM 4390 O O . ALA A 1 559 ? 19.128 3.641 -47.508 1.00 90.62 559 ALA A O 1
ATOM 4391 N N . VAL A 1 560 ? 19.334 1.399 -47.478 1.00 91.06 560 VAL A N 1
ATOM 4392 C CA . VAL A 1 560 ? 19.527 1.287 -46.025 1.00 91.06 560 VAL A CA 1
ATOM 4393 C C . VAL A 1 560 ? 20.824 1.978 -45.585 1.00 91.06 560 VAL A C 1
ATOM 4395 O O . VAL A 1 560 ? 20.813 2.739 -44.616 1.00 91.06 560 VAL A O 1
ATOM 4398 N N . GLU A 1 561 ? 21.928 1.777 -46.308 1.00 91.12 561 GLU A N 1
ATOM 4399 C CA . GLU A 1 561 ? 23.225 2.403 -46.019 1.00 91.12 561 GLU A CA 1
ATOM 4400 C C . GLU A 1 561 ? 23.159 3.931 -46.113 1.00 91.12 561 GLU A C 1
ATOM 4402 O O . GLU A 1 561 ? 23.624 4.630 -45.212 1.00 91.12 561 GLU A O 1
ATOM 4407 N N . TRP A 1 562 ? 22.523 4.464 -47.156 1.00 93.94 562 TRP A N 1
ATOM 4408 C CA . TRP A 1 562 ? 22.373 5.905 -47.345 1.00 93.94 562 TRP A CA 1
ATOM 4409 C C . TRP A 1 562 ? 21.487 6.553 -46.282 1.00 93.94 562 TRP A C 1
ATOM 4411 O O . TRP A 1 562 ? 21.724 7.699 -45.916 1.00 93.94 562 TRP A O 1
ATOM 4421 N N . ILE A 1 563 ? 20.494 5.845 -45.743 1.00 90.94 563 ILE A N 1
ATOM 4422 C CA . ILE A 1 563 ? 19.674 6.364 -44.639 1.00 90.94 563 ILE A CA 1
ATOM 4423 C C . ILE A 1 563 ? 20.483 6.433 -43.340 1.00 90.94 563 ILE A C 1
ATOM 4425 O O . ILE A 1 563 ? 20.400 7.433 -42.624 1.00 90.94 563 ILE A O 1
ATOM 4429 N N . HIS A 1 564 ? 21.280 5.399 -43.043 1.00 88.56 564 HIS A N 1
ATOM 4430 C CA . HIS A 1 564 ? 22.147 5.372 -41.856 1.00 88.56 564 HIS A CA 1
ATOM 4431 C C . HIS A 1 564 ? 23.305 6.363 -41.958 1.00 88.56 564 HIS A C 1
ATOM 4433 O O . HIS A 1 564 ? 23.685 6.984 -40.968 1.00 88.56 564 HIS A O 1
ATOM 4439 N N . SER A 1 565 ? 23.869 6.518 -43.153 1.00 88.81 565 SER A N 1
ATOM 4440 C CA . SER A 1 565 ? 24.983 7.416 -43.446 1.00 88.81 565 SER A CA 1
ATOM 4441 C C . SER A 1 565 ? 24.685 8.249 -44.698 1.00 88.81 565 SER A C 1
ATOM 4443 O O . SER A 1 565 ? 25.201 7.942 -45.775 1.00 88.81 565 SER A O 1
ATOM 4445 N N . PRO A 1 566 ? 23.921 9.356 -44.570 1.00 89.25 566 PRO A N 1
ATOM 4446 C CA . PRO A 1 566 ? 23.562 10.219 -45.702 1.00 89.25 566 PRO A CA 1
ATOM 4447 C C . PRO A 1 566 ? 24.751 10.745 -46.507 1.00 89.25 566 PRO A C 1
ATOM 4449 O O . PRO A 1 566 ? 24.617 11.031 -47.690 1.00 89.25 566 PRO A O 1
ATOM 4452 N N . VAL A 1 567 ? 25.932 10.827 -45.889 1.00 87.50 567 VAL A N 1
ATOM 4453 C CA . VAL A 1 567 ? 27.191 11.225 -46.540 1.00 87.50 567 VAL A CA 1
ATOM 4454 C C . VAL A 1 567 ? 27.652 10.264 -47.641 1.00 87.50 567 VAL A C 1
ATOM 4456 O O . VAL A 1 567 ? 28.427 10.668 -48.501 1.00 87.50 567 VAL A O 1
ATOM 4459 N N . LEU A 1 568 ? 27.188 9.011 -47.622 1.00 89.50 568 LEU A N 1
ATOM 4460 C CA . LEU A 1 568 ? 27.507 7.992 -48.627 1.00 89.50 568 LEU A CA 1
ATOM 4461 C C . LEU A 1 568 ? 26.554 8.035 -49.830 1.00 89.50 568 LEU A C 1
ATOM 4463 O O . LEU A 1 568 ? 26.812 7.388 -50.845 1.00 89.50 568 LEU A O 1
ATOM 4467 N N . ALA A 1 569 ? 25.454 8.786 -49.733 1.00 90.56 569 ALA A N 1
ATOM 4468 C CA . ALA A 1 569 ? 24.463 8.861 -50.790 1.00 90.56 569 ALA A CA 1
ATOM 4469 C C . ALA A 1 569 ? 24.977 9.709 -51.969 1.00 90.56 569 ALA A C 1
ATOM 4471 O O . ALA A 1 569 ? 25.430 10.841 -51.767 1.00 90.56 569 ALA A O 1
ATOM 4472 N N . PRO A 1 570 ? 24.851 9.228 -53.220 1.00 92.88 570 PRO A N 1
ATOM 4473 C CA . PRO A 1 570 ? 25.086 10.052 -54.398 1.00 92.88 570 PRO A CA 1
ATOM 4474 C C . PRO A 1 570 ? 24.256 11.341 -54.363 1.00 92.88 570 PRO A C 1
ATOM 4476 O O . PRO A 1 570 ? 23.105 11.336 -53.923 1.00 92.88 570 PRO A O 1
ATOM 4479 N N . ILE A 1 571 ? 24.809 12.434 -54.904 1.00 89.38 571 ILE A N 1
ATOM 4480 C CA . ILE A 1 571 ? 24.208 13.783 -54.852 1.00 89.38 571 ILE A CA 1
ATOM 4481 C C . ILE A 1 571 ? 22.743 13.792 -55.312 1.00 89.38 571 ILE A C 1
ATOM 4483 O O . ILE A 1 571 ? 21.910 14.478 -54.726 1.00 89.38 571 ILE A O 1
ATOM 4487 N N . PHE A 1 572 ? 22.416 12.991 -56.328 1.00 89.62 572 PHE A N 1
ATOM 4488 C CA . PHE A 1 572 ? 21.064 12.884 -56.871 1.00 89.62 572 PHE A CA 1
ATOM 4489 C C . PHE A 1 572 ? 20.036 12.296 -55.881 1.00 89.62 572 PHE A C 1
ATOM 4491 O O . PHE A 1 572 ? 18.861 12.648 -55.944 1.00 89.62 572 PHE A O 1
ATOM 4498 N N . PHE A 1 573 ? 20.459 11.442 -54.943 1.00 92.38 573 PHE A N 1
ATOM 4499 C CA . PHE A 1 573 ? 19.585 10.820 -53.940 1.00 92.38 573 PHE A CA 1
ATOM 4500 C C . PHE A 1 573 ? 19.557 11.570 -52.602 1.00 92.38 573 PHE A C 1
ATOM 4502 O O . PHE A 1 573 ? 18.639 11.355 -51.810 1.00 92.38 573 PHE A O 1
ATOM 4509 N N . LEU A 1 574 ? 20.494 12.495 -52.355 1.00 91.31 574 LEU A N 1
ATOM 4510 C CA . LEU A 1 574 ? 20.527 13.292 -51.121 1.00 91.31 574 LEU A CA 1
ATOM 4511 C C . LEU A 1 574 ? 19.180 13.949 -50.767 1.00 91.31 574 LEU A C 1
ATOM 4513 O O . LEU A 1 574 ? 18.802 13.878 -49.597 1.00 91.31 574 LEU A O 1
ATOM 4517 N N . PRO A 1 575 ? 18.408 14.541 -51.706 1.00 93.94 575 PRO A N 1
ATOM 4518 C CA . PRO A 1 575 ? 17.141 15.181 -51.356 1.00 93.94 575 PRO A CA 1
ATOM 4519 C C . PRO A 1 575 ? 16.135 14.224 -50.706 1.00 93.94 575 PRO A C 1
ATOM 4521 O O . PRO A 1 575 ? 15.516 14.580 -49.704 1.00 93.94 575 PRO A O 1
ATOM 4524 N N . ILE A 1 576 ? 15.982 13.009 -51.242 1.00 92.88 576 ILE A N 1
ATOM 4525 C CA . ILE A 1 576 ? 15.044 12.021 -50.694 1.00 92.88 576 ILE A CA 1
ATOM 4526 C C . ILE A 1 576 ? 15.594 11.373 -49.419 1.00 92.88 576 ILE A C 1
ATOM 4528 O O . ILE A 1 576 ? 14.837 11.175 -48.472 1.00 92.88 576 ILE A O 1
ATOM 4532 N N . VAL A 1 577 ? 16.908 11.141 -49.341 1.00 92.88 577 VAL A N 1
ATOM 4533 C CA . VAL A 1 577 ? 17.565 10.644 -48.123 1.00 92.88 577 VAL A CA 1
ATOM 4534 C C . VAL A 1 577 ? 17.356 11.628 -46.971 1.00 92.88 577 VAL A C 1
ATOM 4536 O O . VAL A 1 577 ? 16.902 11.221 -45.908 1.00 92.88 577 VAL A O 1
ATOM 4539 N N . PHE A 1 578 ? 17.552 12.933 -47.188 1.00 90.62 578 PHE A N 1
ATOM 4540 C CA . PHE A 1 578 ? 17.281 13.944 -46.162 1.00 90.62 578 PHE A CA 1
ATOM 4541 C C . PHE A 1 578 ? 15.800 14.045 -45.791 1.00 90.62 578 PHE A C 1
ATOM 4543 O O . PHE A 1 578 ? 15.486 14.285 -44.626 1.00 90.62 578 PHE A O 1
ATOM 4550 N N . GLN A 1 579 ? 14.878 13.864 -46.742 1.00 91.38 579 GLN A N 1
ATOM 4551 C CA . GLN A 1 579 ? 13.450 13.788 -46.418 1.00 91.38 579 GLN A CA 1
ATOM 4552 C C . GLN A 1 579 ? 13.156 12.607 -45.491 1.00 91.38 579 GLN A C 1
ATOM 4554 O O . GLN A 1 579 ? 12.478 12.797 -44.485 1.00 91.38 579 GLN A O 1
ATOM 4559 N N . ILE A 1 580 ? 13.711 11.427 -45.780 1.00 91.88 580 ILE A N 1
ATOM 4560 C CA . ILE A 1 580 ? 13.588 10.244 -44.920 1.00 91.88 580 ILE A CA 1
ATOM 4561 C C . ILE A 1 580 ? 14.210 10.522 -43.551 1.00 91.88 580 ILE A C 1
ATOM 4563 O O . ILE A 1 580 ? 13.543 10.317 -42.542 1.00 91.88 580 ILE A O 1
ATOM 4567 N N . SER A 1 581 ? 15.425 11.077 -43.493 1.00 86.12 581 SER A N 1
ATOM 4568 C CA . SER A 1 581 ? 16.095 11.419 -42.232 1.00 86.12 581 SER A CA 1
ATOM 4569 C C . SER A 1 581 ? 15.281 12.382 -41.363 1.00 86.12 581 SER A C 1
ATOM 4571 O O . SER A 1 581 ? 15.319 12.273 -40.142 1.00 86.12 581 SER A O 1
ATOM 4573 N N . ARG A 1 582 ? 14.511 13.303 -41.960 1.00 85.56 582 ARG A N 1
ATOM 4574 C CA . ARG A 1 582 ? 13.611 14.212 -41.222 1.00 85.56 582 ARG A CA 1
ATOM 4575 C C . ARG A 1 582 ? 12.362 13.523 -40.671 1.00 85.56 582 ARG A C 1
ATOM 4577 O O . ARG A 1 582 ? 11.774 14.039 -39.726 1.00 85.56 582 ARG A O 1
ATOM 4584 N N . LEU A 1 583 ? 11.955 12.402 -41.262 1.00 82.75 583 LEU A N 1
ATOM 4585 C CA . LEU A 1 583 ? 10.843 11.574 -40.787 1.00 82.75 583 LEU A CA 1
ATOM 4586 C C . LEU A 1 583 ? 11.278 10.592 -39.687 1.00 82.75 583 LEU A C 1
ATOM 4588 O O . LEU A 1 583 ? 10.424 10.024 -39.005 1.00 82.75 583 LEU A O 1
ATOM 4592 N N . ILE A 1 584 ? 12.588 10.409 -39.477 1.00 81.94 584 ILE A N 1
ATOM 4593 C CA . ILE A 1 584 ? 13.118 9.623 -38.360 1.00 81.94 584 ILE A CA 1
ATOM 4594 C C . ILE A 1 584 ? 12.787 10.354 -37.056 1.00 81.94 584 ILE A C 1
ATOM 4596 O O . ILE A 1 584 ? 13.366 11.386 -36.723 1.00 81.94 584 ILE A O 1
ATOM 4600 N N . SER A 1 585 ? 11.828 9.800 -36.322 1.00 75.75 585 SER A N 1
ATOM 4601 C CA . SER A 1 585 ? 11.414 10.248 -34.993 1.00 75.75 585 SER A CA 1
ATOM 4602 C C . SER A 1 585 ? 11.725 9.177 -33.948 1.00 75.75 585 SER A C 1
ATOM 4604 O O . SER A 1 585 ? 12.178 8.083 -34.278 1.00 75.75 585 SER A O 1
ATOM 4606 N N . ASP A 1 586 ? 11.412 9.446 -32.681 1.00 70.00 586 ASP A N 1
ATOM 4607 C CA . ASP A 1 586 ? 11.440 8.451 -31.600 1.00 70.00 586 ASP A CA 1
ATOM 4608 C C . ASP A 1 586 ? 10.510 7.245 -31.854 1.00 70.00 586 ASP A C 1
ATOM 4610 O O . ASP A 1 586 ? 10.637 6.211 -31.193 1.00 70.00 586 ASP A O 1
ATOM 4614 N N . LYS A 1 587 ? 9.590 7.362 -32.823 1.00 79.12 587 LYS A N 1
ATOM 4615 C CA . LYS A 1 587 ? 8.684 6.292 -33.254 1.00 79.12 587 LYS A CA 1
ATOM 4616 C C . LYS A 1 587 ? 9.310 5.339 -34.266 1.00 79.12 587 LYS A C 1
ATOM 4618 O O . LYS A 1 587 ? 8.865 4.197 -34.344 1.00 79.12 587 LYS A O 1
ATOM 4623 N N . VAL A 1 588 ? 10.322 5.768 -35.021 1.00 85.75 588 VAL A N 1
ATOM 4624 C CA . VAL A 1 588 ? 11.033 4.913 -35.983 1.00 85.75 588 VAL A CA 1
ATOM 4625 C C . VAL A 1 588 ? 12.256 4.335 -35.285 1.00 85.75 588 VAL A C 1
ATOM 4627 O O . VAL A 1 588 ? 13.210 5.043 -34.979 1.00 85.75 588 VAL A O 1
ATOM 4630 N N . HIS A 1 589 ? 12.213 3.039 -34.993 1.00 82.06 589 HIS A N 1
ATOM 4631 C CA . HIS A 1 589 ? 13.250 2.366 -34.226 1.00 82.06 589 HIS A CA 1
ATOM 4632 C C . HIS A 1 589 ? 14.502 2.068 -35.055 1.00 82.06 589 HIS A C 1
ATOM 4634 O O . HIS A 1 589 ? 15.610 2.320 -34.585 1.00 82.06 589 HIS A O 1
ATOM 4640 N N . SER A 1 590 ? 14.345 1.502 -36.256 1.00 85.50 590 SER A N 1
ATOM 4641 C CA . SER A 1 590 ? 15.477 1.145 -37.121 1.00 85.50 590 SER A CA 1
ATOM 4642 C C . SER A 1 590 ? 15.077 0.920 -38.583 1.00 85.50 590 SER A C 1
ATOM 4644 O O . SER A 1 590 ? 13.921 0.624 -38.885 1.00 85.50 590 SER A O 1
ATOM 4646 N N . PHE A 1 591 ? 16.071 1.036 -39.472 1.00 89.50 591 PHE A N 1
ATOM 4647 C CA . PHE A 1 591 ? 16.021 0.628 -40.881 1.00 89.50 591 PHE A CA 1
ATOM 4648 C C . PHE A 1 591 ? 16.937 -0.574 -41.083 1.00 89.50 591 PHE A C 1
ATOM 4650 O O . PHE A 1 591 ? 18.068 -0.571 -40.582 1.00 89.50 591 PHE A O 1
ATOM 4657 N N . ARG A 1 592 ? 16.465 -1.595 -41.798 1.00 86.44 592 ARG A N 1
ATOM 4658 C CA . ARG A 1 592 ? 17.138 -2.892 -41.869 1.00 86.44 592 ARG A CA 1
ATOM 4659 C C . ARG A 1 592 ? 17.223 -3.424 -43.275 1.00 86.44 592 ARG A C 1
ATOM 4661 O O . ARG A 1 592 ? 16.231 -3.442 -43.995 1.00 86.44 592 ARG A O 1
ATOM 4668 N N . LEU A 1 593 ? 18.412 -3.928 -43.578 1.00 87.62 593 LEU A N 1
ATOM 4669 C CA . LEU A 1 593 ? 18.646 -4.782 -44.722 1.00 87.62 593 LEU A CA 1
ATOM 4670 C C . LEU A 1 593 ? 18.145 -6.193 -44.396 1.00 87.62 593 LEU A C 1
ATOM 4672 O O . LEU A 1 593 ? 18.568 -6.769 -43.390 1.00 87.62 593 LEU A O 1
ATOM 4676 N N . ILE A 1 594 ? 17.267 -6.739 -45.231 1.00 86.62 594 ILE A N 1
ATOM 4677 C CA . ILE A 1 594 ? 16.793 -8.126 -45.139 1.00 86.62 594 ILE A CA 1
ATOM 4678 C C . ILE A 1 594 ? 17.161 -8.917 -46.403 1.00 86.62 594 ILE A C 1
ATOM 4680 O O . ILE A 1 594 ? 17.343 -8.320 -47.463 1.00 86.62 594 ILE A O 1
ATOM 4684 N N . PRO A 1 595 ? 17.279 -10.257 -46.334 1.00 84.06 595 PRO A N 1
ATOM 4685 C CA . PRO A 1 595 ? 17.415 -11.076 -47.533 1.00 84.06 595 PRO A CA 1
ATOM 4686 C C . PRO A 1 595 ? 16.200 -10.908 -48.448 1.00 84.06 595 PRO A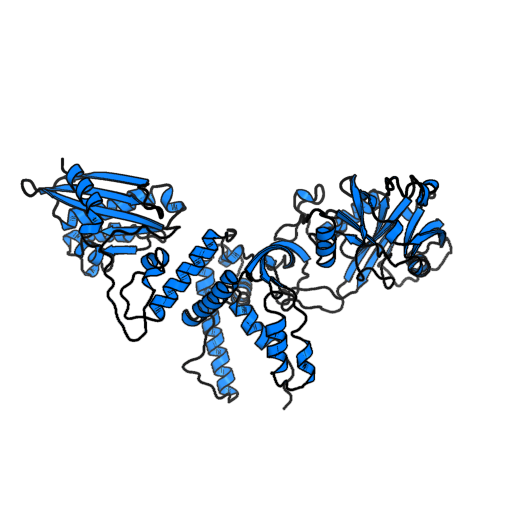 C 1
ATOM 4688 O O . PRO A 1 595 ? 15.066 -10.846 -47.970 1.00 84.06 595 PRO A O 1
ATOM 4691 N N . ARG A 1 596 ? 16.424 -10.923 -49.764 1.00 82.88 596 ARG A N 1
ATOM 4692 C CA . ARG A 1 596 ? 15.364 -10.796 -50.779 1.00 82.88 596 ARG A CA 1
ATOM 4693 C C . ARG A 1 596 ? 14.251 -11.840 -50.632 1.00 82.88 596 ARG A C 1
ATOM 4695 O O . ARG A 1 596 ? 13.082 -11.550 -50.855 1.00 82.88 596 ARG A O 1
ATOM 4702 N N . GLU A 1 597 ? 14.606 -13.037 -50.173 1.00 82.56 597 GLU A N 1
ATOM 4703 C CA . GLU A 1 597 ? 13.681 -14.135 -49.849 1.00 82.56 597 GLU A CA 1
ATOM 4704 C C . GLU A 1 597 ? 12.627 -13.743 -48.796 1.00 82.56 597 GLU A C 1
ATOM 4706 O O . GLU A 1 597 ? 11.508 -14.252 -48.812 1.00 82.56 597 GLU A O 1
ATOM 4711 N N . CYS A 1 598 ? 12.963 -12.806 -47.905 1.00 83.56 598 CYS A N 1
ATOM 4712 C CA . CYS A 1 598 ? 12.084 -12.302 -46.854 1.00 83.56 598 CYS A CA 1
ATOM 4713 C C . CYS A 1 598 ? 11.237 -11.093 -47.295 1.00 83.56 598 CYS A C 1
ATOM 4715 O O . CYS A 1 598 ? 10.347 -10.699 -46.540 1.00 83.56 598 CYS A O 1
ATOM 4717 N N . ASN A 1 599 ? 11.492 -10.509 -48.478 1.00 89.38 599 ASN A N 1
ATOM 4718 C CA . ASN A 1 599 ? 10.809 -9.304 -48.978 1.00 89.38 599 ASN A CA 1
ATOM 4719 C C . ASN A 1 599 ? 9.800 -9.579 -50.113 1.00 89.38 599 ASN A C 1
ATOM 4721 O O . ASN A 1 599 ? 9.242 -8.648 -50.687 1.00 89.38 599 ASN A O 1
ATOM 4725 N N . GLY A 1 600 ? 9.530 -10.851 -50.433 1.00 89.00 600 GLY A N 1
ATOM 4726 C CA . GLY A 1 600 ? 8.749 -11.235 -51.618 1.00 89.00 600 GLY A CA 1
ATOM 4727 C C . GLY A 1 600 ? 7.335 -10.643 -51.698 1.00 89.00 600 GLY A C 1
ATOM 4728 O O . GLY A 1 600 ? 6.887 -10.285 -52.780 1.00 89.00 600 GLY A O 1
ATOM 4729 N N . GLU A 1 601 ? 6.633 -10.490 -50.572 1.00 91.19 601 GLU A N 1
ATOM 4730 C CA . GLU A 1 601 ? 5.300 -9.863 -50.565 1.00 91.19 601 GLU A CA 1
ATOM 4731 C C . GLU A 1 601 ? 5.350 -8.368 -50.917 1.00 91.19 601 GLU A C 1
ATOM 4733 O O . GLU A 1 601 ? 4.470 -7.876 -51.621 1.00 91.19 601 GLU A O 1
ATOM 4738 N N . ALA A 1 602 ? 6.382 -7.646 -50.466 1.00 93.56 602 ALA A N 1
ATOM 4739 C CA . ALA A 1 602 ? 6.558 -6.239 -50.815 1.00 93.56 602 ALA A CA 1
ATOM 4740 C C . ALA A 1 602 ? 6.934 -6.082 -52.299 1.00 93.56 602 ALA A C 1
ATOM 4742 O O . ALA A 1 602 ? 6.387 -5.203 -52.962 1.00 93.56 602 ALA A O 1
ATOM 4743 N N . ASP A 1 603 ? 7.772 -6.979 -52.832 1.00 93.25 603 ASP A N 1
ATOM 4744 C CA . ASP A 1 603 ? 8.146 -7.029 -54.257 1.00 93.25 603 ASP A CA 1
ATOM 4745 C C . ASP A 1 603 ? 6.942 -7.303 -55.175 1.00 93.25 603 ASP A C 1
ATOM 4747 O O . ASP A 1 603 ? 6.802 -6.664 -56.222 1.00 93.25 603 ASP A O 1
ATOM 4751 N N . ILE A 1 604 ? 6.014 -8.178 -54.769 1.00 94.56 604 ILE A N 1
ATOM 4752 C CA . ILE A 1 604 ? 4.748 -8.384 -55.495 1.00 94.56 604 ILE A CA 1
ATOM 4753 C C . ILE A 1 604 ? 3.935 -7.085 -55.526 1.00 94.56 604 ILE A C 1
ATOM 4755 O O . ILE A 1 604 ? 3.549 -6.636 -56.605 1.00 94.56 604 ILE A O 1
ATOM 4759 N N . LEU A 1 605 ? 3.736 -6.442 -54.371 1.00 95.50 605 LEU A N 1
ATOM 4760 C CA . LEU A 1 605 ? 2.986 -5.184 -54.279 1.00 95.50 605 LEU A CA 1
ATOM 4761 C C . LEU A 1 605 ? 3.643 -4.057 -55.091 1.00 95.50 605 LEU A C 1
ATOM 4763 O O . LEU A 1 605 ? 2.946 -3.250 -55.707 1.00 95.50 605 LEU A O 1
ATOM 4767 N N . ALA A 1 606 ? 4.974 -3.997 -55.126 1.00 94.00 606 ALA A N 1
ATOM 4768 C CA . ALA A 1 606 ? 5.701 -2.999 -55.902 1.00 94.00 606 ALA A CA 1
ATOM 4769 C C . ALA A 1 606 ? 5.513 -3.206 -57.409 1.00 94.00 606 ALA A C 1
ATOM 4771 O O . ALA A 1 606 ? 5.325 -2.234 -58.145 1.00 94.00 606 ALA A O 1
ATOM 4772 N N . LYS A 1 607 ? 5.497 -4.463 -57.869 1.00 92.75 607 LYS A N 1
ATOM 4773 C CA . LYS A 1 607 ? 5.216 -4.820 -59.268 1.00 92.75 607 LYS A CA 1
ATOM 4774 C C . LYS A 1 607 ? 3.771 -4.542 -59.663 1.00 92.75 607 LYS A C 1
ATOM 4776 O O . LYS A 1 607 ? 3.553 -4.020 -60.750 1.00 92.75 607 LYS A O 1
ATOM 4781 N N . GLU A 1 608 ? 2.805 -4.810 -58.786 1.00 92.38 608 GLU A N 1
ATOM 4782 C CA . GLU A 1 608 ? 1.399 -4.436 -59.008 1.00 92.38 608 GLU A CA 1
ATOM 4783 C C . GLU A 1 608 ? 1.234 -2.920 -59.201 1.00 92.38 608 GLU A C 1
ATOM 4785 O O . GLU A 1 608 ? 0.433 -2.483 -60.025 1.00 92.38 608 GLU A O 1
ATOM 4790 N N . GLY A 1 609 ? 2.049 -2.112 -58.515 1.00 84.12 609 GLY A N 1
ATOM 4791 C CA . GLY A 1 609 ? 2.025 -0.652 -58.632 1.00 84.12 609 GLY A CA 1
ATOM 4792 C C . GLY A 1 609 ? 2.508 -0.130 -59.989 1.00 84.12 609 GLY A C 1
ATOM 4793 O O . GLY A 1 609 ? 2.188 0.996 -60.366 1.00 84.12 609 GLY A O 1
ATOM 4794 N N . ILE A 1 610 ? 3.263 -0.932 -60.746 1.00 84.56 610 ILE A N 1
ATOM 4795 C CA . ILE A 1 610 ? 3.685 -0.603 -62.117 1.00 84.56 610 ILE A CA 1
ATOM 4796 C C . ILE A 1 610 ? 2.516 -0.757 -63.103 1.00 84.56 610 ILE A C 1
ATOM 4798 O O . ILE A 1 610 ? 2.445 0.005 -64.075 1.00 84.56 610 ILE A O 1
ATOM 4802 N N . GLY A 1 611 ? 1.608 -1.701 -62.835 1.00 70.88 611 GLY A N 1
ATOM 4803 C CA . GLY A 1 611 ? 0.555 -2.143 -63.753 1.00 70.88 611 GLY A CA 1
ATOM 4804 C C . GLY A 1 611 ? 0.936 -3.368 -64.573 1.00 70.88 611 GLY A C 1
ATOM 4805 O O . GLY A 1 611 ? 2.027 -3.360 -65.201 1.00 70.88 611 GLY A O 1
#